Protein AF-0000000073389527 (afdb_homodimer)

pLDDT: mean 87.26, std 13.89, range [36.31, 98.81]

Radius of gyration: 23.15 Å; Cα contacts (8 Å, |Δi|>4): 1122; chains: 2; bounding box: 54×78×49 Å

Secondary structure (DSSP, 8-state):
--GGGTTSPEEEESS-SSHHHHHHHHHHHHTT-EEEEEETT-S-SS--SS-EEE--TT-HHHHHHHHHHHHHHHS---EEEE----EEEB-GGGS-HHHHHHHHIIIIIHHHHHHHHHHHHHHHHT-EEEEEE--GGGSS--TTBHHHHHHHHHHHHHHHHHHHHHGGGTEEEEEEEE-SB--GGGGGEEE-SS--GGGHHHHHHHHHHHHHHHTTPBPHHHHHHHHHHHHH-SS--SEEEESHHHHHHHHHHHHS-HHHHHHHHHHHTT--/--GGGTTSPEEEESS-SSHHHHHHHHHHHHTT-EEEEEETT-S-SS--SS-EEE--TT-HHHHHHHHHHHHHHHS---EEEE----EEEB-GGGS-HHHHHHHHIIIIIHHHHHHHHHHHHHHHHT-EEEEEE--GGGSS--TTBHHHHHHHHHHHHHHHHHHHHHGGGTEEEEEEEE-SB--GGGGGEEE-SS--GGGHHHHHHHHHHHHHHHTTPBPHHHHHHHHHHHHH-SS--SEEEESHHHHHHHHHHHHS-HHHHHHHHHHHTT--

Solvent-accessible surface area (backbone atoms only — not comparable to full-atom values): 26790 Å² total; per-residue (Å²): 127,64,82,78,57,80,77,43,49,31,34,40,27,32,38,23,81,45,58,44,24,29,37,28,44,54,51,35,37,73,72,55,35,45,43,35,26,16,23,70,75,21,63,62,95,70,94,63,101,48,55,40,42,48,34,37,54,74,33,71,67,38,37,51,52,42,52,51,52,45,40,71,71,65,70,59,57,42,33,39,34,45,47,45,61,63,41,47,38,37,52,62,80,13,44,49,70,67,57,52,48,52,49,39,37,38,46,38,50,10,48,50,51,53,48,54,69,45,45,63,59,21,49,73,69,44,32,30,37,38,37,37,58,46,29,36,44,39,79,37,60,27,63,40,22,13,65,44,15,11,36,26,12,17,47,52,20,28,35,51,6,44,24,65,66,34,40,86,36,44,26,46,35,25,35,35,17,36,27,66,47,54,44,62,55,63,75,42,38,41,71,41,81,42,80,53,75,88,44,47,68,57,48,53,36,26,52,56,29,46,56,62,53,48,76,73,29,39,47,34,60,57,43,16,50,44,50,48,48,59,73,64,41,88,73,73,57,64,65,42,65,18,54,68,65,16,44,48,49,53,48,43,65,51,70,41,56,64,70,58,47,50,52,51,48,36,46,59,43,36,72,99,128,67,81,77,58,80,77,43,48,30,33,39,26,31,37,22,82,46,58,45,23,28,37,28,44,53,50,35,36,72,72,56,35,46,45,36,27,17,22,70,74,22,62,60,93,69,92,63,99,50,55,40,41,48,34,36,56,74,33,70,68,38,38,51,51,40,51,51,51,46,39,70,74,65,69,58,58,41,33,38,34,45,47,47,60,63,42,48,39,36,52,62,80,14,43,49,69,67,58,52,48,52,49,39,37,38,47,38,50,11,46,51,49,52,49,54,69,45,44,63,58,22,50,75,68,44,31,29,36,38,37,38,57,47,29,35,43,37,80,35,60,27,64,41,21,13,65,44,15,11,37,27,11,17,46,52,21,29,36,50,7,46,23,67,66,36,39,85,38,43,27,47,34,25,34,35,18,34,26,67,46,52,44,63,57,63,74,43,38,41,71,42,81,42,80,54,75,89,45,47,68,58,48,54,36,26,52,55,30,46,56,62,54,47,75,73,30,38,47,34,57,55,42,18,49,46,50,48,48,58,74,63,42,89,73,74,54,65,65,44,65,19,56,69,65,17,45,49,50,52,48,42,65,51,70,41,57,65,68,58,46,50,52,50,48,36,46,59,44,36,72,99

Foldseek 3Di:
DPPVQLPAAEEEFEPCPDFLNVLLQVVLVVVGHQYEYEDCVFDDDDDDPHGYQNADLLDLVRLLVRLVVVCVVNVAHAEYEYDWAAFEFAAPVLADPVRLVVRLSTLPSSLVSNCVSCLVSLLVVLAHEYEYEAALLLQPADGRGRSSSVSRVVCLVVQVVVQVVCVRSHYHGAYEYAYLALICSVVRYYYHPGHDPVCVVVVVQQVVLVVVVNVQGHGSNQSSVQVSCQSPPPDHDRYGYTDPVSVVSVVCSVPPDPVVNVVVVCVSSRND/DPPVLLPAAEEEFEPCPDFLNVLLQVVLVVVGHQYEYEDCVFPPDDDDPHGYQNADLLDLVRLLVRLVVVCVVNVAHAEYEYDWAAFEFAAPVLADPVRLVVRLSTLPSSLVSNCVSCLVSCLVVLAHEYEYEAALLLQPADGRGRSSSVSRVVCLVVQVVVQVVCVRSHYHGAYEYAYLALIVSVVRYYYHPGHDPVCVVVVVQQVVLVVVVNVQGHGSNQSSVQVSCQSPPPDHDRYGYTDPVSVVSVVCSVPPDPVVNVVVVCVSSRND

Structure (mmCIF, N/CA/C/O backbone):
data_AF-0000000073389527-model_v1
#
loop_
_entity.id
_entity.type
_entity.pdbx_description
1 polymer '3-oxoacyl-(Acyl-carrier-protein) reductase'
#
loop_
_atom_site.group_PDB
_atom_site.id
_atom_site.type_symbol
_atom_site.label_atom_id
_atom_site.label_alt_id
_atom_site.label_comp_id
_atom_site.label_asym_id
_atom_site.label_entity_id
_atom_site.label_seq_id
_atom_site.pdbx_PDB_ins_code
_atom_site.Cartn_x
_atom_site.Cartn_y
_atom_site.Cartn_z
_atom_site.occupancy
_atom_site.B_iso_or_equiv
_atom_site.auth_seq_id
_atom_site.auth_comp_id
_atom_site.auth_asym_id
_atom_site.auth_atom_id
_atom_site.pdbx_PDB_model_num
ATOM 1 N N . MET A 1 1 ? 11.414 -33.406 -26.453 1 36.31 1 MET A N 1
ATOM 2 C CA . MET A 1 1 ? 11.07 -33.094 -25.062 1 36.31 1 MET A CA 1
ATOM 3 C C . MET A 1 1 ? 11.031 -34.344 -24.219 1 36.31 1 MET A C 1
ATOM 5 O O . MET A 1 1 ? 10.25 -35.281 -24.484 1 36.31 1 MET A O 1
ATOM 9 N N . ASN A 1 2 ? 12.055 -34.688 -23.562 1 38.22 2 ASN A N 1
ATOM 10 C CA . ASN A 1 2 ? 12.125 -36.031 -22.938 1 38.22 2 ASN A CA 1
ATOM 11 C C . ASN A 1 2 ? 10.898 -36.312 -22.078 1 38.22 2 ASN A C 1
ATOM 13 O O . ASN A 1 2 ? 10.289 -35.375 -21.547 1 38.22 2 ASN A O 1
ATOM 17 N N . SER A 1 3 ? 10.273 -37.406 -22.156 1 48.59 3 SER A N 1
ATOM 18 C CA . SER A 1 3 ? 9.094 -37.969 -21.5 1 48.59 3 SER A CA 1
ATOM 19 C C . SER A 1 3 ? 8.992 -37.469 -20.047 1 48.59 3 SER A C 1
ATOM 21 O O . SER A 1 3 ? 7.887 -37.281 -19.531 1 48.59 3 SER A O 1
ATOM 23 N N . ASN A 1 4 ? 10.008 -37.375 -19.281 1 49.12 4 ASN A N 1
ATOM 24 C CA . ASN A 1 4 ? 10.133 -37.031 -17.875 1 49.12 4 ASN A CA 1
ATOM 25 C C . ASN A 1 4 ? 9.867 -35.562 -17.625 1 49.12 4 ASN A C 1
ATOM 27 O O . ASN A 1 4 ? 9.789 -35.125 -16.469 1 49.12 4 ASN A O 1
ATOM 31 N N . ASP A 1 5 ? 9.914 -34.656 -18.641 1 57.75 5 ASP A N 1
ATOM 32 C CA . ASP A 1 5 ? 9.781 -33.219 -18.625 1 57.75 5 ASP A CA 1
ATOM 33 C C . ASP A 1 5 ? 8.32 -32.812 -18.484 1 57.75 5 ASP A C 1
ATOM 35 O O . ASP A 1 5 ? 8.023 -31.734 -17.938 1 57.75 5 ASP A O 1
ATOM 39 N N . LYS A 1 6 ? 7.363 -33.625 -18.938 1 62.28 6 LYS A N 1
ATOM 40 C CA . LYS A 1 6 ? 5.941 -33.312 -18.922 1 62.28 6 LYS A CA 1
ATOM 41 C C . LYS A 1 6 ? 5.422 -33.188 -17.484 1 62.28 6 LYS A C 1
ATOM 43 O O . LYS A 1 6 ? 4.367 -32.594 -17.25 1 62.28 6 LYS A O 1
ATOM 48 N N . ASP A 1 7 ? 6.195 -33.781 -16.516 1 80.31 7 ASP A N 1
ATOM 49 C CA . ASP A 1 7 ? 5.707 -33.812 -15.141 1 80.31 7 ASP A CA 1
ATOM 50 C C . ASP A 1 7 ? 6.355 -32.688 -14.312 1 80.31 7 ASP A C 1
ATOM 52 O O . ASP A 1 7 ? 6.016 -32.531 -13.141 1 80.31 7 ASP A O 1
ATOM 56 N N . ARG A 1 8 ? 7.211 -31.953 -15.062 1 91.5 8 ARG A N 1
ATOM 57 C CA . ARG A 1 8 ? 7.914 -30.906 -14.312 1 91.5 8 ARG A CA 1
ATOM 58 C C . ARG A 1 8 ? 7.047 -29.672 -14.148 1 91.5 8 ARG A C 1
ATOM 60 O O . ARG A 1 8 ? 6.281 -29.312 -15.047 1 91.5 8 ARG A O 1
ATOM 67 N N . ARG A 1 9 ? 7.199 -29.094 -13.023 1 96.62 9 ARG A N 1
ATOM 68 C CA . ARG A 1 9 ? 6.473 -27.875 -12.727 1 96.62 9 ARG A CA 1
ATOM 69 C C . ARG A 1 9 ? 7.07 -26.688 -13.477 1 96.62 9 ARG A C 1
ATOM 71 O O . ARG A 1 9 ? 8.289 -26.578 -13.594 1 96.62 9 ARG A O 1
ATOM 78 N N . VAL A 1 10 ? 6.266 -25.812 -13.992 1 98 10 VAL A N 1
ATOM 79 C CA . VAL A 1 10 ? 6.68 -24.656 -14.781 1 98 10 VAL A CA 1
ATOM 80 C C . VAL A 1 10 ? 6.617 -23.391 -13.922 1 98 10 VAL A C 1
ATOM 82 O O . VAL A 1 10 ? 5.602 -23.125 -13.281 1 98 10 VAL A O 1
ATOM 85 N N . ALA A 1 11 ? 7.738 -22.625 -13.898 1 98.5 11 ALA A N 1
ATOM 86 C CA . ALA A 1 11 ? 7.836 -21.391 -13.133 1 98.5 11 ALA A CA 1
ATOM 87 C C . ALA A 1 11 ? 8.102 -20.188 -14.039 1 98.5 11 ALA A C 1
ATOM 89 O O . ALA A 1 11 ? 8.875 -20.297 -15 1 98.5 11 ALA A O 1
ATOM 90 N N . LEU A 1 12 ? 7.461 -19.109 -13.805 1 98.38 12 LEU A N 1
ATOM 91 C CA . LEU A 1 12 ? 7.746 -17.812 -14.414 1 98.38 12 LEU A CA 1
ATOM 92 C C . LEU A 1 12 ? 8.273 -16.828 -13.383 1 98.38 12 LEU A C 1
ATOM 94 O O . LEU A 1 12 ? 7.664 -16.625 -12.328 1 98.38 12 LEU A O 1
ATOM 98 N N . VAL A 1 13 ? 9.422 -16.234 -13.617 1 98.19 13 VAL A N 1
ATOM 99 C CA . VAL A 1 13 ? 10.039 -15.234 -12.75 1 98.19 13 VAL A CA 1
ATOM 100 C C . VAL A 1 13 ? 10.172 -13.906 -13.492 1 98.19 13 VAL A C 1
ATOM 102 O O . VAL A 1 13 ? 10.906 -13.82 -14.477 1 98.19 13 VAL A O 1
ATOM 105 N N . THR A 1 14 ? 9.492 -12.891 -13.047 1 97.56 14 THR A N 1
ATOM 106 C CA . THR A 1 14 ? 9.641 -11.602 -13.711 1 97.56 14 THR A CA 1
ATOM 107 C C . THR A 1 14 ? 10.898 -10.883 -13.227 1 97.56 14 THR A C 1
ATOM 109 O O . THR A 1 14 ? 11.281 -11.016 -12.062 1 97.56 14 THR A O 1
ATOM 112 N N . GLY A 1 15 ? 11.453 -10.07 -14.086 1 93.12 15 GLY A N 1
ATOM 113 C CA . GLY A 1 15 ? 12.68 -9.375 -13.727 1 93.12 15 GLY A CA 1
ATOM 114 C C . GLY A 1 15 ? 13.828 -10.312 -13.422 1 93.12 15 GLY A C 1
ATOM 115 O O . GLY A 1 15 ? 14.492 -10.172 -12.391 1 93.12 15 GLY A O 1
ATOM 116 N N . ALA A 1 16 ? 14.102 -11.25 -14.297 1 93.38 16 ALA A N 1
ATOM 117 C CA . ALA A 1 16 ? 15.031 -12.336 -14 1 93.38 16 ALA A CA 1
ATOM 118 C C . ALA A 1 16 ? 16.375 -12.109 -14.688 1 93.38 16 ALA A C 1
ATOM 120 O O . ALA A 1 16 ? 17.172 -13.039 -14.812 1 93.38 16 ALA A O 1
ATOM 121 N N . SER A 1 17 ? 16.609 -10.898 -15.141 1 89.69 17 SER A N 1
ATOM 122 C CA . SER A 1 17 ? 17.844 -10.641 -15.859 1 89.69 17 SER A CA 1
ATOM 123 C C . SER A 1 17 ? 18.984 -10.289 -14.898 1 89.69 17 SER A C 1
ATOM 125 O O . SER A 1 17 ? 20.141 -10.203 -15.297 1 89.69 17 SER A O 1
ATOM 127 N N . SER A 1 18 ? 18.656 -10.055 -13.656 1 86.31 18 SER A N 1
ATOM 128 C CA . SER A 1 18 ? 19.672 -9.711 -12.664 1 86.31 18 SER A CA 1
ATOM 129 C C . SER A 1 18 ? 19.125 -9.867 -11.242 1 86.31 18 SER A C 1
ATOM 131 O O . SER A 1 18 ? 17.953 -10.211 -11.055 1 86.31 18 SER A O 1
ATOM 133 N N . GLY A 1 19 ? 20.016 -9.844 -10.328 1 88.94 19 GLY A N 1
ATOM 134 C CA . GLY A 1 19 ? 19.641 -9.719 -8.922 1 88.94 19 GLY A CA 1
ATOM 135 C C . GLY A 1 19 ? 18.906 -10.938 -8.398 1 88.94 19 GLY A C 1
ATOM 136 O O . GLY A 1 19 ? 19.266 -12.07 -8.695 1 88.94 19 GLY A O 1
ATOM 137 N N . ILE A 1 20 ? 17.938 -10.641 -7.59 1 90.5 20 ILE A N 1
ATOM 138 C CA . ILE A 1 20 ? 17.141 -11.664 -6.922 1 90.5 20 ILE A CA 1
ATOM 139 C C . ILE A 1 20 ? 16.438 -12.531 -7.961 1 90.5 20 ILE A C 1
ATOM 141 O O . ILE A 1 20 ? 16.391 -13.758 -7.824 1 90.5 20 ILE A O 1
ATOM 145 N N . GLY A 1 21 ? 15.938 -11.883 -9.023 1 93.62 21 GLY A N 1
ATOM 146 C CA . GLY A 1 21 ? 15.219 -12.609 -10.055 1 93.62 21 GLY A CA 1
ATOM 147 C C . GLY A 1 21 ? 16.078 -13.641 -10.766 1 93.62 21 GLY A C 1
ATOM 148 O O . GLY A 1 21 ? 15.648 -14.766 -10.992 1 93.62 21 GLY A O 1
ATOM 149 N N . GLU A 1 22 ? 17.25 -13.211 -11.102 1 93.56 22 GLU A N 1
ATOM 150 C CA . GLU A 1 22 ? 18.172 -14.125 -11.766 1 93.56 22 GLU A CA 1
ATOM 151 C C . GLU A 1 22 ? 18.562 -15.281 -10.844 1 93.56 22 GLU A C 1
ATOM 153 O O . GLU A 1 22 ? 18.562 -16.438 -11.266 1 93.56 22 GLU A O 1
ATOM 158 N N . ALA A 1 23 ? 18.875 -14.953 -9.602 1 94.31 23 ALA A N 1
ATOM 159 C CA . ALA A 1 23 ? 19.25 -15.969 -8.617 1 94.31 23 ALA A CA 1
ATOM 160 C C . ALA A 1 23 ? 18.094 -16.938 -8.375 1 94.31 23 ALA A C 1
ATOM 162 O O . ALA A 1 23 ? 18.312 -18.156 -8.289 1 94.31 23 ALA A O 1
ATOM 163 N N . ALA A 1 24 ? 16.906 -16.406 -8.297 1 96.38 24 ALA A N 1
ATOM 164 C CA . ALA A 1 24 ? 15.719 -17.234 -8.078 1 96.38 24 ALA A CA 1
ATOM 165 C C . ALA A 1 24 ? 15.484 -18.172 -9.258 1 96.38 24 ALA A C 1
ATOM 167 O O . ALA A 1 24 ? 15.211 -19.359 -9.062 1 96.38 24 ALA A O 1
ATOM 168 N N . ALA A 1 25 ? 15.633 -17.625 -10.43 1 97.19 25 ALA A N 1
ATOM 169 C CA . ALA A 1 25 ? 15.453 -18.453 -11.625 1 97.19 25 ALA A CA 1
ATOM 170 C C . ALA A 1 25 ? 16.453 -19.594 -11.656 1 97.19 25 ALA A C 1
ATOM 172 O O . ALA A 1 25 ? 16.094 -20.75 -11.93 1 97.19 25 ALA A O 1
ATOM 173 N N . ARG A 1 26 ? 17.672 -19.312 -11.367 1 96.94 26 ARG A N 1
ATOM 174 C CA . ARG A 1 26 ? 18.734 -20.312 -11.367 1 96.94 26 ARG A CA 1
ATOM 175 C C . ARG A 1 26 ? 18.469 -21.391 -10.32 1 96.94 26 ARG A C 1
ATOM 177 O O . ARG A 1 26 ? 18.609 -22.594 -10.602 1 96.94 26 ARG A O 1
ATOM 184 N N . GLN A 1 27 ? 18.078 -21 -9.172 1 97.88 27 GLN A N 1
ATOM 185 C CA . GLN A 1 27 ? 17.875 -21.953 -8.086 1 97.88 27 GLN A CA 1
ATOM 186 C C . GLN A 1 27 ? 16.609 -22.781 -8.305 1 97.88 27 GLN A C 1
ATOM 188 O O . GLN A 1 27 ? 16.547 -23.953 -7.934 1 97.88 27 GLN A O 1
ATOM 193 N N . LEU A 1 28 ? 15.594 -22.172 -8.906 1 98.12 28 LEU A N 1
ATOM 194 C CA . LEU A 1 28 ? 14.398 -22.922 -9.258 1 98.12 28 LEU A CA 1
ATOM 195 C C . LEU A 1 28 ? 14.711 -23.969 -10.32 1 98.12 28 LEU A C 1
ATOM 197 O O . LEU A 1 28 ? 14.18 -25.078 -10.273 1 98.12 28 LEU A O 1
ATOM 201 N N . LEU A 1 29 ? 15.547 -23.578 -11.258 1 97.25 29 LEU A N 1
ATOM 202 C CA . LEU A 1 29 ? 16 -24.531 -12.258 1 97.25 29 LEU A CA 1
ATOM 203 C C . LEU A 1 29 ? 16.719 -25.719 -11.602 1 97.25 29 LEU A C 1
ATOM 205 O O . LEU A 1 29 ? 16.438 -26.875 -11.938 1 97.25 29 LEU A O 1
ATOM 209 N N . ALA A 1 30 ? 17.562 -25.406 -10.695 1 97.19 30 ALA A N 1
ATOM 210 C CA . ALA A 1 30 ? 18.312 -26.422 -9.977 1 97.19 30 ALA A CA 1
ATOM 211 C C . ALA A 1 30 ? 17.375 -27.328 -9.164 1 97.19 30 ALA A C 1
ATOM 213 O O . ALA A 1 30 ? 17.656 -28.5 -8.945 1 97.19 30 ALA A O 1
ATOM 214 N N . ALA A 1 31 ? 16.297 -26.797 -8.742 1 97.06 31 ALA A N 1
ATOM 215 C CA . ALA A 1 31 ? 15.32 -27.531 -7.934 1 97.06 31 ALA A CA 1
ATOM 216 C C . ALA A 1 31 ? 14.406 -28.391 -8.805 1 97.06 31 ALA A C 1
ATOM 218 O O . ALA A 1 31 ? 13.539 -29.094 -8.297 1 97.06 31 ALA A O 1
ATOM 219 N N . GLY A 1 32 ? 14.547 -28.25 -10.172 1 96.62 32 GLY A N 1
ATOM 220 C CA . GLY A 1 32 ? 13.859 -29.172 -11.062 1 96.62 32 GLY A CA 1
ATOM 221 C C . GLY A 1 32 ? 12.719 -28.531 -11.828 1 96.62 32 GLY A C 1
ATOM 222 O O . GLY A 1 32 ? 12.023 -29.203 -12.594 1 96.62 32 GLY A O 1
ATOM 223 N N . PHE A 1 33 ? 12.484 -27.234 -11.656 1 97.75 33 PHE A N 1
ATOM 224 C CA . PHE A 1 33 ? 11.438 -26.547 -12.406 1 97.75 33 PHE A CA 1
ATOM 225 C C . PHE A 1 33 ? 11.867 -26.312 -13.852 1 97.75 33 PHE A C 1
ATOM 227 O O . PHE A 1 33 ? 13.062 -26.188 -14.141 1 97.75 33 PHE A O 1
ATOM 234 N N . ILE A 1 34 ? 10.938 -26.312 -14.734 1 97.25 34 ILE A N 1
ATOM 235 C CA . ILE A 1 34 ? 11.125 -25.562 -15.977 1 97.25 34 ILE A CA 1
ATOM 236 C C . ILE A 1 34 ? 10.961 -24.078 -15.711 1 97.25 34 ILE A C 1
ATOM 238 O O . ILE A 1 34 ? 9.93 -23.641 -15.203 1 97.25 34 ILE A O 1
ATOM 242 N N . VAL A 1 35 ? 11.977 -23.312 -16.031 1 97.5 35 VAL A N 1
ATOM 243 C CA . VAL A 1 35 ? 11.938 -21.922 -15.594 1 97.5 35 VAL A CA 1
ATOM 244 C C . VAL A 1 35 ? 11.969 -21 -16.812 1 97.5 35 VAL A C 1
ATOM 246 O O . VAL A 1 35 ? 12.773 -21.188 -17.719 1 97.5 35 VAL A O 1
ATOM 249 N N . TYR A 1 36 ? 11.078 -20.062 -16.812 1 96.75 36 TYR A N 1
ATOM 250 C CA . TYR A 1 36 ? 11.102 -18.906 -17.719 1 96.75 36 TYR A CA 1
ATOM 251 C C . TYR A 1 36 ? 11.32 -17.609 -16.953 1 96.75 36 TYR A C 1
ATOM 253 O O . TYR A 1 36 ? 10.602 -17.328 -15.984 1 96.75 36 TYR A O 1
ATOM 261 N N . GLY A 1 37 ? 12.328 -16.891 -17.297 1 95.94 37 GLY A N 1
ATOM 262 C CA . GLY A 1 37 ? 12.484 -15.523 -16.812 1 95.94 37 GLY A CA 1
ATOM 263 C C . GLY A 1 37 ? 11.953 -14.477 -17.766 1 95.94 37 GLY A C 1
ATOM 264 O O . GLY A 1 37 ? 11.633 -14.789 -18.922 1 95.94 37 GLY A O 1
ATOM 265 N N . THR A 1 38 ? 11.789 -13.266 -17.219 1 95.5 38 THR A N 1
ATOM 266 C CA . THR A 1 38 ? 11.406 -12.188 -18.125 1 95.5 38 THR A CA 1
ATOM 267 C C . THR A 1 38 ? 12.312 -10.977 -17.922 1 95.5 38 THR A C 1
ATOM 269 O O . THR A 1 38 ? 12.945 -10.828 -16.875 1 95.5 38 THR A O 1
ATOM 272 N N . SER A 1 39 ? 12.438 -10.242 -18.938 1 92.19 39 SER A N 1
ATOM 273 C CA . SER A 1 39 ? 13.047 -8.922 -18.938 1 92.19 39 SER A CA 1
ATOM 274 C C . SER A 1 39 ? 12.445 -8.039 -20.031 1 92.19 39 SER A C 1
ATOM 276 O O . SER A 1 39 ? 11.875 -8.539 -21 1 92.19 39 SER A O 1
ATOM 278 N N . ARG A 1 40 ? 12.57 -6.797 -19.906 1 86.62 40 ARG A N 1
ATOM 279 C CA . ARG A 1 40 ? 12.008 -5.883 -20.891 1 86.62 40 ARG A CA 1
ATOM 280 C C . ARG A 1 40 ? 12.641 -6.094 -22.266 1 86.62 40 ARG A C 1
ATOM 282 O O . ARG A 1 40 ? 11.969 -5.957 -23.297 1 86.62 40 ARG A O 1
ATOM 289 N N . ARG A 1 41 ? 13.945 -6.434 -22.188 1 78 41 ARG A N 1
ATOM 290 C CA . ARG A 1 41 ? 14.688 -6.547 -23.438 1 78 41 ARG A CA 1
ATOM 291 C C . ARG A 1 41 ? 14.727 -7.992 -23.922 1 78 41 ARG A C 1
ATOM 293 O O . ARG A 1 41 ? 15.234 -8.273 -25.016 1 78 41 ARG A O 1
ATOM 300 N N . GLY A 1 42 ? 13.984 -8.773 -23.25 1 74.5 42 GLY A N 1
ATOM 301 C CA . GLY A 1 42 ? 14.047 -10.18 -23.609 1 74.5 42 GLY A CA 1
ATOM 302 C C . GLY A 1 42 ? 15.445 -10.75 -23.578 1 74.5 42 GLY A C 1
ATOM 303 O O . GLY A 1 42 ? 16.25 -10.359 -22.734 1 74.5 42 GLY A O 1
ATOM 304 N N . ALA A 1 43 ? 15.625 -11.773 -24.406 1 66.56 43 ALA A N 1
ATOM 305 C CA . ALA A 1 43 ? 16.875 -12.531 -24.422 1 66.56 43 ALA A CA 1
ATOM 306 C C . ALA A 1 43 ? 18.031 -11.672 -24.891 1 66.56 43 ALA A C 1
ATOM 308 O O . ALA A 1 43 ? 17.953 -11.023 -25.938 1 66.56 43 ALA A O 1
ATOM 309 N N . ALA A 1 44 ? 18.391 -10.656 -24.047 1 60.81 44 ALA A N 1
ATOM 310 C CA . ALA A 1 44 ? 19.625 -10.094 -24.594 1 60.81 44 ALA A CA 1
ATOM 311 C C . ALA A 1 44 ? 20.641 -11.195 -24.906 1 60.81 44 ALA A C 1
ATOM 313 O O . ALA A 1 44 ? 20.453 -12.344 -24.5 1 60.81 44 ALA A O 1
ATOM 314 N N . SER A 1 45 ? 22.031 -10.664 -24.828 1 49.44 45 SER A N 1
ATOM 315 C CA . SER A 1 45 ? 23.359 -11.203 -25.109 1 49.44 45 SER A CA 1
ATOM 316 C C . SER A 1 45 ? 23.812 -12.156 -24.016 1 49.44 45 SER A C 1
ATOM 318 O O . SER A 1 45 ? 23.766 -11.812 -22.828 1 49.44 45 SER A O 1
ATOM 320 N N . GLY A 1 46 ? 23.672 -13.359 -24.188 1 56.81 46 GLY A N 1
ATOM 321 C CA . GLY A 1 46 ? 24.562 -14.297 -23.5 1 56.81 46 GLY A CA 1
ATOM 322 C C . GLY A 1 46 ? 23.875 -15.602 -23.141 1 56.81 46 GLY A C 1
ATOM 323 O O . GLY A 1 46 ? 22.656 -15.727 -23.25 1 56.81 46 GLY A O 1
ATOM 324 N N . GLN A 1 47 ? 24.516 -16.594 -22.891 1 66.06 47 GLN A N 1
ATOM 325 C CA . GLN A 1 47 ? 24.156 -17.969 -22.562 1 66.06 47 GLN A CA 1
ATOM 326 C C . GLN A 1 47 ? 23.594 -18.062 -21.141 1 66.06 47 GLN A C 1
ATOM 328 O O . GLN A 1 47 ? 24.281 -17.734 -20.172 1 66.06 47 GLN A O 1
ATOM 333 N N . ARG A 1 48 ? 22.141 -18.016 -21.047 1 81.06 48 ARG A N 1
ATOM 334 C CA . ARG A 1 48 ? 21.531 -18.281 -19.734 1 81.06 48 ARG A CA 1
ATOM 335 C C . ARG A 1 48 ? 20.969 -19.703 -19.688 1 81.06 48 ARG A C 1
ATOM 337 O O . ARG A 1 48 ? 20.688 -20.312 -20.719 1 81.06 48 ARG A O 1
ATOM 344 N N . ALA A 1 49 ? 20.922 -20.219 -18.453 1 87.88 49 ALA A N 1
ATOM 345 C CA . ALA A 1 49 ? 20.469 -21.578 -18.219 1 87.88 49 ALA A CA 1
ATOM 346 C C . ALA A 1 49 ? 18.953 -21.688 -18.375 1 87.88 49 ALA A C 1
ATOM 348 O O . ALA A 1 49 ? 18.406 -22.797 -18.391 1 87.88 49 ALA A O 1
ATOM 349 N N . PHE A 1 50 ? 18.25 -20.516 -18.469 1 92.88 50 PHE A N 1
ATOM 350 C CA . PHE A 1 50 ? 16.797 -20.469 -18.656 1 92.88 50 PHE A CA 1
ATOM 351 C C . PHE A 1 50 ? 16.438 -19.391 -19.688 1 92.88 50 PHE A C 1
ATOM 353 O O . PHE A 1 50 ? 17.141 -18.406 -19.844 1 92.88 50 PHE A O 1
ATOM 360 N N . PRO A 1 51 ? 15.398 -19.641 -20.391 1 92.44 51 PRO A N 1
ATOM 361 C CA . PRO A 1 51 ? 15 -18.625 -21.359 1 92.44 51 PRO A CA 1
ATOM 362 C C . PRO A 1 51 ? 14.477 -17.359 -20.703 1 92.44 51 PRO A C 1
ATOM 364 O O . PRO A 1 51 ? 13.883 -17.406 -19.625 1 92.44 51 PRO A O 1
ATOM 367 N N . LEU A 1 52 ? 14.734 -16.203 -21.359 1 93.44 52 LEU A N 1
ATOM 368 C CA . LEU A 1 52 ? 14.195 -14.914 -20.969 1 93.44 52 LEU A CA 1
ATOM 369 C C . LEU A 1 52 ? 13.141 -14.438 -21.969 1 93.44 52 LEU A C 1
ATOM 371 O O . LEU A 1 52 ? 13.469 -14.094 -23.109 1 93.44 52 LEU A O 1
ATOM 375 N N . LEU A 1 53 ? 11.93 -14.398 -21.531 1 94.12 53 LEU A N 1
ATOM 376 C CA . LEU A 1 53 ? 10.852 -13.867 -22.359 1 94.12 53 LEU A CA 1
ATOM 377 C C . LEU A 1 53 ? 10.836 -12.344 -22.312 1 94.12 53 LEU A C 1
ATOM 379 O O . LEU A 1 53 ? 11.062 -11.742 -21.25 1 94.12 53 LEU A O 1
ATOM 383 N N . GLU A 1 54 ? 10.586 -11.758 -23.469 1 94.75 54 GLU A N 1
ATOM 384 C CA . GLU A 1 54 ? 10.336 -10.32 -23.469 1 94.75 54 GLU A CA 1
ATOM 385 C C . GLU A 1 54 ? 8.992 -9.992 -22.828 1 94.75 54 GLU A C 1
ATOM 387 O O . GLU A 1 54 ? 7.941 -10.422 -23.312 1 94.75 54 GLU A O 1
ATOM 392 N N . LEU A 1 55 ? 9.031 -9.258 -21.719 1 96.38 55 LEU A N 1
ATOM 393 C CA . LEU A 1 55 ? 7.824 -8.891 -20.984 1 96.38 55 LEU A CA 1
ATOM 394 C C . LEU A 1 55 ? 8.047 -7.613 -20.188 1 96.38 55 LEU A C 1
ATOM 396 O O . LEU A 1 55 ? 8.922 -7.562 -19.312 1 96.38 55 LEU A O 1
ATOM 400 N N . ASP A 1 56 ? 7.363 -6.574 -20.594 1 97.06 56 ASP A N 1
ATOM 401 C CA . ASP A 1 56 ? 7.27 -5.34 -19.828 1 97.06 56 ASP A CA 1
ATOM 402 C C . ASP A 1 56 ? 6.023 -5.34 -18.938 1 97.06 56 ASP A C 1
ATOM 404 O O . ASP A 1 56 ? 4.902 -5.227 -19.438 1 97.06 56 ASP A O 1
ATOM 408 N N . VAL A 1 57 ? 6.246 -5.426 -17.641 1 97.44 57 VAL A N 1
ATOM 409 C CA . VAL A 1 57 ? 5.137 -5.586 -16.703 1 97.44 57 VAL A CA 1
ATOM 410 C C . VAL A 1 57 ? 4.25 -4.34 -16.734 1 97.44 57 VAL A C 1
ATOM 412 O O . VAL A 1 57 ? 3.127 -4.355 -16.234 1 97.44 57 VAL A O 1
ATOM 415 N N . THR A 1 58 ? 4.719 -3.205 -17.328 1 97.25 58 THR A N 1
ATOM 416 C CA . THR A 1 58 ? 3.939 -1.971 -17.375 1 97.25 58 THR A CA 1
ATOM 417 C C . THR A 1 58 ? 3.094 -1.915 -18.641 1 97.25 58 THR A C 1
ATOM 419 O O . THR A 1 58 ? 2.398 -0.926 -18.891 1 97.25 58 THR A O 1
ATOM 422 N N . SER A 1 59 ? 3.123 -2.955 -19.453 1 97.69 59 SER A N 1
ATOM 423 C CA . SER A 1 59 ? 2.393 -2.988 -20.703 1 97.69 59 SER A CA 1
ATOM 424 C C . SER A 1 59 ? 1.427 -4.168 -20.75 1 97.69 59 SER A C 1
ATOM 426 O O . SER A 1 59 ? 1.852 -5.324 -20.766 1 97.69 59 SER A O 1
ATOM 428 N N . ASP A 1 60 ? 0.136 -3.844 -20.906 1 96.5 60 ASP A N 1
ATOM 429 C CA . ASP A 1 60 ? -0.871 -4.898 -20.984 1 96.5 60 ASP A CA 1
ATOM 430 C C . ASP A 1 60 ? -0.62 -5.797 -22.203 1 96.5 60 ASP A C 1
ATOM 432 O O . ASP A 1 60 ? -0.696 -7.023 -22.094 1 96.5 60 ASP A O 1
ATOM 436 N N . ALA A 1 61 ? -0.328 -5.184 -23.25 1 97.19 61 ALA A N 1
ATOM 437 C CA . ALA A 1 61 ? -0.097 -5.926 -24.484 1 97.19 61 ALA A CA 1
ATOM 438 C C . ALA A 1 61 ? 1.117 -6.84 -24.359 1 97.19 61 ALA A C 1
ATOM 440 O O . ALA A 1 61 ? 1.084 -7.992 -24.797 1 97.19 61 ALA A O 1
ATOM 441 N N . SER A 1 62 ? 2.195 -6.328 -23.766 1 97.62 62 SER A N 1
ATOM 442 C CA . SER A 1 62 ? 3.414 -7.105 -23.578 1 97.62 62 SER A CA 1
ATOM 443 C C . SER A 1 62 ? 3.158 -8.32 -22.688 1 97.62 62 SER A C 1
ATOM 445 O O . SER A 1 62 ? 3.57 -9.438 -23.016 1 97.62 62 SER A O 1
ATOM 447 N N . VAL A 1 63 ? 2.41 -8.156 -21.609 1 97.88 63 VAL A N 1
ATOM 448 C CA . VAL A 1 63 ? 2.104 -9.219 -20.672 1 97.88 63 VAL A CA 1
ATOM 449 C C . VAL A 1 63 ? 1.23 -10.273 -21.344 1 97.88 63 VAL A C 1
ATOM 451 O O . VAL A 1 63 ? 1.515 -11.477 -21.25 1 97.88 63 VAL A O 1
ATOM 454 N N . THR A 1 64 ? 0.241 -9.82 -22.031 1 96.69 64 THR A N 1
ATOM 455 C CA . THR A 1 64 ? -0.672 -10.734 -22.719 1 96.69 64 THR A CA 1
ATOM 456 C C . THR A 1 64 ? 0.075 -11.586 -23.734 1 96.69 64 THR A C 1
ATOM 458 O O . THR A 1 64 ? -0.116 -12.805 -23.797 1 96.69 64 THR A O 1
ATOM 461 N N . ALA A 1 65 ? 0.917 -10.977 -24.469 1 96.75 65 ALA A N 1
ATOM 462 C CA . ALA A 1 65 ? 1.676 -11.68 -25.5 1 96.75 65 ALA A CA 1
ATOM 463 C C . ALA A 1 65 ? 2.605 -12.719 -24.875 1 96.75 65 ALA A C 1
ATOM 465 O O . ALA A 1 65 ? 2.652 -13.867 -25.328 1 96.75 65 ALA A O 1
ATOM 466 N N . ALA A 1 66 ? 3.332 -12.344 -23.859 1 96.44 66 ALA A N 1
ATOM 467 C CA . ALA A 1 66 ? 4.293 -13.242 -23.219 1 96.44 66 ALA A CA 1
ATOM 468 C C . ALA A 1 66 ? 3.588 -14.422 -22.562 1 96.44 66 ALA A C 1
ATOM 470 O O . ALA A 1 66 ? 4.031 -15.57 -22.688 1 96.44 66 ALA A O 1
ATOM 471 N N . ILE A 1 67 ? 2.494 -14.18 -21.875 1 96.69 67 ILE A N 1
ATOM 472 C CA . ILE A 1 67 ? 1.759 -15.227 -21.172 1 96.69 67 ILE A CA 1
ATOM 473 C C . ILE A 1 67 ? 1.095 -16.156 -22.172 1 96.69 67 ILE A C 1
ATOM 475 O O . ILE A 1 67 ? 1.062 -17.375 -21.984 1 96.69 67 ILE A O 1
ATOM 479 N N . GLY A 1 68 ? 0.54 -15.492 -23.219 1 95.62 68 GLY A N 1
ATOM 480 C CA . GLY A 1 68 ? -0.003 -16.312 -24.281 1 95.62 68 GLY A CA 1
ATOM 481 C C . GLY A 1 68 ? 1.019 -17.266 -24.891 1 95.62 68 GLY A C 1
ATOM 482 O O . GLY A 1 68 ? 0.729 -18.438 -25.109 1 95.62 68 GLY A O 1
ATOM 483 N N . ALA A 1 69 ? 2.195 -16.797 -25.141 1 94.44 69 ALA A N 1
ATOM 484 C CA . ALA A 1 69 ? 3.275 -17.609 -25.688 1 94.44 69 ALA A CA 1
ATOM 485 C C . ALA A 1 69 ? 3.666 -18.719 -24.734 1 94.44 69 ALA A C 1
ATOM 487 O O . ALA A 1 69 ? 3.893 -19.859 -25.141 1 94.44 69 ALA A O 1
ATOM 488 N N . LEU A 1 70 ? 3.734 -18.406 -23.469 1 95 70 LEU A N 1
ATOM 489 C CA . LEU A 1 70 ? 4.082 -19.391 -22.453 1 95 70 LEU A CA 1
ATOM 490 C C . LEU A 1 70 ? 3.027 -20.484 -22.359 1 95 70 LEU A C 1
ATOM 492 O O . LEU A 1 70 ? 3.359 -21.672 -22.297 1 95 70 LEU A O 1
ATOM 496 N N . GLU A 1 71 ? 1.784 -20.094 -22.359 1 94.81 71 GLU A N 1
ATOM 497 C CA . GLU A 1 71 ? 0.689 -21.062 -22.312 1 94.81 71 GLU A CA 1
ATOM 498 C C . GLU A 1 71 ? 0.707 -21.969 -23.531 1 94.81 71 GLU A C 1
ATOM 500 O O . GLU A 1 71 ? 0.476 -23.188 -23.406 1 94.81 71 GLU A O 1
ATOM 505 N N . HIS A 1 72 ? 0.977 -21.375 -24.656 1 95.06 72 HIS A N 1
ATOM 506 C CA . HIS A 1 72 ? 1.042 -22.172 -25.875 1 95.06 72 HIS A CA 1
ATOM 507 C C . HIS A 1 72 ? 2.174 -23.188 -25.812 1 95.06 72 HIS A C 1
ATOM 509 O O . HIS A 1 72 ? 2.016 -24.328 -26.266 1 95.06 72 HIS A O 1
ATOM 515 N N . ARG A 1 73 ? 3.229 -22.844 -25.234 1 94.19 73 ARG A N 1
ATOM 516 C CA . ARG A 1 73 ? 4.43 -23.672 -25.203 1 94.19 73 ARG A CA 1
ATOM 517 C C . ARG A 1 73 ? 4.305 -24.766 -24.156 1 94.19 73 ARG A C 1
ATOM 519 O O . ARG A 1 73 ? 4.629 -25.922 -24.422 1 94.19 73 ARG A O 1
ATOM 526 N N . GLU A 1 74 ? 3.871 -24.406 -22.953 1 95.62 74 GLU A N 1
ATOM 527 C CA . GLU A 1 74 ? 3.941 -25.344 -21.828 1 95.62 74 GLU A CA 1
ATOM 528 C C . GLU A 1 74 ? 2.561 -25.891 -21.484 1 95.62 74 GLU A C 1
ATOM 530 O O . GLU A 1 74 ? 2.445 -26.969 -20.891 1 95.62 74 GLU A O 1
ATOM 535 N N . GLY A 1 75 ? 1.49 -25.078 -21.766 1 94.88 75 GLY A N 1
ATOM 536 C CA . GLY A 1 75 ? 0.124 -25.469 -21.453 1 94.88 75 GLY A CA 1
ATOM 537 C C . GLY A 1 75 ? -0.2 -25.422 -19.984 1 94.88 75 GLY A C 1
ATOM 538 O O . GLY A 1 75 ? -1.301 -25.797 -19.562 1 94.88 75 GLY A O 1
ATOM 539 N N . ARG A 1 76 ? 0.824 -25.031 -19.172 1 95.81 76 ARG A N 1
ATOM 540 C CA . ARG A 1 76 ? 0.611 -24.984 -17.734 1 95.81 76 ARG A CA 1
ATOM 541 C C . ARG A 1 76 ? 1.522 -23.953 -17.078 1 95.81 76 ARG A C 1
ATOM 543 O O . ARG A 1 76 ? 2.518 -23.531 -17.672 1 95.81 76 ARG A O 1
ATOM 550 N N . ILE A 1 77 ? 1.19 -23.484 -15.914 1 97.56 77 ILE A N 1
ATOM 551 C CA . ILE A 1 77 ? 2.008 -22.656 -15.047 1 97.56 77 ILE A CA 1
ATOM 552 C C . ILE A 1 77 ? 1.773 -23.031 -13.586 1 97.56 77 ILE A C 1
ATOM 554 O O . ILE A 1 77 ? 0.64 -23 -13.109 1 97.56 77 ILE A O 1
ATOM 558 N N . ASP A 1 78 ? 2.812 -23.359 -12.93 1 98.06 78 ASP A N 1
ATOM 559 C CA . ASP A 1 78 ? 2.684 -23.859 -11.562 1 98.06 78 ASP A CA 1
ATOM 560 C C . ASP A 1 78 ? 3.107 -22.797 -10.547 1 98.06 78 ASP A C 1
ATOM 562 O O . ASP A 1 78 ? 2.635 -22.781 -9.406 1 98.06 78 ASP A O 1
ATOM 566 N N . LEU A 1 79 ? 4.051 -21.938 -10.945 1 98.69 79 LEU A N 1
ATOM 567 C CA . LEU A 1 79 ? 4.629 -20.953 -10.039 1 98.69 79 LEU A CA 1
ATOM 568 C C . LEU A 1 79 ? 4.863 -19.625 -10.758 1 98.69 79 LEU A C 1
ATOM 570 O O . LEU A 1 79 ? 5.48 -19.594 -11.82 1 98.69 79 LEU A O 1
ATOM 574 N N . LEU A 1 80 ? 4.332 -18.609 -10.234 1 98.81 80 LEU A N 1
ATOM 575 C CA . LEU A 1 80 ? 4.66 -17.234 -10.625 1 98.81 80 LEU A CA 1
ATOM 576 C C . LEU A 1 80 ? 5.438 -16.531 -9.523 1 98.81 80 LEU A C 1
ATOM 578 O O . LEU A 1 80 ? 4.992 -16.484 -8.375 1 98.81 80 LEU A O 1
ATOM 582 N N . VAL A 1 81 ? 6.602 -16.062 -9.812 1 98.62 81 VAL A N 1
ATOM 583 C CA . VAL A 1 81 ? 7.363 -15.195 -8.93 1 98.62 81 VAL A CA 1
ATOM 584 C C . VAL A 1 81 ? 7.375 -13.773 -9.492 1 98.62 81 VAL A C 1
ATOM 586 O O . VAL A 1 81 ? 8.109 -13.477 -10.438 1 98.62 81 VAL A O 1
ATOM 589 N N . ASN A 1 82 ? 6.527 -12.969 -8.938 1 98.12 82 ASN A N 1
ATOM 590 C CA . ASN A 1 82 ? 6.586 -11.539 -9.25 1 98.12 82 ASN A CA 1
ATOM 591 C C . ASN A 1 82 ? 7.758 -10.859 -8.547 1 98.12 82 ASN A C 1
ATOM 593 O O . ASN A 1 82 ? 7.664 -10.516 -7.367 1 98.12 82 ASN A O 1
ATOM 597 N N . ASN A 1 83 ? 8.758 -10.539 -9.297 1 95.38 83 ASN A N 1
ATOM 598 C CA . ASN A 1 83 ? 10 -10.016 -8.727 1 95.38 83 ASN A CA 1
ATOM 599 C C . ASN A 1 83 ? 10.375 -8.672 -9.344 1 95.38 83 ASN A C 1
ATOM 601 O O . ASN A 1 83 ? 11.102 -7.887 -8.734 1 95.38 83 ASN A O 1
ATOM 605 N N . ALA A 1 84 ? 9.891 -8.422 -10.609 1 92.44 84 ALA A N 1
ATOM 606 C CA . ALA A 1 84 ? 10.211 -7.156 -11.258 1 92.44 84 ALA A CA 1
ATOM 607 C C . ALA A 1 84 ? 9.828 -5.977 -10.375 1 92.44 84 ALA A C 1
ATOM 609 O O . ALA A 1 84 ? 8.742 -5.953 -9.797 1 92.44 84 ALA A O 1
ATOM 610 N N . GLY A 1 85 ? 10.734 -5.055 -10.227 1 90.25 85 GLY A N 1
ATOM 611 C CA . GLY A 1 85 ? 10.5 -3.863 -9.422 1 90.25 85 GLY A CA 1
ATOM 612 C C . GLY A 1 85 ? 11.633 -2.855 -9.508 1 90.25 85 GLY A C 1
ATOM 613 O O . GLY A 1 85 ? 12.727 -3.18 -9.969 1 90.25 85 GLY A O 1
ATOM 614 N N . ILE A 1 86 ? 11.305 -1.676 -9.125 1 90.38 86 ILE A N 1
ATOM 615 C CA . ILE A 1 86 ? 12.281 -0.592 -9.102 1 90.38 86 ILE A CA 1
ATOM 616 C C . ILE A 1 86 ? 12.141 0.201 -7.809 1 90.38 86 ILE A C 1
ATOM 618 O O . ILE A 1 86 ? 11.211 -0.027 -7.031 1 90.38 86 ILE A O 1
ATOM 622 N N . GLY A 1 87 ? 13.172 1.021 -7.551 1 89.25 87 GLY A N 1
ATOM 623 C CA . GLY A 1 87 ? 13.133 1.883 -6.379 1 89.25 87 GLY A CA 1
ATOM 624 C C . GLY A 1 87 ? 13.312 3.352 -6.715 1 89.25 87 GLY A C 1
ATOM 625 O O . GLY A 1 87 ? 13.703 3.695 -7.836 1 89.25 87 GLY A O 1
ATOM 626 N N . VAL A 1 88 ? 12.922 4.223 -5.832 1 91.06 88 VAL A N 1
ATOM 627 C CA . VAL A 1 88 ? 13.211 5.652 -5.844 1 91.06 88 VAL A CA 1
ATOM 628 C C . VAL A 1 88 ? 13.773 6.078 -4.488 1 91.06 88 VAL A C 1
ATOM 630 O O . VAL A 1 88 ? 13.203 5.746 -3.443 1 91.06 88 VAL A O 1
ATOM 633 N N . THR A 1 89 ? 14.906 6.75 -4.539 1 91.38 89 THR A N 1
ATOM 634 C CA . THR A 1 89 ? 15.516 7.223 -3.301 1 91.38 89 THR A CA 1
ATOM 635 C C . THR A 1 89 ? 15.383 8.734 -3.172 1 91.38 89 THR A C 1
ATOM 637 O O . THR A 1 89 ? 15.508 9.461 -4.16 1 91.38 89 THR A O 1
ATOM 640 N N . GLY A 1 90 ? 15.062 9.172 -2 1 94 90 GLY A N 1
ATOM 641 C CA . GLY A 1 90 ? 14.852 10.57 -1.664 1 94 90 GLY A CA 1
ATOM 642 C C . GLY A 1 90 ? 13.727 10.789 -0.676 1 94 90 GLY A C 1
ATOM 643 O O . GLY A 1 90 ? 12.938 9.875 -0.416 1 94 90 GLY A O 1
ATOM 644 N N . ALA A 1 91 ? 13.781 11.969 -0.086 1 95.69 91 ALA A N 1
ATOM 645 C CA . ALA A 1 91 ? 12.633 12.297 0.755 1 95.69 91 ALA A CA 1
ATOM 646 C C . ALA A 1 91 ? 11.336 12.273 -0.052 1 95.69 91 ALA A C 1
ATOM 648 O O . ALA A 1 91 ? 11.344 12.523 -1.261 1 95.69 91 ALA A O 1
ATOM 649 N N . ALA A 1 92 ? 10.266 11.984 0.576 1 96.81 92 ALA A N 1
ATOM 650 C CA . ALA A 1 92 ? 8.977 11.859 -0.1 1 96.81 92 ALA A CA 1
ATOM 651 C C . ALA A 1 92 ? 8.641 13.125 -0.879 1 96.81 92 ALA A C 1
ATOM 653 O O . ALA A 1 92 ? 8.219 13.055 -2.037 1 96.81 92 ALA A O 1
ATOM 654 N N . GLU A 1 93 ? 8.852 14.242 -0.273 1 97.44 93 GLU A N 1
ATOM 655 C CA . GLU A 1 93 ? 8.516 15.523 -0.879 1 97.44 93 GLU A CA 1
ATOM 656 C C . GLU A 1 93 ? 9.352 15.773 -2.133 1 97.44 93 GLU A C 1
ATOM 658 O O . GLU A 1 93 ? 9.031 16.656 -2.928 1 97.44 93 GLU A O 1
ATOM 663 N N . GLU A 1 94 ? 10.367 15 -2.373 1 97.75 94 GLU A N 1
ATOM 664 C CA . GLU A 1 94 ? 11.344 15.266 -3.426 1 97.75 94 GLU A CA 1
ATOM 665 C C . GLU A 1 94 ? 10.984 14.531 -4.711 1 97.75 94 GLU A C 1
ATOM 667 O O . GLU A 1 94 ? 11.688 14.641 -5.719 1 97.75 94 GLU A O 1
ATOM 672 N N . SER A 1 95 ? 9.922 13.789 -4.746 1 97.06 95 SER A N 1
ATOM 673 C CA . SER A 1 95 ? 9.492 13.07 -5.941 1 97.06 95 SER A CA 1
ATOM 674 C C . SER A 1 95 ? 8.234 13.695 -6.539 1 97.06 95 SER A C 1
ATOM 676 O O . SER A 1 95 ? 7.301 14.039 -5.812 1 97.06 95 SER A O 1
ATOM 678 N N . SER A 1 96 ? 8.266 13.898 -7.859 1 96.75 96 SER A N 1
ATOM 679 C CA . SER A 1 96 ? 7.059 14.328 -8.555 1 96.75 96 SER A CA 1
ATOM 680 C C . SER A 1 96 ? 5.996 13.234 -8.555 1 96.75 96 SER A C 1
ATOM 682 O O . SER A 1 96 ? 6.309 12.062 -8.344 1 96.75 96 SER A O 1
ATOM 684 N N . ILE A 1 97 ? 4.762 13.625 -8.797 1 97.44 97 ILE A N 1
ATOM 685 C CA . ILE A 1 97 ? 3.676 12.648 -8.859 1 97.44 97 ILE A CA 1
ATOM 686 C C . ILE A 1 97 ? 3.906 11.688 -10.016 1 97.44 97 ILE A C 1
ATOM 688 O O . ILE A 1 97 ? 3.568 10.508 -9.93 1 97.44 97 ILE A O 1
ATOM 692 N N . GLU A 1 98 ? 4.477 12.156 -11.086 1 97.25 98 GLU A N 1
ATOM 693 C CA . GLU A 1 98 ? 4.781 11.32 -12.242 1 97.25 98 GLU A CA 1
ATOM 694 C C . GLU A 1 98 ? 5.766 10.211 -11.867 1 97.25 98 GLU A C 1
ATOM 696 O O . GLU A 1 98 ? 5.605 9.062 -12.297 1 97.25 98 GLU A O 1
ATOM 701 N N . GLN A 1 99 ? 6.773 10.57 -11.109 1 97.12 99 GLN A N 1
ATOM 702 C CA . GLN A 1 99 ? 7.746 9.578 -10.664 1 97.12 99 GLN A CA 1
ATOM 703 C C . GLN A 1 99 ? 7.094 8.547 -9.75 1 97.12 99 GLN A C 1
ATOM 705 O O . GLN A 1 99 ? 7.375 7.348 -9.859 1 97.12 99 GLN A O 1
ATOM 710 N N . VAL A 1 100 ? 6.242 8.984 -8.875 1 97.88 100 VAL A N 1
ATOM 711 C CA . VAL A 1 100 ? 5.535 8.086 -7.969 1 97.88 100 VAL A CA 1
ATOM 712 C C . VAL A 1 100 ? 4.641 7.141 -8.773 1 97.88 100 VAL A C 1
ATOM 714 O O . VAL A 1 100 ? 4.613 5.934 -8.523 1 97.88 100 VAL A O 1
ATOM 717 N N . ARG A 1 101 ? 3.953 7.688 -9.773 1 97.5 101 ARG A N 1
ATOM 718 C CA . ARG A 1 101 ? 3.1 6.891 -10.648 1 97.5 101 ARG A CA 1
ATOM 719 C C . ARG A 1 101 ? 3.906 5.809 -11.359 1 97.5 101 ARG A C 1
ATOM 721 O O . ARG A 1 101 ? 3.471 4.656 -11.438 1 97.5 101 ARG A O 1
ATOM 728 N N . ALA A 1 102 ? 4.98 6.23 -11.82 1 96.94 102 ALA A N 1
ATOM 729 C CA . ALA A 1 102 ? 5.824 5.281 -12.547 1 96.94 102 ALA A CA 1
ATOM 730 C C . ALA A 1 102 ? 6.281 4.148 -11.633 1 96.94 102 ALA A C 1
ATOM 732 O O . ALA A 1 102 ? 6.332 2.988 -12.055 1 96.94 102 ALA A O 1
ATOM 733 N N . LEU A 1 103 ? 6.617 4.488 -10.453 1 96.75 103 LEU A N 1
ATOM 734 C CA . LEU A 1 103 ? 7.02 3.49 -9.461 1 96.75 103 LEU A CA 1
ATOM 735 C C . LEU A 1 103 ? 5.898 2.484 -9.219 1 96.75 103 LEU A C 1
ATOM 737 O O . LEU A 1 103 ? 6.129 1.273 -9.266 1 96.75 103 LEU A O 1
ATOM 741 N N . PHE A 1 104 ? 4.684 2.941 -9.008 1 97.81 104 PHE A N 1
ATOM 742 C CA . PHE A 1 104 ? 3.543 2.068 -8.75 1 97.81 104 PHE A CA 1
ATOM 743 C C . PHE A 1 104 ? 3.199 1.247 -9.984 1 97.81 104 PHE A C 1
ATOM 745 O O . PHE A 1 104 ? 2.762 0.1 -9.875 1 97.81 104 PHE A O 1
ATOM 752 N N . GLU A 1 105 ? 3.361 1.863 -11.141 1 97.88 105 GLU A N 1
ATOM 753 C CA . GLU A 1 105 ? 3.066 1.151 -12.383 1 97.88 105 GLU A CA 1
ATOM 754 C C . GLU A 1 105 ? 3.887 -0.131 -12.492 1 97.88 105 GLU A C 1
ATOM 756 O O . GLU A 1 105 ? 3.381 -1.162 -12.938 1 97.88 105 GLU A O 1
ATOM 761 N N . THR A 1 106 ? 5.066 -0.081 -12.07 1 96.56 106 THR A N 1
ATOM 762 C CA . THR A 1 106 ? 5.957 -1.234 -12.156 1 96.56 106 THR A CA 1
ATOM 763 C C . THR A 1 106 ? 5.77 -2.148 -10.945 1 96.56 106 THR A C 1
ATOM 765 O O . THR A 1 106 ? 5.5 -3.342 -11.102 1 96.56 106 THR A O 1
ATOM 768 N N . ASN A 1 107 ? 5.84 -1.605 -9.742 1 96.19 107 ASN A N 1
ATOM 769 C CA . ASN A 1 107 ? 5.98 -2.385 -8.516 1 96.19 107 ASN A CA 1
ATOM 770 C C . ASN A 1 107 ? 4.652 -3.006 -8.094 1 96.19 107 ASN A C 1
ATOM 772 O O . ASN A 1 107 ? 4.629 -4.016 -7.387 1 96.19 107 ASN A O 1
ATOM 776 N N . PHE A 1 108 ? 3.562 -2.371 -8.477 1 98 108 PHE A N 1
ATOM 777 C CA . PHE A 1 108 ? 2.271 -2.877 -8.023 1 98 108 PHE A CA 1
ATOM 778 C C . PHE A 1 108 ? 1.394 -3.26 -9.211 1 98 108 PHE A C 1
ATOM 780 O O . PHE A 1 108 ? 0.979 -4.414 -9.336 1 98 108 PHE A O 1
ATOM 787 N N . HIS A 1 109 ? 1.098 -2.283 -10.109 1 98.5 109 HIS A N 1
ATOM 788 C CA . HIS A 1 109 ? 0.225 -2.561 -11.242 1 98.5 109 HIS A CA 1
ATOM 789 C C . HIS A 1 109 ? 0.813 -3.646 -12.141 1 98.5 109 HIS A C 1
ATOM 791 O O . HIS A 1 109 ? 0.074 -4.43 -12.734 1 98.5 109 HIS A O 1
ATOM 797 N N . GLY A 1 110 ? 2.135 -3.678 -12.234 1 98.19 110 GLY A N 1
ATOM 798 C CA . GLY A 1 110 ? 2.783 -4.762 -12.961 1 98.19 110 GLY A CA 1
ATOM 799 C C . GLY A 1 110 ? 2.463 -6.133 -12.391 1 98.19 110 GLY A C 1
ATOM 800 O O . GLY A 1 110 ? 2.16 -7.062 -13.141 1 98.19 110 GLY A O 1
ATOM 801 N N . VAL A 1 111 ? 2.504 -6.277 -11.047 1 98.25 111 VAL A N 1
ATOM 802 C CA . VAL A 1 111 ? 2.16 -7.52 -10.359 1 98.25 111 VAL A CA 1
ATOM 803 C C . VAL A 1 111 ? 0.714 -7.898 -10.672 1 98.25 111 VAL A C 1
ATOM 805 O O . VAL A 1 111 ? 0.421 -9.055 -10.969 1 98.25 111 VAL A O 1
ATOM 808 N N . VAL A 1 112 ? -0.16 -6.918 -10.641 1 98.25 112 VAL A N 1
ATOM 809 C CA . VAL A 1 112 ? -1.579 -7.129 -10.906 1 98.25 112 VAL A CA 1
ATOM 810 C C . VAL A 1 112 ? -1.767 -7.633 -12.336 1 98.25 112 VAL A C 1
ATOM 812 O O . VAL A 1 112 ? -2.492 -8.602 -12.57 1 98.25 112 VAL A O 1
ATOM 815 N N . ARG A 1 113 ? -1.109 -7 -13.305 1 97.94 113 ARG A N 1
ATOM 816 C CA . ARG A 1 113 ? -1.238 -7.359 -14.719 1 97.94 113 ARG A CA 1
ATOM 817 C C . ARG A 1 113 ? -0.822 -8.805 -14.953 1 97.94 113 ARG A C 1
ATOM 819 O O . ARG A 1 113 ? -1.559 -9.578 -15.57 1 97.94 113 ARG A O 1
ATOM 826 N N . VAL A 1 114 ? 0.327 -9.148 -14.445 1 98.38 114 VAL A N 1
ATOM 827 C CA . VAL A 1 114 ? 0.866 -10.484 -14.695 1 98.38 114 VAL A CA 1
ATOM 828 C C . VAL A 1 114 ? 0.021 -11.523 -13.969 1 98.38 114 VAL A C 1
ATOM 830 O O . VAL A 1 114 ? -0.312 -12.57 -14.539 1 98.38 114 VAL A O 1
ATOM 833 N N . THR A 1 115 ? -0.352 -11.242 -12.719 1 98.56 115 THR A N 1
ATOM 834 C CA . THR A 1 115 ? -1.165 -12.156 -11.922 1 98.56 115 THR A CA 1
ATOM 835 C C . THR A 1 115 ? -2.51 -12.414 -12.594 1 98.56 115 THR A C 1
ATOM 837 O O . THR A 1 115 ? -2.91 -13.562 -12.781 1 98.56 115 THR A O 1
ATOM 840 N N . ASN A 1 116 ? -3.186 -11.312 -13.016 1 97.69 116 ASN A N 1
ATOM 841 C CA . ASN A 1 116 ? -4.496 -11.445 -13.648 1 97.69 116 ASN A CA 1
ATOM 842 C C . ASN A 1 116 ? -4.414 -12.211 -14.961 1 97.69 116 ASN A C 1
ATOM 844 O O . ASN A 1 116 ? -5.352 -12.914 -15.344 1 97.69 116 ASN A O 1
ATOM 848 N N . ALA A 1 117 ? -3.301 -12.094 -15.664 1 97.56 117 ALA A N 1
ATOM 849 C CA . ALA A 1 117 ? -3.117 -12.781 -16.938 1 97.56 117 ALA A CA 1
ATOM 850 C C . ALA A 1 117 ? -2.969 -14.289 -16.719 1 97.56 117 ALA A C 1
ATOM 852 O O . ALA A 1 117 ? -3.332 -15.086 -17.594 1 97.56 117 ALA A O 1
ATOM 853 N N . LEU A 1 118 ? -2.5 -14.727 -15.539 1 98.06 118 LEU A N 1
ATOM 854 C CA . LEU A 1 118 ? -2.18 -16.141 -15.328 1 98.06 118 LEU A CA 1
ATOM 855 C C . LEU A 1 118 ? -3.285 -16.828 -14.539 1 98.06 118 LEU A C 1
ATOM 857 O O . LEU A 1 118 ? -3.387 -18.062 -14.562 1 98.06 118 LEU A O 1
ATOM 861 N N . LEU A 1 119 ? -4.105 -16.062 -13.789 1 97.94 119 LEU A N 1
ATOM 862 C CA . LEU A 1 119 ? -5.102 -16.641 -12.891 1 97.94 119 LEU A CA 1
ATOM 863 C C . LEU A 1 119 ? -6.074 -17.531 -13.656 1 97.94 119 LEU A C 1
ATOM 865 O O . LEU A 1 119 ? -6.426 -18.609 -13.188 1 97.94 119 LEU A O 1
ATOM 869 N N . PRO A 1 120 ? -6.512 -17.094 -14.891 1 97.25 120 PRO A N 1
ATOM 870 C CA . PRO A 1 120 ? -7.434 -17.984 -15.602 1 97.25 120 PRO A CA 1
ATOM 871 C C . PRO A 1 120 ? -6.84 -19.375 -15.859 1 97.25 120 PRO A C 1
ATOM 873 O O . PRO A 1 120 ? -7.527 -20.375 -15.695 1 97.25 120 PRO A O 1
ATOM 876 N N . LEU A 1 121 ? -5.605 -19.438 -16.219 1 97.38 121 LEU A N 1
ATOM 877 C CA . LEU A 1 121 ? -4.938 -20.703 -16.453 1 97.38 121 LEU A CA 1
ATOM 878 C C . LEU A 1 121 ? -4.812 -21.5 -15.164 1 97.38 121 LEU A C 1
ATOM 880 O O . LEU A 1 121 ? -5.094 -22.703 -15.141 1 97.38 121 LEU A O 1
ATOM 884 N N . MET A 1 122 ? -4.461 -20.859 -14.055 1 97.88 122 MET A N 1
ATOM 885 C CA . MET A 1 122 ? -4.312 -21.547 -12.773 1 97.88 122 MET A CA 1
ATOM 886 C C . MET A 1 122 ? -5.656 -22.062 -12.273 1 97.88 122 MET A C 1
ATOM 888 O O . MET A 1 122 ? -5.73 -23.156 -11.703 1 97.88 122 MET A O 1
ATOM 892 N N . ARG A 1 123 ? -6.691 -21.297 -12.508 1 97.31 123 ARG A N 1
ATOM 893 C CA . ARG A 1 123 ? -8.023 -21.75 -12.102 1 97.31 123 ARG A CA 1
ATOM 894 C C . ARG A 1 123 ? -8.43 -23 -12.875 1 97.31 123 ARG A C 1
ATOM 896 O O . ARG A 1 123 ? -8.945 -23.953 -12.297 1 97.31 123 ARG A O 1
ATOM 903 N N . ARG A 1 124 ? -8.141 -22.984 -14.133 1 96.56 124 ARG A N 1
ATOM 904 C CA . ARG A 1 124 ? -8.477 -24.141 -14.953 1 96.56 124 ARG A CA 1
ATOM 905 C C . ARG A 1 124 ? -7.684 -25.359 -14.516 1 96.56 124 ARG A C 1
ATOM 907 O O . ARG A 1 124 ? -8.211 -26.484 -14.5 1 96.56 124 ARG A O 1
ATOM 914 N N . GLN A 1 125 ? -6.441 -25.172 -14.109 1 96.12 125 GLN A N 1
ATOM 915 C CA . GLN A 1 125 ? -5.562 -26.234 -13.641 1 96.12 125 GLN A CA 1
ATOM 916 C C . GLN A 1 125 ? -5.996 -26.75 -12.273 1 96.12 125 GLN A C 1
ATOM 918 O O . GLN A 1 125 ? -5.648 -27.859 -11.883 1 96.12 125 GLN A O 1
ATOM 923 N N . GLY A 1 126 ? -6.652 -25.844 -11.5 1 97.06 126 GLY A N 1
ATOM 924 C CA . GLY A 1 126 ? -7.02 -26.172 -10.133 1 97.06 126 GLY A CA 1
ATOM 925 C C . GLY A 1 126 ? -5.844 -26.125 -9.172 1 97.06 126 GLY A C 1
ATOM 926 O O . GLY A 1 126 ? -5.879 -26.75 -8.109 1 97.06 126 GLY A O 1
ATOM 927 N N . ARG A 1 127 ? -4.789 -25.547 -9.57 1 96.88 127 ARG A N 1
ATOM 928 C CA . ARG A 1 127 ? -3.584 -25.406 -8.758 1 96.88 127 ARG A CA 1
ATOM 929 C C . ARG A 1 127 ? -2.734 -24.234 -9.242 1 96.88 127 ARG A C 1
ATOM 931 O O . ARG A 1 127 ? -2.805 -23.859 -10.414 1 96.88 127 ARG A O 1
ATOM 938 N N . GLY A 1 128 ? -1.941 -23.703 -8.398 1 97.81 128 GLY A N 1
ATOM 939 C CA . GLY A 1 128 ? -1.008 -22.641 -8.703 1 97.81 128 GLY A CA 1
ATOM 940 C C . GLY A 1 128 ? -0.464 -21.953 -7.461 1 97.81 128 GLY A C 1
ATOM 941 O O . GLY A 1 128 ? -1.076 -22.016 -6.395 1 97.81 128 GLY A O 1
ATOM 942 N N . ARG A 1 129 ? 0.692 -21.406 -7.605 1 98.44 129 ARG A N 1
ATOM 943 C CA . ARG A 1 129 ? 1.318 -20.641 -6.527 1 98.44 129 ARG A CA 1
ATOM 944 C C . ARG A 1 129 ? 1.899 -19.328 -7.043 1 98.44 129 ARG A C 1
ATOM 946 O O . ARG A 1 129 ? 2.557 -19.312 -8.086 1 98.44 129 ARG A O 1
ATOM 953 N N . ILE A 1 130 ? 1.553 -18.297 -6.355 1 98.62 130 ILE A N 1
ATOM 954 C CA . ILE A 1 130 ? 2.033 -16.953 -6.691 1 98.62 130 ILE A CA 1
ATOM 955 C C . ILE A 1 130 ? 2.869 -16.406 -5.543 1 98.62 130 ILE A C 1
ATOM 957 O O . ILE A 1 130 ? 2.398 -16.328 -4.406 1 98.62 130 ILE A O 1
ATOM 961 N N . LEU A 1 131 ? 4.113 -16.109 -5.781 1 98.38 131 LEU A N 1
ATOM 962 C CA . LEU A 1 131 ? 5.012 -15.484 -4.816 1 98.38 131 LEU A CA 1
ATOM 963 C C . LEU A 1 131 ? 5.328 -14.047 -5.219 1 98.38 131 LEU A C 1
ATOM 965 O O . LEU A 1 131 ? 5.969 -13.812 -6.246 1 98.38 131 LEU A O 1
ATOM 969 N N . ASN A 1 132 ? 4.836 -13.109 -4.48 1 97.19 132 ASN A N 1
ATOM 970 C CA . ASN A 1 132 ? 5.16 -11.703 -4.68 1 97.19 132 ASN A CA 1
ATOM 971 C C . ASN A 1 132 ? 6.367 -11.281 -3.846 1 97.19 132 ASN A C 1
ATOM 973 O O . ASN A 1 132 ? 6.359 -11.414 -2.621 1 97.19 132 ASN A O 1
ATOM 977 N N . VAL A 1 133 ? 7.363 -10.766 -4.508 1 92.94 133 VAL A N 1
ATOM 978 C CA . VAL A 1 133 ? 8.562 -10.336 -3.789 1 92.94 133 VAL A CA 1
ATOM 979 C C . VAL A 1 133 ? 8.352 -8.938 -3.213 1 92.94 133 VAL A C 1
ATOM 981 O O . VAL A 1 133 ? 8.336 -7.953 -3.953 1 92.94 133 VAL A O 1
ATOM 984 N N . GLY A 1 134 ? 8.141 -8.977 -1.98 1 84.56 134 GLY A N 1
ATOM 985 C CA . GLY A 1 134 ? 7.988 -7.742 -1.235 1 84.56 134 GLY A CA 1
ATOM 986 C C . GLY A 1 134 ? 9.273 -7.27 -0.59 1 84.56 134 GLY A C 1
ATOM 987 O O . GLY A 1 134 ? 10.312 -7.188 -1.251 1 84.56 134 GLY A O 1
ATOM 988 N N . SER A 1 135 ? 9.203 -6.766 0.52 1 71.12 135 SER A N 1
ATOM 989 C CA . SER A 1 135 ? 10.344 -6.277 1.287 1 71.12 135 SER A CA 1
ATOM 990 C C . SER A 1 135 ? 10.07 -6.348 2.785 1 71.12 135 SER A C 1
ATOM 992 O O . SER A 1 135 ? 8.914 -6.406 3.213 1 71.12 135 SER A O 1
ATOM 994 N N . ALA A 1 136 ? 11.234 -6.605 3.432 1 52.09 136 ALA A N 1
ATOM 995 C CA . ALA A 1 136 ? 11.109 -6.387 4.871 1 52.09 136 ALA A CA 1
ATOM 996 C C . ALA A 1 136 ? 10.5 -5.016 5.164 1 52.09 136 ALA A C 1
ATOM 998 O O . ALA A 1 136 ? 9.898 -4.812 6.223 1 52.09 136 ALA A O 1
ATOM 999 N N . LEU A 1 137 ? 10.742 -4.219 4.219 1 46.06 137 LEU A N 1
ATOM 1000 C CA . LEU A 1 137 ? 10.188 -2.877 4.352 1 46.06 137 LEU A CA 1
ATOM 1001 C C . LEU A 1 137 ? 8.672 -2.891 4.148 1 46.06 137 LEU A C 1
ATOM 1003 O O . LEU A 1 137 ? 8.023 -1.841 4.195 1 46.06 137 LEU A O 1
ATOM 1007 N N . GLY A 1 138 ? 8.125 -3.939 3.91 1 43.38 138 GLY A N 1
ATOM 1008 C CA . GLY A 1 138 ? 6.684 -4.102 3.803 1 43.38 138 GLY A CA 1
ATOM 1009 C C . GLY A 1 138 ? 5.977 -4.066 5.145 1 43.38 138 GLY A C 1
ATOM 1010 O O . GLY A 1 138 ? 4.75 -3.969 5.203 1 43.38 138 GLY A O 1
ATOM 1011 N N . PHE A 1 139 ? 6.895 -3.926 6.18 1 51.22 139 PHE A N 1
ATOM 1012 C CA . PHE A 1 139 ? 6.219 -3.771 7.461 1 51.22 139 PHE A CA 1
ATOM 1013 C C . PHE A 1 139 ? 6.941 -2.752 8.336 1 51.22 139 PHE A C 1
ATOM 1015 O O . PHE A 1 139 ? 6.531 -2.492 9.469 1 51.22 139 PHE A O 1
ATOM 1022 N N . ILE A 1 140 ? 8.031 -2.209 7.762 1 61.19 140 ILE A N 1
ATOM 1023 C CA . ILE A 1 140 ? 8.734 -1.123 8.438 1 61.19 140 ILE A CA 1
ATOM 1024 C C . ILE A 1 140 ? 8.742 0.118 7.551 1 61.19 140 ILE A C 1
ATOM 1026 O O . ILE A 1 140 ? 8.82 0.01 6.324 1 61.19 140 ILE A O 1
ATOM 1030 N N . PRO A 1 141 ? 8.617 1.231 8.188 1 72.75 141 PRO A N 1
ATOM 1031 C CA . PRO A 1 141 ? 8.781 2.447 7.387 1 72.75 141 PRO A CA 1
ATOM 1032 C C . PRO A 1 141 ? 10.18 2.586 6.793 1 72.75 141 PRO A C 1
ATOM 1034 O O . PRO A 1 141 ? 11.125 1.953 7.273 1 72.75 141 PRO A O 1
ATOM 1037 N N . ALA A 1 142 ? 10.258 3.258 5.66 1 77.5 142 ALA A N 1
ATOM 1038 C CA . ALA A 1 142 ? 11.539 3.49 4.996 1 77.5 142 ALA A CA 1
ATOM 1039 C C . ALA A 1 142 ? 11.711 4.965 4.641 1 77.5 142 ALA A C 1
ATOM 1041 O O . ALA A 1 142 ? 11.438 5.371 3.508 1 77.5 142 ALA A O 1
ATOM 1042 N N . PRO A 1 143 ? 12.266 5.703 5.668 1 87.88 143 PRO A N 1
ATOM 1043 C CA . PRO A 1 143 ? 12.586 7.078 5.273 1 87.88 143 PRO A CA 1
ATOM 1044 C C . PRO A 1 143 ? 13.516 7.141 4.066 1 87.88 143 PRO A C 1
ATOM 1046 O O . PRO A 1 143 ? 14.344 6.242 3.869 1 87.88 143 PRO A O 1
ATOM 1049 N N . PHE A 1 144 ? 13.305 8.156 3.17 1 90.19 144 PHE A N 1
ATOM 1050 C CA . PHE A 1 144 ? 14.039 8.375 1.931 1 90.19 144 PHE A CA 1
ATOM 1051 C C . PHE A 1 144 ? 13.758 7.266 0.929 1 90.19 144 PHE A C 1
ATOM 1053 O O . PHE A 1 144 ? 14.492 7.105 -0.052 1 90.19 144 PHE A O 1
ATOM 1060 N N . SER A 1 145 ? 12.766 6.445 1.188 1 90.56 145 SER A N 1
ATOM 1061 C CA . SER A 1 145 ? 12.18 5.441 0.305 1 90.56 145 SER A CA 1
ATOM 1062 C C . SER A 1 145 ? 10.695 5.25 0.593 1 90.56 145 SER A C 1
ATOM 1064 O O . SER A 1 145 ? 10.195 4.121 0.598 1 90.56 145 SER A O 1
ATOM 1066 N N . ALA A 1 146 ? 10.078 6.328 0.896 1 93.88 146 ALA A N 1
ATOM 1067 C CA . ALA A 1 146 ? 8.703 6.305 1.371 1 93.88 146 ALA A CA 1
ATOM 1068 C C . ALA A 1 146 ? 7.777 5.66 0.34 1 93.88 146 ALA A C 1
ATOM 1070 O O . ALA A 1 146 ? 6.891 4.879 0.693 1 93.88 146 ALA A O 1
ATOM 1071 N N . TYR A 1 147 ? 7.965 5.992 -0.901 1 95.38 147 TYR A N 1
ATOM 1072 C CA . TYR A 1 147 ? 7.07 5.492 -1.939 1 95.38 147 TYR A CA 1
ATOM 1073 C C . TYR A 1 147 ? 7.367 4.027 -2.256 1 95.38 147 TYR A C 1
ATOM 1075 O O . TYR A 1 147 ? 6.457 3.262 -2.58 1 95.38 147 TYR A O 1
ATOM 1083 N N . TYR A 1 148 ? 8.586 3.643 -2.207 1 91.38 148 TYR A N 1
ATOM 1084 C CA . TYR A 1 148 ? 8.914 2.225 -2.318 1 91.38 148 TYR A CA 1
ATOM 1085 C C . TYR A 1 148 ? 8.234 1.422 -1.214 1 91.38 148 TYR A C 1
ATOM 1087 O O . TYR A 1 148 ? 7.598 0.4 -1.481 1 91.38 148 TYR A O 1
ATOM 1095 N N . SER A 1 149 ? 8.383 1.906 -0.003 1 90 149 SER A N 1
ATOM 1096 C CA . SER A 1 149 ? 7.703 1.288 1.129 1 90 149 SER A CA 1
ATOM 1097 C C . SER A 1 149 ? 6.203 1.184 0.879 1 90 149 SER A C 1
ATOM 1099 O O . SER A 1 149 ? 5.59 0.152 1.166 1 90 149 SER A O 1
ATOM 1101 N N . ALA A 1 150 ? 5.621 2.191 0.347 1 93.75 150 ALA A N 1
ATOM 1102 C CA . ALA A 1 150 ? 4.191 2.203 0.05 1 93.75 150 ALA A CA 1
ATOM 1103 C C . ALA A 1 150 ? 3.822 1.089 -0.924 1 93.75 150 ALA A C 1
ATOM 1105 O O . ALA A 1 150 ? 2.828 0.387 -0.727 1 93.75 150 ALA A O 1
ATOM 1106 N N . THR A 1 151 ? 4.582 0.896 -1.979 1 94.19 151 THR A N 1
ATOM 1107 C CA . THR A 1 151 ? 4.293 -0.146 -2.957 1 94.19 151 THR A CA 1
ATOM 1108 C C . THR A 1 151 ? 4.367 -1.527 -2.314 1 94.19 151 THR A C 1
ATOM 1110 O O . THR A 1 151 ? 3.545 -2.398 -2.609 1 94.19 151 THR A O 1
ATOM 1113 N N . LYS A 1 152 ? 5.332 -1.675 -1.491 1 90.75 152 LYS A N 1
ATOM 1114 C CA . LYS A 1 152 ? 5.527 -2.979 -0.864 1 90.75 152 LYS A CA 1
ATOM 1115 C C . LYS A 1 152 ? 4.438 -3.26 0.167 1 90.75 152 LYS A C 1
ATOM 1117 O O . LYS A 1 152 ? 4.02 -4.406 0.337 1 90.75 152 LYS A O 1
ATOM 1122 N N . HIS A 1 153 ? 4.008 -2.244 0.837 1 90.62 153 HIS A N 1
ATOM 1123 C CA . HIS A 1 153 ? 2.844 -2.391 1.704 1 90.62 153 HIS A CA 1
ATOM 1124 C C . HIS A 1 153 ? 1.597 -2.742 0.899 1 90.62 153 HIS A C 1
ATOM 1126 O O . HIS A 1 153 ? 0.803 -3.59 1.313 1 90.62 153 HIS A O 1
ATOM 1132 N N . ALA A 1 154 ? 1.451 -2.033 -0.193 1 93.62 154 ALA A N 1
ATOM 1133 C CA . ALA A 1 154 ? 0.314 -2.326 -1.062 1 93.62 154 ALA A CA 1
ATOM 1134 C C . ALA A 1 154 ? 0.291 -3.801 -1.458 1 93.62 154 ALA A C 1
ATOM 1136 O O . ALA A 1 154 ? -0.77 -4.43 -1.473 1 93.62 154 ALA A O 1
ATOM 1137 N N . LEU A 1 155 ? 1.448 -4.359 -1.707 1 93.62 155 LEU A N 1
ATOM 1138 C CA . LEU A 1 155 ? 1.564 -5.762 -2.088 1 93.62 155 LEU A CA 1
ATOM 1139 C C . LEU A 1 155 ? 1.1 -6.676 -0.956 1 93.62 155 LEU A C 1
ATOM 1141 O O . LEU A 1 155 ? 0.49 -7.719 -1.203 1 93.62 155 LEU A O 1
ATOM 1145 N N . GLU A 1 156 ? 1.385 -6.293 0.268 1 90.19 156 GLU A N 1
ATOM 1146 C CA . GLU A 1 156 ? 0.965 -7.09 1.418 1 90.19 156 GLU A CA 1
ATOM 1147 C C . GLU A 1 156 ? -0.555 -7.199 1.487 1 90.19 156 GLU A C 1
ATOM 1149 O O . GLU A 1 156 ? -1.1 -8.305 1.574 1 90.19 156 GLU A O 1
ATOM 1154 N N . GLY A 1 157 ? -1.211 -6.109 1.386 1 90.38 157 GLY A N 1
ATOM 1155 C CA . GLY A 1 157 ? -2.664 -6.105 1.439 1 90.38 157 GLY A CA 1
ATOM 1156 C C . GLY A 1 157 ? -3.307 -6.836 0.276 1 90.38 157 GLY A C 1
ATOM 1157 O O . GLY A 1 157 ? -4.227 -7.637 0.47 1 90.38 157 GLY A O 1
ATOM 1158 N N . TYR A 1 158 ? -2.766 -6.594 -0.894 1 95.12 158 TYR A N 1
ATOM 1159 C CA . TYR A 1 158 ? -3.26 -7.238 -2.105 1 95.12 158 TYR A CA 1
ATOM 1160 C C . TYR A 1 158 ? -3.09 -8.75 -2.027 1 95.12 158 TYR A C 1
ATOM 1162 O O . TYR A 1 158 ? -4.039 -9.5 -2.262 1 95.12 158 TYR A O 1
ATOM 1170 N N . SER A 1 159 ? -1.905 -9.164 -1.644 1 95.75 159 SER A N 1
ATOM 1171 C CA . SER A 1 159 ? -1.551 -10.578 -1.694 1 95.75 159 SER A CA 1
ATOM 1172 C C . SER A 1 159 ? -2.42 -11.398 -0.749 1 95.75 159 SER A C 1
ATOM 1174 O O . SER A 1 159 ? -2.945 -12.453 -1.133 1 95.75 159 SER A O 1
ATOM 1176 N N . GLU A 1 160 ? -2.561 -10.945 0.42 1 92.44 160 GLU A N 1
ATOM 1177 C CA . GLU A 1 160 ? -3.359 -11.695 1.384 1 92.44 160 GLU A CA 1
ATOM 1178 C C . GLU A 1 160 ? -4.832 -11.711 0.981 1 92.44 160 GLU A C 1
ATOM 1180 O O . GLU A 1 160 ? -5.508 -12.734 1.138 1 92.44 160 GLU A O 1
ATOM 1185 N N . SER A 1 161 ? -5.363 -10.609 0.491 1 92.94 161 SER A N 1
ATOM 1186 C CA . SER A 1 161 ? -6.746 -10.555 0.026 1 92.94 161 SER A CA 1
ATOM 1187 C C . SER A 1 161 ? -6.98 -11.508 -1.138 1 92.94 161 SER A C 1
ATOM 1189 O O . SER A 1 161 ? -7.961 -12.258 -1.146 1 92.94 161 SER A O 1
ATOM 1191 N N . LEU A 1 162 ? -6.086 -11.492 -2.078 1 96.5 162 LEU A N 1
ATOM 1192 C CA . LEU A 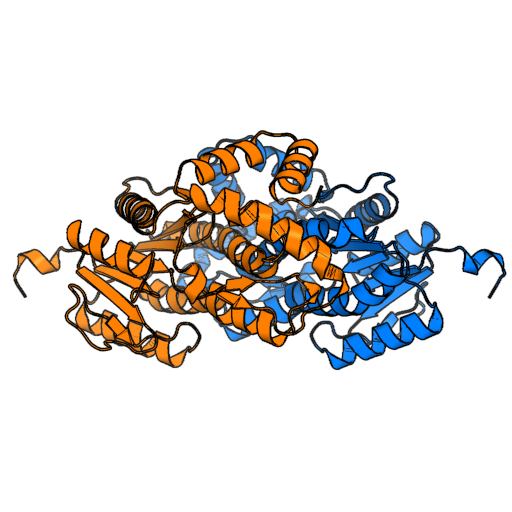1 162 ? -6.184 -12.383 -3.232 1 96.5 162 LEU A CA 1
ATOM 1193 C C . LEU A 1 162 ? -6.117 -13.844 -2.801 1 96.5 162 LEU A C 1
ATOM 1195 O O . LEU A 1 162 ? -6.852 -14.68 -3.33 1 96.5 162 LEU A O 1
ATOM 1199 N N . ASP A 1 163 ? -5.246 -14.156 -1.855 1 96.12 163 ASP A N 1
ATOM 1200 C CA . ASP A 1 163 ? -5.121 -15.523 -1.362 1 96.12 163 ASP A CA 1
ATOM 1201 C C . ASP A 1 163 ? -6.465 -16.047 -0.87 1 96.12 163 ASP A C 1
ATOM 1203 O O . ASP A 1 163 ? -6.836 -17.188 -1.162 1 96.12 163 ASP A O 1
ATOM 1207 N N . HIS A 1 164 ? -7.16 -15.227 -0.137 1 93.5 164 HIS A N 1
ATOM 1208 C CA . HIS A 1 164 ? -8.469 -15.625 0.368 1 93.5 164 HIS A CA 1
ATOM 1209 C C . HIS A 1 164 ? -9.438 -15.914 -0.775 1 93.5 164 HIS A C 1
ATOM 1211 O O . HIS A 1 164 ? -10.289 -16.797 -0.659 1 93.5 164 HIS A O 1
ATOM 1217 N N . GLU A 1 165 ? -9.312 -15.258 -1.856 1 95.56 165 GLU A N 1
ATOM 1218 C CA . GLU A 1 165 ? -10.266 -15.352 -2.961 1 95.56 165 GLU A CA 1
ATOM 1219 C C . GLU A 1 165 ? -9.992 -16.578 -3.818 1 95.56 165 GLU A C 1
ATOM 1221 O O . GLU A 1 165 ? -10.922 -17.219 -4.324 1 95.56 165 GLU A O 1
ATOM 1226 N N . VAL A 1 166 ? -8.695 -16.984 -3.924 1 96.81 166 VAL A N 1
ATOM 1227 C CA . VAL A 1 166 ? -8.375 -17.938 -4.977 1 96.81 166 VAL A CA 1
ATOM 1228 C C . VAL A 1 166 ? -8.055 -19.297 -4.352 1 96.81 166 VAL A C 1
ATOM 1230 O O . VAL A 1 166 ? -7.871 -20.281 -5.066 1 96.81 166 VAL A O 1
ATOM 1233 N N . ARG A 1 167 ? -8.047 -19.391 -3.068 1 94.06 167 ARG A N 1
ATOM 1234 C CA . ARG A 1 167 ? -7.695 -20.625 -2.383 1 94.06 167 ARG A CA 1
ATOM 1235 C C . ARG A 1 167 ? -8.625 -21.766 -2.797 1 94.06 167 ARG A C 1
ATOM 1237 O O . ARG A 1 167 ? -8.188 -22.906 -2.918 1 94.06 167 ARG A O 1
ATOM 1244 N N . GLY A 1 168 ? -9.844 -21.391 -2.945 1 93.56 168 GLY A N 1
ATOM 1245 C CA . GLY A 1 168 ? -10.82 -22.406 -3.324 1 93.56 168 GLY A CA 1
ATOM 1246 C C . GLY A 1 168 ? -10.555 -23.016 -4.691 1 93.56 168 GLY A C 1
ATOM 1247 O O . GLY A 1 168 ? -11.086 -24.062 -5.02 1 93.56 168 GLY A O 1
ATOM 1248 N N . PHE A 1 169 ? -9.734 -22.344 -5.496 1 96.06 169 PHE A N 1
ATOM 1249 C CA . PHE A 1 169 ? -9.375 -22.859 -6.816 1 96.06 169 PHE A CA 1
ATOM 1250 C C . PHE A 1 169 ? -8.078 -23.641 -6.758 1 96.06 169 PHE A C 1
ATOM 1252 O O . PHE A 1 169 ? -7.512 -24 -7.793 1 96.06 169 PHE A O 1
ATOM 1259 N N . GLY A 1 170 ? -7.543 -23.844 -5.48 1 96.69 170 GLY A N 1
ATOM 1260 C CA . GLY A 1 170 ? -6.277 -24.547 -5.352 1 96.69 170 GLY A CA 1
ATOM 1261 C C . GLY A 1 170 ? -5.07 -23.656 -5.551 1 96.69 170 GLY A C 1
ATOM 1262 O O . GLY A 1 170 ? -3.951 -24.141 -5.73 1 96.69 170 GLY A O 1
ATOM 1263 N N . ILE A 1 171 ? -5.27 -22.359 -5.594 1 97.75 171 ILE A N 1
ATOM 1264 C CA . ILE A 1 171 ? -4.207 -21.375 -5.805 1 97.75 171 ILE A CA 1
ATOM 1265 C C . ILE A 1 171 ? -3.842 -20.719 -4.477 1 97.75 171 ILE A C 1
ATOM 1267 O O . ILE A 1 171 ? -4.719 -20.375 -3.684 1 97.75 171 ILE A O 1
ATOM 1271 N N . ARG A 1 172 ? -2.557 -20.578 -4.156 1 97.5 172 ARG A N 1
ATOM 1272 C CA . ARG A 1 172 ? -2.084 -19.891 -2.959 1 97.5 172 ARG A CA 1
ATOM 1273 C C . ARG A 1 172 ? -1.213 -18.703 -3.326 1 97.5 172 ARG A C 1
ATOM 1275 O O . ARG A 1 172 ? -0.479 -18.734 -4.316 1 97.5 172 ARG A O 1
ATOM 1282 N N . VAL A 1 173 ? -1.294 -17.672 -2.588 1 97.31 173 VAL A N 1
ATOM 1283 C CA . VAL A 1 173 ? -0.531 -16.438 -2.781 1 97.31 173 VAL A CA 1
ATOM 1284 C C . VAL A 1 173 ? 0.263 -16.125 -1.518 1 97.31 173 VAL A C 1
ATOM 1286 O O . VAL A 1 173 ? -0.273 -16.172 -0.409 1 97.31 173 VAL A O 1
ATOM 1289 N N . ALA A 1 174 ? 1.553 -15.828 -1.639 1 95.62 174 ALA A N 1
ATOM 1290 C CA . ALA A 1 174 ? 2.402 -15.477 -0.504 1 95.62 174 ALA A CA 1
ATOM 1291 C C . ALA A 1 174 ? 3.324 -14.312 -0.851 1 95.62 174 ALA A C 1
ATOM 1293 O O . ALA A 1 174 ? 3.498 -13.977 -2.025 1 95.62 174 ALA A O 1
ATOM 1294 N N . VAL A 1 175 ? 3.812 -13.727 0.185 1 94 175 VAL A N 1
ATOM 1295 C CA . VAL A 1 175 ? 4.754 -12.625 0.023 1 94 175 VAL A CA 1
ATOM 1296 C C . VAL A 1 175 ? 6.129 -13.039 0.545 1 94 175 VAL A C 1
ATOM 1298 O O . VAL A 1 175 ? 6.238 -13.609 1.63 1 94 175 VAL A O 1
ATOM 1301 N N . ILE A 1 176 ? 7.168 -12.82 -0.313 1 93.38 176 ILE A N 1
ATOM 1302 C CA . ILE A 1 176 ? 8.555 -12.93 0.129 1 93.38 176 ILE A CA 1
ATOM 1303 C C . ILE A 1 176 ? 9 -11.609 0.744 1 93.38 176 ILE A C 1
ATOM 1305 O O . ILE A 1 176 ? 8.812 -10.539 0.151 1 93.38 176 ILE A O 1
ATOM 1309 N N . GLU A 1 177 ? 9.57 -11.656 1.874 1 87.75 177 GLU A N 1
ATOM 1310 C CA . GLU A 1 177 ? 9.953 -10.43 2.564 1 87.75 177 GLU A CA 1
ATOM 1311 C C . GLU A 1 177 ? 11.461 -10.375 2.799 1 87.75 177 GLU A C 1
ATOM 1313 O O . GLU A 1 177 ? 11.938 -10.711 3.887 1 87.75 177 GLU A O 1
ATOM 1318 N N . PRO A 1 178 ? 12.125 -9.883 1.756 1 81.69 178 PRO A N 1
ATOM 1319 C CA . PRO A 1 178 ? 13.578 -9.75 1.946 1 81.69 178 PRO A CA 1
ATOM 1320 C C . PRO A 1 178 ? 13.938 -8.656 2.939 1 81.69 178 PRO A C 1
ATOM 1322 O O . PRO A 1 178 ? 13.273 -7.617 2.992 1 81.69 178 PRO A O 1
ATOM 1325 N N . GLY A 1 179 ? 14.898 -8.906 3.797 1 69.69 179 GLY A N 1
ATOM 1326 C CA . GLY A 1 179 ? 15.492 -7.832 4.582 1 69.69 179 GLY A CA 1
ATOM 1327 C C . GLY A 1 179 ? 16.391 -6.922 3.766 1 69.69 179 GLY A C 1
ATOM 1328 O O . GLY A 1 179 ? 16.234 -6.82 2.547 1 69.69 179 GLY A O 1
ATOM 1329 N N . ALA A 1 180 ? 17.172 -6.109 4.477 1 59.78 180 ALA A N 1
ATOM 1330 C CA . ALA A 1 180 ? 18.172 -5.312 3.77 1 59.78 180 ALA A CA 1
ATOM 1331 C C . ALA A 1 180 ? 19.094 -6.203 2.939 1 59.78 180 ALA A C 1
ATOM 1333 O O . ALA A 1 180 ? 19.625 -7.203 3.438 1 59.78 180 ALA A O 1
ATOM 1334 N N . THR A 1 181 ? 18.828 -6.238 1.766 1 57.16 181 THR A N 1
ATOM 1335 C CA . THR A 1 181 ? 19.672 -7.02 0.87 1 57.16 181 THR A CA 1
ATOM 1336 C C . THR A 1 181 ? 20.625 -6.113 0.081 1 57.16 181 THR A C 1
ATOM 1338 O O . THR A 1 181 ? 20.219 -5.023 -0.343 1 57.16 181 THR A O 1
ATOM 1341 N N . ARG A 1 182 ? 21.953 -6.371 0.206 1 50.69 182 ARG A N 1
ATOM 1342 C CA . ARG A 1 182 ? 22.922 -5.617 -0.591 1 50.69 182 ARG A CA 1
ATOM 1343 C C . ARG A 1 182 ? 22.594 -5.719 -2.078 1 50.69 182 ARG A C 1
ATOM 1345 O O . ARG A 1 182 ? 22.797 -6.77 -2.691 1 50.69 182 ARG A O 1
ATOM 1352 N N . THR A 1 183 ? 21.359 -5.73 -2.41 1 52.16 183 THR A N 1
ATOM 1353 C CA . THR A 1 183 ? 21.203 -6.027 -3.832 1 52.16 183 THR A CA 1
ATOM 1354 C C . THR A 1 183 ? 21.703 -4.867 -4.684 1 52.16 183 THR A C 1
ATOM 1356 O O . THR A 1 183 ? 21.953 -3.771 -4.168 1 52.16 183 THR A O 1
ATOM 1359 N N . SER A 1 184 ? 22.047 -5.203 -5.934 1 47.66 184 SER A N 1
ATOM 1360 C CA . SER A 1 184 ? 22.062 -4.332 -7.105 1 47.66 184 SER A CA 1
ATOM 1361 C C . SER A 1 184 ? 20.828 -3.449 -7.16 1 47.66 184 SER A C 1
ATOM 1363 O O . SER A 1 184 ? 20.578 -2.787 -8.164 1 47.66 184 SER A O 1
ATOM 1365 N N . PHE A 1 185 ? 19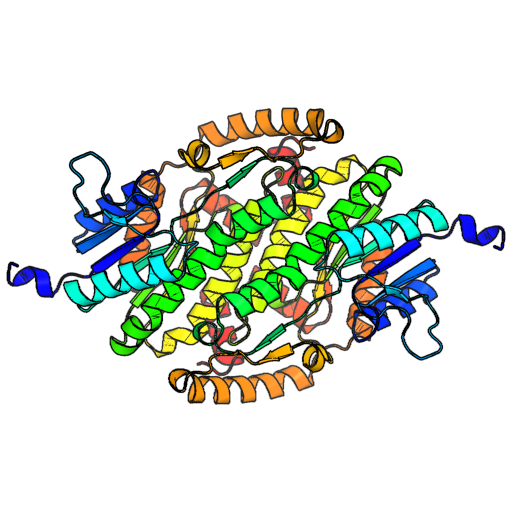.891 -3.607 -6.176 1 51.53 185 PHE A N 1
ATOM 1366 C CA . PHE A 1 185 ? 18.781 -2.656 -6.105 1 51.53 185 PHE A CA 1
ATOM 1367 C C . PHE A 1 185 ? 19.281 -1.233 -6.324 1 51.53 185 PHE A C 1
ATOM 1369 O O . PHE A 1 185 ? 18.562 -0.4 -6.883 1 51.53 185 PHE A O 1
ATOM 1376 N N . GLU A 1 186 ? 20.469 -1.26 -6.129 1 54.19 186 GLU A N 1
ATOM 1377 C CA . GLU A 1 186 ? 21.062 0.042 -6.422 1 54.19 186 GLU A CA 1
ATOM 1378 C C . GLU A 1 186 ? 20.969 0.364 -7.914 1 54.19 186 GLU A C 1
ATOM 1380 O O . GLU A 1 186 ? 20.75 1.516 -8.289 1 54.19 186 GLU A O 1
ATOM 1385 N N . SER A 1 187 ? 20.969 -0.757 -8.641 1 58.19 187 SER A N 1
ATOM 1386 C CA . SER A 1 187 ? 20.938 -0.486 -10.07 1 58.19 187 SER A CA 1
ATOM 1387 C C . SER A 1 187 ? 19.516 -0.202 -10.555 1 58.19 187 SER A C 1
ATOM 1389 O O . SER A 1 187 ? 19.328 0.423 -11.594 1 58.19 187 SER A O 1
ATOM 1391 N N . ALA A 1 188 ? 18.531 -0.6 -9.797 1 76 188 ALA A N 1
ATOM 1392 C CA . ALA A 1 188 ? 17.156 -0.393 -10.219 1 76 188 ALA A CA 1
ATOM 1393 C C . ALA A 1 188 ? 16.5 0.725 -9.414 1 76 188 ALA A C 1
ATOM 1395 O O . ALA A 1 188 ? 15.273 0.878 -9.438 1 76 188 ALA A O 1
ATOM 1396 N N . THR A 1 189 ? 17.375 1.488 -8.719 1 84.62 189 THR A N 1
ATOM 1397 C CA . THR A 1 189 ? 16.859 2.598 -7.914 1 84.62 189 THR A CA 1
ATOM 1398 C C . THR A 1 189 ? 17.281 3.936 -8.523 1 84.62 189 THR A C 1
ATOM 1400 O O . THR A 1 189 ? 18.453 4.133 -8.867 1 84.62 189 THR A O 1
ATOM 1403 N N . VAL A 1 190 ? 16.297 4.754 -8.766 1 90 190 VAL A N 1
ATOM 1404 C CA . VAL A 1 190 ? 16.594 6.086 -9.281 1 90 190 VAL A CA 1
ATOM 1405 C C . VAL A 1 190 ? 16.438 7.121 -8.172 1 90 190 VAL A C 1
ATOM 1407 O O . VAL A 1 190 ? 15.703 6.898 -7.203 1 90 190 VAL A O 1
ATOM 1410 N N . ALA A 1 191 ? 17.188 8.211 -8.336 1 92.94 191 ALA A N 1
ATOM 1411 C CA . ALA A 1 191 ? 17.062 9.312 -7.387 1 92.94 191 ALA A CA 1
ATOM 1412 C C . ALA A 1 191 ? 15.773 10.086 -7.602 1 92.94 191 ALA A C 1
ATOM 1414 O O . ALA A 1 191 ? 15.242 10.125 -8.719 1 92.94 191 ALA A O 1
ATOM 1415 N N . SER A 1 192 ? 15.297 10.68 -6.512 1 95.44 192 SER A N 1
ATOM 1416 C CA . SER A 1 192 ? 14.148 11.578 -6.641 1 95.44 192 SER A CA 1
ATOM 1417 C C . SER A 1 192 ? 14.414 12.664 -7.68 1 95.44 192 SER A C 1
ATOM 1419 O O . SER A 1 192 ? 15.57 13.039 -7.918 1 95.44 192 SER A O 1
ATOM 1421 N N . ASP A 1 193 ? 13.383 13.195 -8.281 1 96.62 193 ASP A N 1
ATOM 1422 C CA . ASP A 1 193 ? 13.555 14.078 -9.422 1 96.62 193 ASP A CA 1
ATOM 1423 C C . ASP A 1 193 ? 13.383 15.539 -9.023 1 96.62 193 ASP A C 1
ATOM 1425 O O . ASP A 1 193 ? 13.461 16.438 -9.859 1 96.62 193 ASP A O 1
ATOM 1429 N N . ARG A 1 194 ? 13.078 15.844 -7.719 1 96.12 194 ARG A N 1
ATOM 1430 C CA . ARG A 1 194 ? 12.93 17.203 -7.219 1 96.12 194 ARG A CA 1
ATOM 1431 C C . ARG A 1 194 ? 13.641 17.375 -5.875 1 96.12 194 ARG A C 1
ATOM 1433 O O . ARG A 1 194 ? 13 17.688 -4.867 1 96.12 194 ARG A O 1
ATOM 1440 N N . PRO A 1 195 ? 14.961 17.203 -5.879 1 95.44 195 PRO A N 1
ATOM 1441 C CA . PRO A 1 195 ? 15.664 17.312 -4.602 1 95.44 195 PRO A CA 1
ATOM 1442 C C . PRO A 1 195 ? 15.469 18.672 -3.924 1 95.44 195 PRO A C 1
ATOM 1444 O O . PRO A 1 195 ? 15.398 19.688 -4.602 1 95.44 195 PRO A O 1
ATOM 1447 N N . LEU A 1 196 ? 15.328 18.672 -2.564 1 97.12 196 LEU A N 1
ATOM 1448 C CA . LEU A 1 196 ? 15.141 19.875 -1.76 1 97.12 196 LEU A CA 1
ATOM 1449 C C . LEU A 1 196 ? 16.281 20.047 -0.754 1 97.12 196 LEU A C 1
ATOM 1451 O O . LEU A 1 196 ? 16.609 19.094 -0.035 1 97.12 196 LEU A O 1
ATOM 1455 N N . ALA A 1 197 ? 16.766 21.219 -0.607 1 96.56 197 ALA A N 1
ATOM 1456 C CA . ALA A 1 197 ? 17.844 21.531 0.322 1 96.56 197 ALA A CA 1
ATOM 1457 C C . ALA A 1 197 ? 17.422 21.281 1.766 1 96.56 197 ALA A C 1
ATOM 1459 O O . ALA A 1 197 ? 18.234 20.922 2.611 1 96.56 197 ALA A O 1
ATOM 1460 N N . ALA A 1 198 ? 16.188 21.438 1.977 1 95.56 198 ALA A N 1
ATOM 1461 C CA . ALA A 1 198 ? 15.648 21.297 3.328 1 95.56 198 ALA A CA 1
ATOM 1462 C C . ALA A 1 198 ? 15.961 19.922 3.912 1 95.56 198 ALA A C 1
ATOM 1464 O O . ALA A 1 198 ? 16.031 19.766 5.133 1 95.56 198 ALA A O 1
ATOM 1465 N N . TYR A 1 199 ? 16.219 18.938 3.033 1 96.38 199 TYR A N 1
ATOM 1466 C CA . TYR A 1 199 ? 16.406 17.578 3.506 1 96.38 199 TYR A CA 1
ATOM 1467 C C . TYR A 1 199 ? 17.875 17.172 3.465 1 96.38 199 TYR A C 1
ATOM 1469 O O . TYR A 1 199 ? 18.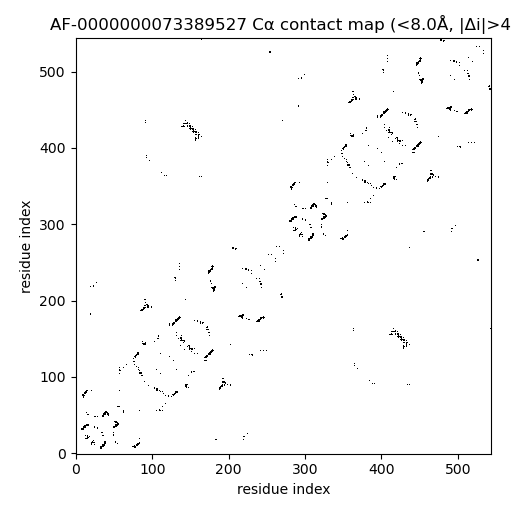219 16.016 3.752 1 96.38 199 TYR A O 1
ATOM 1477 N N . ASP A 1 200 ? 18.766 18.047 3.15 1 95.25 200 ASP A N 1
ATOM 1478 C CA . ASP A 1 200 ? 20.172 17.703 2.92 1 95.25 200 ASP A CA 1
ATOM 1479 C C . ASP A 1 200 ? 20.812 17.125 4.18 1 95.25 200 ASP A C 1
ATOM 1481 O O . ASP A 1 200 ? 21.484 16.109 4.125 1 95.25 200 ASP A O 1
ATOM 1485 N N . THR A 1 201 ? 20.578 17.812 5.258 1 93.5 201 THR A N 1
ATOM 1486 C CA . THR A 1 201 ? 21.203 17.375 6.504 1 93.5 201 THR A CA 1
ATOM 1487 C C . THR A 1 201 ? 20.672 16 6.922 1 93.5 201 THR A C 1
ATOM 1489 O O . THR A 1 201 ? 21.438 15.125 7.309 1 93.5 201 THR A O 1
ATOM 1492 N N . LEU A 1 202 ? 19.391 15.922 6.789 1 92.44 202 LEU A N 1
ATOM 1493 C CA . LEU A 1 202 ? 18.766 14.656 7.133 1 92.44 202 LEU A CA 1
ATOM 1494 C C . LEU A 1 202 ? 19.25 13.539 6.215 1 92.44 202 LEU A C 1
ATOM 1496 O O . LEU A 1 202 ? 19.516 12.422 6.672 1 92.44 202 LEU A O 1
ATOM 1500 N N . ARG A 1 203 ? 19.312 13.812 4.977 1 92.94 203 ARG A N 1
ATOM 1501 C CA . ARG A 1 203 ? 19.781 12.859 3.975 1 92.94 203 ARG A CA 1
ATOM 1502 C C . ARG A 1 203 ? 21.203 12.391 4.297 1 92.94 203 ARG A C 1
ATOM 1504 O O . ARG A 1 203 ? 21.5 11.195 4.219 1 92.94 203 ARG A O 1
ATOM 1511 N N . ALA A 1 204 ? 22.047 13.273 4.676 1 92.12 204 ALA A N 1
ATOM 1512 C CA . ALA A 1 204 ? 23.438 12.93 5 1 92.12 204 ALA A CA 1
ATOM 1513 C C . ALA A 1 204 ? 23.5 11.969 6.184 1 92.12 204 ALA A C 1
ATOM 1515 O O . ALA A 1 204 ? 24.266 11 6.16 1 92.12 204 ALA A O 1
ATOM 1516 N N . SER A 1 205 ? 22.734 12.305 7.18 1 90.56 205 SER A N 1
ATOM 1517 C CA . SER A 1 205 ? 22.688 11.445 8.359 1 90.56 205 SER A CA 1
ATOM 1518 C C . SER A 1 205 ? 22.125 10.07 8.023 1 90.56 205 SER A C 1
ATOM 1520 O O . SER A 1 205 ? 22.641 9.055 8.5 1 90.56 205 SER A O 1
ATOM 1522 N N . TYR A 1 206 ? 21.109 10.07 7.234 1 89.12 206 TYR A N 1
ATOM 1523 C CA . TYR A 1 206 ? 20.484 8.828 6.801 1 89.12 206 TYR A CA 1
ATOM 1524 C C . TYR A 1 206 ? 21.469 7.969 6.016 1 89.12 206 TYR A C 1
ATOM 1526 O O . TYR A 1 206 ? 21.578 6.762 6.25 1 89.12 206 TYR A O 1
ATOM 1534 N N . LEU A 1 207 ? 22.141 8.57 5.082 1 86.56 207 LEU A N 1
ATOM 1535 C CA . LEU A 1 207 ? 23.062 7.848 4.215 1 86.56 207 LEU A CA 1
ATOM 1536 C C . LEU A 1 207 ? 24.188 7.23 5.023 1 86.56 207 LEU A C 1
ATOM 1538 O O . LEU A 1 207 ? 24.656 6.129 4.719 1 86.56 207 LEU A O 1
ATOM 1542 N N . LYS A 1 208 ? 24.609 7.895 6.074 1 86.38 208 LYS A N 1
ATOM 1543 C CA . LYS A 1 208 ? 25.641 7.348 6.953 1 86.38 208 LYS A CA 1
ATOM 1544 C C . LYS A 1 208 ? 25.156 6.098 7.676 1 86.38 208 LYS A C 1
ATOM 1546 O O . LYS A 1 208 ? 25.859 5.094 7.746 1 86.38 208 LYS A O 1
ATOM 1551 N N . ALA A 1 209 ? 23.984 6.211 8.156 1 82.44 209 ALA A N 1
ATOM 1552 C CA . ALA A 1 209 ? 23.391 5.07 8.852 1 82.44 209 ALA A CA 1
ATOM 1553 C C . ALA A 1 209 ? 23.125 3.92 7.883 1 82.44 209 ALA A C 1
ATOM 1555 O O . ALA A 1 209 ? 23.328 2.752 8.227 1 82.44 209 ALA A O 1
ATOM 1556 N N . TYR A 1 210 ? 22.641 4.246 6.754 1 78.25 210 TYR A N 1
ATOM 1557 C CA . TYR A 1 210 ? 22.328 3.275 5.711 1 78.25 210 TYR A CA 1
ATOM 1558 C C . TYR A 1 210 ? 23.562 2.49 5.309 1 78.25 210 TYR A C 1
ATOM 1560 O O . TYR A 1 210 ? 23.516 1.265 5.172 1 78.25 210 TYR A O 1
ATOM 1568 N N . GLU A 1 211 ? 24.609 3.109 5.102 1 76.75 211 GLU A N 1
ATOM 1569 C CA . GLU A 1 211 ? 25.875 2.463 4.727 1 76.75 211 GLU A CA 1
ATOM 1570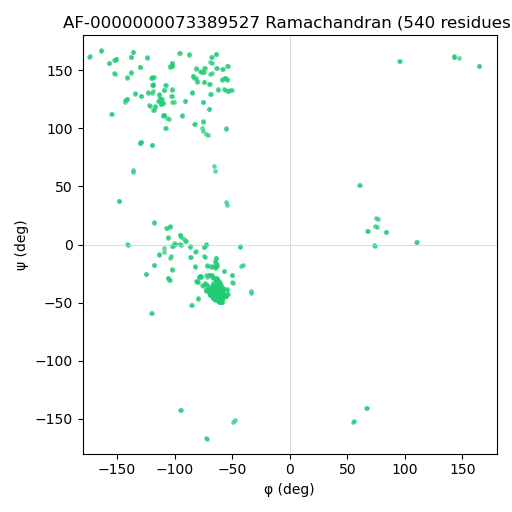 C C . GLU A 1 211 ? 26.312 1.453 5.785 1 76.75 211 GLU A C 1
ATOM 1572 O O . GLU A 1 211 ? 26.797 0.369 5.453 1 76.75 211 GLU A O 1
ATOM 1577 N N . ARG A 1 212 ? 26.109 1.746 6.98 1 74.44 212 ARG A N 1
ATOM 1578 C CA . ARG A 1 212 ? 26.469 0.849 8.07 1 74.44 212 ARG A CA 1
ATOM 1579 C C . ARG A 1 212 ? 25.594 -0.396 8.07 1 74.44 212 ARG A C 1
ATOM 1581 O O . ARG A 1 212 ? 26.078 -1.505 8.312 1 74.44 212 ARG A O 1
ATOM 1588 N N . ALA A 1 213 ? 24.328 -0.164 7.746 1 69.31 213 ALA A N 1
ATOM 1589 C CA . ALA A 1 213 ? 23.359 -1.262 7.746 1 69.31 213 ALA A CA 1
ATOM 1590 C C . ALA A 1 213 ? 23.594 -2.193 6.562 1 69.31 213 ALA A C 1
ATOM 1592 O O . ALA A 1 213 ? 23.422 -3.412 6.684 1 69.31 213 ALA A O 1
ATOM 1593 N N . MET A 1 214 ? 23.922 -1.683 5.434 1 68.38 214 MET A N 1
ATOM 1594 C CA . MET A 1 214 ? 24.094 -2.441 4.199 1 68.38 214 MET A CA 1
ATOM 1595 C C . MET A 1 214 ? 25.312 -3.355 4.285 1 68.38 214 MET A C 1
ATOM 1597 O O . MET A 1 214 ? 25.406 -4.344 3.557 1 68.38 214 MET A O 1
ATOM 1601 N N . ALA A 1 215 ? 26.156 -3.084 5.168 1 66.88 215 ALA A N 1
ATOM 1602 C CA . ALA A 1 215 ? 27.344 -3.926 5.336 1 66.88 215 ALA A CA 1
ATOM 1603 C C . ALA A 1 215 ? 26.953 -5.336 5.773 1 66.88 215 ALA A C 1
ATOM 1605 O O . ALA A 1 215 ? 27.656 -6.305 5.449 1 66.88 215 ALA A O 1
ATOM 1606 N N . ASP A 1 216 ? 25.75 -5.555 6.312 1 64.75 216 ASP A N 1
ATOM 1607 C CA . ASP A 1 216 ? 25.281 -6.84 6.832 1 64.75 216 ASP A CA 1
ATOM 1608 C C . ASP A 1 216 ? 24.078 -7.34 6.051 1 64.75 216 ASP A C 1
ATOM 1610 O O . ASP A 1 216 ? 23.375 -8.25 6.5 1 64.75 216 ASP A O 1
ATOM 1614 N N . ALA A 1 217 ? 23.953 -6.758 4.855 1 68.56 217 ALA A N 1
ATOM 1615 C CA . ALA A 1 217 ? 22.719 -7.047 4.109 1 68.56 217 ALA A CA 1
ATOM 1616 C C . ALA A 1 217 ? 22.781 -8.43 3.463 1 68.56 217 ALA A C 1
ATOM 1618 O O . ALA A 1 217 ? 23.875 -8.953 3.207 1 68.56 217 ALA A O 1
ATOM 1619 N N . GLY A 1 218 ? 21.578 -9.008 3.365 1 72.94 218 GLY A N 1
ATOM 1620 C CA . GLY A 1 218 ? 21.484 -10.289 2.689 1 72.94 218 GLY A CA 1
ATOM 1621 C C . GLY A 1 218 ? 21.844 -10.219 1.218 1 72.94 218 GLY A C 1
ATOM 1622 O O . GLY A 1 218 ? 22.031 -9.125 0.671 1 72.94 218 GLY A O 1
ATOM 1623 N N . THR A 1 219 ? 22.109 -11.438 0.594 1 80.19 219 THR A N 1
ATOM 1624 C CA . THR A 1 219 ? 22.484 -11.539 -0.812 1 80.19 219 THR A CA 1
ATOM 1625 C C . THR A 1 219 ? 21.297 -11.984 -1.658 1 80.19 219 THR A C 1
ATOM 1627 O O . THR A 1 219 ? 20.328 -12.555 -1.137 1 80.19 219 THR A O 1
ATOM 1630 N N . PRO A 1 220 ? 21.328 -11.656 -2.926 1 87.5 220 PRO A N 1
ATOM 1631 C CA . PRO A 1 220 ? 20.297 -12.18 -3.832 1 87.5 220 PRO A CA 1
ATOM 1632 C C . PRO A 1 220 ? 20.125 -13.695 -3.705 1 87.5 220 PRO A C 1
ATOM 1634 O O . PRO A 1 220 ? 19 -14.195 -3.764 1 87.5 220 PRO A O 1
ATOM 1637 N N . ASP A 1 221 ? 21.156 -14.383 -3.414 1 91.06 221 ASP A N 1
ATOM 1638 C CA . ASP A 1 221 ? 21.109 -15.844 -3.314 1 91.06 221 ASP A CA 1
ATOM 1639 C C . ASP A 1 221 ? 20.312 -16.281 -2.088 1 91.06 221 ASP A C 1
ATOM 1641 O O . ASP A 1 221 ? 19.562 -17.266 -2.137 1 91.06 221 ASP A O 1
ATOM 1645 N N . SER A 1 222 ? 20.5 -15.531 -1.06 1 88.88 222 SER A N 1
ATOM 1646 C CA . SER A 1 222 ? 19.75 -15.883 0.147 1 88.88 222 SER A CA 1
ATOM 1647 C C . SER A 1 222 ? 18.25 -15.664 -0.045 1 88.88 222 SER A C 1
ATOM 1649 O O . SER A 1 222 ? 17.438 -16.469 0.431 1 88.88 222 SER A O 1
ATOM 1651 N N . VAL A 1 223 ? 17.891 -14.648 -0.714 1 91.25 223 VAL A N 1
ATOM 1652 C CA . VAL A 1 223 ? 16.484 -14.398 -1.001 1 91.25 223 VAL A CA 1
ATOM 1653 C C . VAL A 1 223 ? 15.945 -15.469 -1.946 1 91.25 223 VAL A C 1
ATOM 1655 O O . VAL A 1 223 ? 14.828 -15.961 -1.771 1 91.25 223 VAL A O 1
ATOM 1658 N N . ALA A 1 224 ? 16.766 -15.82 -2.883 1 94.94 224 ALA A N 1
ATOM 1659 C CA . ALA A 1 224 ? 16.406 -16.875 -3.828 1 94.94 224 ALA A CA 1
ATOM 1660 C C . ALA A 1 224 ? 16.141 -18.188 -3.107 1 94.94 224 ALA A C 1
ATOM 1662 O O . ALA A 1 224 ? 15.203 -18.922 -3.457 1 94.94 224 ALA A O 1
ATOM 1663 N N . GLU A 1 225 ? 16.922 -18.484 -2.109 1 95.19 225 GLU A N 1
ATOM 1664 C CA . GLU A 1 225 ? 16.703 -19.688 -1.311 1 95.19 225 GLU A CA 1
ATOM 1665 C C . GLU A 1 225 ? 15.328 -19.688 -0.656 1 95.19 225 GLU A C 1
ATOM 1667 O O . GLU A 1 225 ? 14.656 -20.719 -0.611 1 95.19 225 GLU A O 1
ATOM 1672 N N . THR A 1 226 ? 14.992 -18.531 -0.151 1 94.19 226 THR A N 1
ATOM 1673 C CA . THR A 1 226 ? 13.68 -18.391 0.469 1 94.19 226 THR A CA 1
ATOM 1674 C C . THR A 1 226 ? 12.57 -18.578 -0.562 1 94.19 226 THR A C 1
ATOM 1676 O O . THR A 1 226 ? 11.555 -19.219 -0.276 1 94.19 226 THR A O 1
ATOM 1679 N N . ILE A 1 227 ? 12.766 -18.078 -1.752 1 96.75 227 ILE A N 1
ATOM 1680 C CA . ILE A 1 227 ? 11.789 -18.203 -2.828 1 96.75 227 ILE A CA 1
ATOM 1681 C C . ILE A 1 227 ? 11.617 -19.688 -3.182 1 96.75 227 ILE A C 1
ATOM 1683 O O . ILE A 1 227 ? 10.484 -20.172 -3.326 1 96.75 227 ILE A O 1
ATOM 1687 N N . VAL A 1 228 ? 12.711 -20.438 -3.285 1 97.94 228 VAL A N 1
ATOM 1688 C CA . VAL A 1 228 ? 12.656 -21.859 -3.631 1 97.94 228 VAL A CA 1
ATOM 1689 C C . VAL A 1 228 ? 11.969 -22.641 -2.514 1 97.94 228 VAL A C 1
ATOM 1691 O O . VAL A 1 228 ? 11.148 -23.531 -2.779 1 97.94 228 VAL A O 1
ATOM 1694 N N . ARG A 1 229 ? 12.289 -22.25 -1.301 1 97 229 ARG A N 1
ATOM 1695 C CA . ARG A 1 229 ? 11.625 -22.891 -0.167 1 97 229 ARG A CA 1
ATOM 1696 C C . ARG A 1 229 ? 10.117 -22.641 -0.214 1 97 229 ARG A C 1
ATOM 1698 O O . ARG A 1 229 ? 9.328 -23.578 -0.057 1 97 229 ARG A O 1
ATOM 1705 N N . ALA A 1 230 ? 9.734 -21.422 -0.442 1 96.75 230 ALA A N 1
ATOM 1706 C CA . ALA A 1 230 ? 8.32 -21.047 -0.52 1 96.75 230 ALA A CA 1
ATOM 1707 C C . ALA A 1 230 ? 7.625 -21.781 -1.667 1 96.75 230 ALA A C 1
ATOM 1709 O O . ALA A 1 230 ? 6.461 -22.172 -1.55 1 96.75 230 ALA A O 1
ATOM 1710 N N . ALA A 1 231 ? 8.305 -22 -2.742 1 97.62 231 ALA A N 1
ATOM 1711 C CA . ALA A 1 231 ? 7.77 -22.641 -3.939 1 97.62 231 ALA A CA 1
ATOM 1712 C C . ALA A 1 231 ? 7.469 -24.109 -3.676 1 97.62 231 ALA A C 1
ATOM 1714 O O . ALA A 1 231 ? 6.582 -24.703 -4.309 1 97.62 231 ALA A O 1
ATOM 1715 N N . GLN A 1 232 ? 8.172 -24.688 -2.717 1 96.75 232 GLN A N 1
ATOM 1716 C CA . GLN A 1 232 ? 8.109 -26.141 -2.566 1 96.75 232 GLN A CA 1
ATOM 1717 C C . GLN A 1 232 ? 7.438 -26.531 -1.255 1 96.75 232 GLN A C 1
ATOM 1719 O O . GLN A 1 232 ? 7.168 -27.703 -1.017 1 96.75 232 GLN A O 1
ATOM 1724 N N . ASP A 1 233 ? 7.207 -25.531 -0.438 1 95.31 233 ASP A N 1
ATOM 1725 C CA . ASP A 1 233 ? 6.605 -25.828 0.86 1 95.31 233 ASP A CA 1
ATOM 1726 C C . ASP A 1 233 ? 5.277 -26.562 0.697 1 95.31 233 ASP A C 1
ATOM 1728 O O . ASP A 1 233 ? 4.453 -26.188 -0.14 1 95.31 233 ASP A O 1
ATOM 1732 N N . ARG A 1 234 ? 5.086 -27.594 1.436 1 93 234 ARG A N 1
ATOM 1733 C CA . ARG A 1 234 ? 3.848 -28.375 1.371 1 93 234 ARG A CA 1
ATOM 1734 C C . ARG A 1 234 ? 2.656 -27.531 1.832 1 93 234 ARG A C 1
ATOM 1736 O O . ARG A 1 234 ? 1.606 -27.531 1.188 1 93 234 ARG A O 1
ATOM 1743 N N . GLN A 1 235 ? 2.904 -26.891 2.967 1 92.19 235 GLN A N 1
ATOM 1744 C CA . GLN A 1 235 ? 1.917 -25.922 3.451 1 92.19 235 GLN A CA 1
ATOM 1745 C C . GLN A 1 235 ? 2.391 -24.5 3.234 1 92.19 235 GLN A C 1
ATOM 1747 O O . GLN A 1 235 ? 3.273 -24.016 3.947 1 92.19 235 GLN A O 1
ATOM 1752 N N . THR A 1 236 ? 1.763 -23.844 2.289 1 91.81 236 THR A N 1
ATOM 1753 C CA . THR A 1 236 ? 2.176 -22.484 1.942 1 91.81 236 THR A CA 1
ATOM 1754 C C . THR A 1 236 ? 1.852 -21.516 3.074 1 91.81 236 THR A C 1
ATOM 1756 O O . THR A 1 236 ? 0.736 -21.516 3.6 1 91.81 236 THR A O 1
ATOM 1759 N N . GLN A 1 237 ? 2.844 -20.75 3.459 1 90.94 237 GLN A N 1
ATOM 1760 C CA . GLN A 1 237 ? 2.631 -19.656 4.402 1 90.94 237 GLN A CA 1
ATOM 1761 C C . GLN A 1 237 ? 2.234 -18.375 3.678 1 90.94 237 GLN A C 1
ATOM 1763 O O . GLN A 1 237 ? 2.4 -18.266 2.461 1 90.94 237 GLN A O 1
ATOM 1768 N N . LEU A 1 238 ? 1.699 -17.469 4.469 1 89.44 238 LEU A N 1
ATOM 1769 C CA . LEU A 1 238 ? 1.283 -16.203 3.871 1 89.44 238 LEU A CA 1
ATOM 1770 C C . LEU A 1 238 ? 2.482 -15.297 3.641 1 89.44 238 LEU A C 1
ATOM 1772 O O . LEU A 1 238 ? 2.465 -14.453 2.738 1 89.44 238 LEU A O 1
ATOM 1776 N N . ARG A 1 239 ? 3.498 -15.469 4.461 1 89.94 239 ARG A N 1
ATOM 1777 C CA . ARG A 1 239 ? 4.688 -14.625 4.406 1 89.94 239 ARG A CA 1
ATOM 1778 C C . ARG A 1 239 ? 5.949 -15.445 4.641 1 89.94 239 ARG A C 1
ATOM 1780 O O . ARG A 1 239 ? 5.961 -16.359 5.477 1 89.94 239 ARG A O 1
ATOM 1787 N N . TYR A 1 240 ? 7.004 -15.078 3.943 1 90.44 240 TYR A N 1
ATOM 1788 C CA . TYR A 1 240 ? 8.32 -15.703 4.074 1 90.44 240 TYR A CA 1
ATOM 1789 C C . TYR A 1 240 ? 9.398 -14.648 4.289 1 90.44 240 TYR A C 1
ATOM 1791 O O . TYR A 1 240 ? 9.969 -14.133 3.326 1 90.44 240 TYR A O 1
ATOM 1799 N N . PRO A 1 241 ? 9.648 -14.281 5.543 1 85.31 241 PRO A N 1
ATOM 1800 C CA . PRO A 1 241 ? 10.773 -13.375 5.777 1 85.31 241 PRO A CA 1
ATOM 1801 C C . PRO A 1 241 ? 12.117 -13.984 5.359 1 85.31 241 PRO A C 1
ATOM 1803 O O . PRO A 1 241 ? 12.359 -15.172 5.59 1 85.31 241 PRO A O 1
ATOM 1806 N N . SER A 1 242 ? 12.867 -13.227 4.672 1 84.31 242 SER A N 1
ATOM 1807 C CA . SER A 1 242 ? 14.156 -13.695 4.176 1 84.31 242 SER A CA 1
ATOM 1808 C C . SER A 1 242 ? 15.312 -12.969 4.863 1 84.31 242 SER A C 1
ATOM 1810 O O . SER A 1 242 ? 15.422 -11.75 4.773 1 84.31 242 SER A O 1
ATOM 1812 N N . GLY A 1 243 ? 16.188 -13.703 5.527 1 76.62 243 GLY A N 1
ATOM 1813 C CA . GLY A 1 243 ? 17.328 -13.156 6.238 1 76.62 243 GLY A CA 1
ATOM 1814 C C . GLY A 1 243 ? 17.062 -12.93 7.715 1 76.62 243 GLY A C 1
ATOM 1815 O O . GLY A 1 243 ? 15.906 -12.812 8.133 1 76.62 243 GLY A O 1
ATOM 1816 N N . LYS A 1 244 ? 18.156 -12.875 8.469 1 70.44 244 LYS A N 1
ATOM 1817 C CA . LYS A 1 244 ? 18.078 -12.742 9.922 1 70.44 244 LYS A CA 1
ATOM 1818 C C . LYS A 1 244 ? 17.484 -11.391 10.312 1 70.44 244 LYS A C 1
ATOM 1820 O O . LYS A 1 244 ? 16.625 -11.312 11.195 1 70.44 244 LYS A O 1
ATOM 1825 N N . SER A 1 245 ? 17.969 -10.43 9.602 1 68.81 245 SER A N 1
ATOM 1826 C CA . SER A 1 245 ? 17.516 -9.086 9.938 1 68.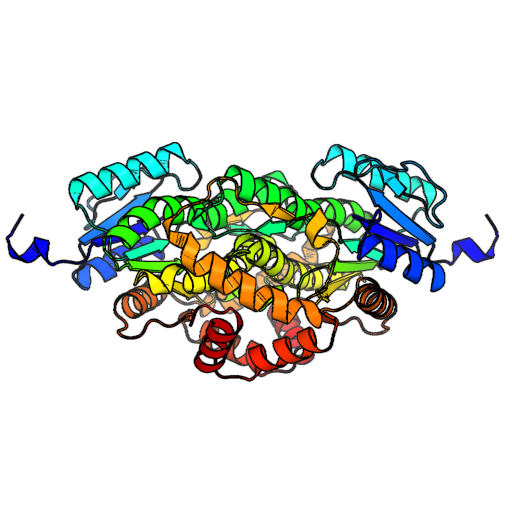81 245 SER A CA 1
ATOM 1827 C C . SER A 1 245 ? 16.016 -8.93 9.664 1 68.81 245 SER A C 1
ATOM 1829 O O . SER A 1 245 ? 15.312 -8.273 10.43 1 68.81 245 SER A O 1
ATOM 1831 N N . ALA A 1 246 ? 15.594 -9.5 8.602 1 65.38 246 ALA A N 1
ATOM 1832 C CA . ALA A 1 246 ? 14.172 -9.453 8.281 1 65.38 246 ALA A CA 1
ATOM 1833 C C . ALA A 1 246 ? 13.344 -10.18 9.328 1 65.38 246 ALA A C 1
ATOM 1835 O O . ALA A 1 246 ? 12.289 -9.695 9.75 1 65.38 246 ALA A O 1
ATOM 1836 N N . ARG A 1 247 ? 13.836 -11.242 9.773 1 68.75 247 ARG A N 1
ATOM 1837 C CA . ARG A 1 247 ? 13.125 -12.031 10.773 1 68.75 247 ARG A CA 1
ATOM 1838 C C . ARG A 1 247 ? 13.078 -11.297 12.109 1 68.75 247 ARG A C 1
ATOM 1840 O O . ARG A 1 247 ? 12.039 -11.273 12.773 1 68.75 247 ARG A O 1
ATOM 1847 N N . GLN A 1 248 ? 14.18 -10.672 12.406 1 68.5 248 GLN A N 1
ATOM 1848 C CA . GLN A 1 248 ? 14.234 -9.922 13.656 1 68.5 248 GLN A CA 1
ATOM 1849 C C . GLN A 1 248 ? 13.344 -8.688 13.602 1 68.5 248 GLN A C 1
ATOM 1851 O O . GLN A 1 248 ? 12.672 -8.352 14.586 1 68.5 248 GLN A O 1
ATOM 1856 N N . GLY A 1 249 ? 13.391 -8.047 12.484 1 68.31 249 GLY A N 1
ATOM 1857 C CA . GLY A 1 249 ? 12.539 -6.883 12.297 1 68.31 249 GLY A CA 1
ATOM 1858 C C . GLY A 1 249 ? 11.062 -7.211 12.367 1 68.31 249 GLY A C 1
ATOM 1859 O O . GLY A 1 249 ? 10.289 -6.488 13.008 1 68.31 249 GLY A O 1
ATOM 1860 N N . ALA A 1 250 ? 10.773 -8.281 11.734 1 66.12 250 ALA A N 1
ATOM 1861 C CA . ALA A 1 250 ? 9.383 -8.727 11.766 1 66.12 250 ALA A CA 1
ATOM 1862 C C . ALA A 1 250 ? 8.938 -9.047 13.188 1 66.12 250 ALA A C 1
ATOM 1864 O O . ALA A 1 250 ? 7.832 -8.688 13.602 1 66.12 250 ALA A O 1
ATOM 1865 N N . PHE A 1 251 ? 9.836 -9.641 13.883 1 67.31 251 PHE A N 1
ATOM 1866 C CA . PHE A 1 251 ? 9.547 -9.992 15.266 1 67.31 251 PHE A CA 1
ATOM 1867 C C . PHE A 1 251 ? 9.398 -8.734 16.109 1 67.31 251 PHE A C 1
ATOM 1869 O O . PHE A 1 251 ? 8.453 -8.617 16.906 1 67.31 251 PHE A O 1
ATOM 1876 N N . ALA A 1 252 ? 10.281 -7.812 15.938 1 69.62 252 ALA A N 1
ATOM 1877 C CA . ALA A 1 252 ? 10.266 -6.586 16.734 1 69.62 252 ALA A CA 1
ATOM 1878 C C . ALA A 1 252 ? 9.016 -5.758 16.438 1 69.62 252 ALA A C 1
ATOM 1880 O O . ALA A 1 252 ? 8.414 -5.191 17.359 1 69.62 252 ALA A O 1
ATOM 1881 N N . ARG A 1 253 ? 8.617 -5.746 15.242 1 70.19 253 ARG A N 1
ATOM 1882 C CA . ARG A 1 253 ? 7.438 -4.984 14.852 1 70.19 253 ARG A CA 1
ATOM 1883 C C . ARG A 1 253 ? 6.176 -5.574 15.477 1 70.19 253 ARG A C 1
ATOM 1885 O O . ARG A 1 253 ? 5.246 -4.844 15.828 1 70.19 253 ARG A O 1
ATOM 1892 N N . ARG A 1 254 ? 6.262 -6.852 15.586 1 68 254 ARG A N 1
ATOM 1893 C CA . ARG A 1 254 ? 5.086 -7.551 16.094 1 68 254 ARG A CA 1
ATOM 1894 C C . ARG A 1 254 ? 5.012 -7.465 17.609 1 68 254 ARG A C 1
ATOM 1896 O O . ARG A 1 254 ? 3.934 -7.281 18.188 1 68 254 ARG A O 1
ATOM 1903 N N . PHE A 1 255 ? 6.168 -7.406 18.266 1 69.62 255 PHE A N 1
ATOM 1904 C CA . PHE A 1 255 ? 6.102 -7.676 19.703 1 69.62 255 PHE A CA 1
ATOM 1905 C C . PHE A 1 255 ? 6.555 -6.461 20.5 1 69.62 255 PHE A C 1
ATOM 1907 O O . PHE A 1 255 ? 6.27 -6.355 21.688 1 69.62 255 PHE A O 1
ATOM 1914 N N . LEU A 1 256 ? 7.258 -5.488 19.938 1 70.62 256 LEU A N 1
ATOM 1915 C CA . LEU A 1 256 ? 7.676 -4.293 20.656 1 70.62 256 LEU A CA 1
ATOM 1916 C C . LEU A 1 256 ? 6.559 -3.256 20.672 1 70.62 256 LEU A C 1
ATOM 1918 O O . LEU A 1 256 ? 5.809 -3.121 19.703 1 70.62 256 LEU A O 1
ATOM 1922 N N . PRO A 1 257 ? 6.57 -2.564 21.875 1 73.62 257 PRO A N 1
ATOM 1923 C CA . PRO A 1 257 ? 5.672 -1.41 21.828 1 73.62 257 PRO A CA 1
ATOM 1924 C C . PRO A 1 257 ? 5.961 -0.48 20.656 1 73.62 257 PRO A C 1
ATOM 1926 O O . PRO A 1 257 ? 7.125 -0.264 20.312 1 73.62 257 PRO A O 1
ATOM 1929 N N . ARG A 1 258 ? 4.926 0.004 20.125 1 74.12 258 ARG A N 1
ATOM 1930 C CA . ARG A 1 258 ? 5.027 0.787 18.891 1 74.12 258 ARG A CA 1
ATOM 1931 C C . ARG A 1 258 ? 5.93 2 19.094 1 74.12 258 ARG A C 1
ATOM 1933 O O . ARG A 1 258 ? 6.715 2.348 18.203 1 74.12 258 ARG A O 1
ATOM 1940 N N . SER A 1 259 ? 5.773 2.617 20.234 1 77.75 259 SER A N 1
ATOM 1941 C CA . SER A 1 259 ? 6.562 3.816 20.484 1 77.75 259 SER A CA 1
ATOM 1942 C C . SER A 1 259 ? 8.047 3.49 20.578 1 77.75 259 SER A C 1
ATOM 1944 O O . SER A 1 259 ? 8.891 4.258 20.109 1 77.75 259 SER A O 1
ATOM 1946 N N . LEU A 1 260 ? 8.352 2.355 21.188 1 78.69 260 LEU A N 1
ATOM 1947 C CA . LEU A 1 260 ? 9.75 1.944 21.312 1 78.69 260 LEU A CA 1
ATOM 1948 C C . LEU A 1 260 ? 10.32 1.552 19.953 1 78.69 260 LEU A C 1
ATOM 1950 O O . LEU A 1 260 ? 11.461 1.896 19.625 1 78.69 260 LEU A O 1
ATOM 1954 N N . PHE A 1 261 ? 9.492 0.875 19.25 1 79.06 261 PHE A N 1
ATOM 1955 C CA . PHE A 1 261 ? 9.914 0.471 17.906 1 79.06 261 PHE A CA 1
ATOM 1956 C C . PHE A 1 261 ? 10.133 1.688 17.031 1 79.06 261 PHE A C 1
ATOM 1958 O O . PHE A 1 261 ? 11.125 1.756 16.297 1 79.06 261 PHE A O 1
ATOM 1965 N N . ASP A 1 262 ? 9.289 2.609 17.172 1 82.69 262 ASP A N 1
ATOM 1966 C CA . ASP A 1 262 ? 9.383 3.85 16.406 1 82.69 262 ASP A CA 1
ATOM 1967 C C . ASP A 1 262 ? 10.664 4.605 16.734 1 82.69 262 ASP A C 1
ATOM 1969 O O . ASP A 1 262 ? 11.375 5.062 15.844 1 82.69 262 ASP A O 1
ATOM 1973 N N . LYS A 1 263 ? 10.953 4.746 18 1 82.94 263 LYS A N 1
ATOM 1974 C CA . LYS A 1 263 ? 12.156 5.445 18.438 1 82.94 263 LYS A CA 1
ATOM 1975 C C . LYS A 1 263 ? 13.414 4.719 17.969 1 82.94 263 LYS A C 1
ATOM 1977 O O . LYS A 1 263 ? 14.375 5.355 17.531 1 82.94 263 LYS A O 1
ATOM 1982 N N . ALA A 1 264 ? 13.398 3.416 18.094 1 79.31 264 ALA A N 1
ATOM 1983 C CA . ALA A 1 264 ? 14.539 2.605 17.688 1 79.31 264 ALA A CA 1
ATOM 1984 C C . ALA A 1 264 ? 14.812 2.764 16.188 1 79.31 264 ALA A C 1
ATOM 1986 O O . ALA A 1 264 ? 15.961 2.943 15.773 1 79.31 264 ALA A O 1
ATOM 1987 N N . LEU A 1 265 ? 13.781 2.803 15.453 1 79.81 265 LEU A N 1
ATOM 1988 C CA . LEU A 1 265 ? 13.914 2.945 14.008 1 79.81 265 LEU A CA 1
ATOM 1989 C C . LEU A 1 265 ? 14.422 4.336 13.641 1 79.81 265 LEU A C 1
ATOM 1991 O O . LEU A 1 265 ? 15.281 4.477 12.766 1 79.81 265 LEU A O 1
ATOM 1995 N N . HIS A 1 266 ? 13.852 5.238 14.352 1 84.44 266 HIS A N 1
ATOM 1996 C CA . HIS A 1 266 ? 14.266 6.613 14.102 1 84.44 266 HIS A CA 1
ATOM 1997 C C . HIS A 1 266 ? 15.758 6.797 14.336 1 84.44 266 HIS A C 1
ATOM 1999 O O . HIS A 1 266 ? 16.438 7.469 13.555 1 84.44 266 HIS A O 1
ATOM 2005 N N . THR A 1 267 ? 16.25 6.141 15.375 1 80.56 267 THR A N 1
ATOM 2006 C CA . THR A 1 267 ? 17.672 6.191 15.703 1 80.56 267 THR A CA 1
ATOM 2007 C C . THR A 1 267 ? 18.484 5.383 14.695 1 80.56 267 THR A C 1
ATOM 2009 O O . THR A 1 267 ? 19.531 5.824 14.242 1 80.56 267 THR A O 1
ATOM 2012 N N . GLN A 1 268 ? 18 4.289 14.305 1 78.06 268 GLN A N 1
ATOM 2013 C CA . GLN A 1 268 ? 18.688 3.395 13.383 1 78.06 268 GLN A CA 1
ATOM 2014 C C . GLN A 1 268 ? 18.859 4.039 12.016 1 78.06 268 GLN A C 1
ATOM 2016 O O . GLN A 1 268 ? 19.859 3.818 11.336 1 78.06 268 GLN A O 1
ATOM 2021 N N . PHE A 1 269 ? 17.922 4.902 11.719 1 79.5 269 PHE A N 1
ATOM 2022 C CA . PHE A 1 269 ? 17.953 5.559 10.414 1 79.5 269 PHE A CA 1
ATOM 2023 C C . PHE A 1 269 ? 18.828 6.816 10.469 1 79.5 269 PHE A C 1
ATOM 2025 O O . PHE A 1 269 ? 18.969 7.523 9.469 1 79.5 269 PHE A O 1
ATOM 2032 N N . GLY A 1 270 ? 19.344 7.086 11.672 1 79.25 270 GLY A N 1
ATOM 2033 C CA . GLY A 1 270 ? 20.172 8.273 11.836 1 79.25 270 GLY A CA 1
ATOM 2034 C C . GLY A 1 270 ? 19.375 9.555 11.906 1 79.25 270 GLY A C 1
ATOM 2035 O O . GLY A 1 270 ? 19.875 10.625 11.539 1 79.25 270 GLY A O 1
ATOM 2036 N N . LEU A 1 271 ? 18.109 9.477 12.25 1 81.94 271 LEU A N 1
ATOM 2037 C CA . LEU A 1 271 ? 17.234 10.641 12.172 1 81.94 271 LEU A CA 1
ATOM 2038 C C . LEU A 1 271 ? 17 11.227 13.562 1 81.94 271 LEU A C 1
ATOM 2040 O O . LEU A 1 271 ? 16.234 12.188 13.703 1 81.94 271 LEU A O 1
ATOM 2044 N N . GLY A 1 272 ? 17.438 10.469 14.547 1 71.25 272 GLY A N 1
ATOM 2045 C CA . GLY A 1 272 ? 17.266 10.914 15.922 1 71.25 272 GLY A CA 1
ATOM 2046 C C . GLY A 1 272 ? 18.5 11.609 16.469 1 71.25 272 GLY A C 1
ATOM 2047 O O . GLY A 1 272 ? 19.594 11.477 15.914 1 71.25 272 GLY A O 1
ATOM 2048 N N . MET B 1 1 ? -12.914 40.062 10.656 1 36.72 1 MET B N 1
ATOM 2049 C CA . MET B 1 1 ? -12.328 38.875 11.234 1 36.72 1 MET B CA 1
ATOM 2050 C C . MET B 1 1 ? -12.008 39.062 12.711 1 36.72 1 MET B C 1
ATOM 2052 O O . MET B 1 1 ? -11.195 39.938 13.055 1 36.72 1 MET B O 1
ATOM 2056 N N . ASN B 1 2 ? -12.844 38.719 13.578 1 38.31 2 ASN B N 1
ATOM 2057 C CA . ASN B 1 2 ? -12.656 39.094 14.977 1 38.31 2 ASN B CA 1
ATOM 2058 C C . ASN B 1 2 ? -11.258 38.75 15.477 1 38.31 2 ASN B C 1
ATOM 2060 O O . ASN B 1 2 ? -10.648 37.781 14.992 1 38.31 2 ASN B O 1
ATOM 2064 N N . SER B 1 3 ? -10.547 39.562 16.125 1 48.44 3 SER B N 1
ATOM 2065 C CA . SER B 1 3 ? -9.211 39.531 16.719 1 48.44 3 SER B CA 1
ATOM 2066 C C . SER B 1 3 ? -8.859 38.156 17.234 1 48.44 3 SER B C 1
ATOM 2068 O O . SER B 1 3 ? -7.695 37.75 17.188 1 48.44 3 SER B O 1
ATOM 2070 N N . ASN B 1 4 ? -9.703 37.406 17.844 1 49.28 4 ASN B N 1
ATOM 2071 C CA . ASN B 1 4 ? -9.578 36.094 18.5 1 49.28 4 ASN B CA 1
ATOM 2072 C C . ASN B 1 4 ? -9.398 34.969 17.484 1 49.28 4 ASN B C 1
ATOM 2074 O O . ASN B 1 4 ? -9.156 33.844 17.844 1 49.28 4 ASN B O 1
ATOM 2078 N N . ASP B 1 5 ? -9.734 35.188 16.172 1 58.38 5 ASP B N 1
ATOM 2079 C CA . ASP B 1 5 ? -9.734 34.219 15.055 1 58.38 5 ASP B CA 1
ATOM 2080 C C . ASP B 1 5 ? -8.312 33.969 14.555 1 58.38 5 ASP B C 1
ATOM 2082 O O . ASP B 1 5 ? -8.016 32.906 14.031 1 58.38 5 ASP B O 1
ATOM 2086 N N . LYS B 1 6 ? -7.395 34.938 14.711 1 62.62 6 LYS B N 1
ATOM 2087 C CA . LYS B 1 6 ? -6.031 34.844 14.195 1 62.62 6 LYS B CA 1
ATOM 2088 C C . LYS B 1 6 ? -5.254 33.75 14.898 1 62.62 6 LYS B C 1
ATOM 2090 O O . LYS B 1 6 ? -4.227 33.281 14.398 1 62.62 6 LYS B O 1
ATOM 2095 N N . ASP B 1 7 ? -5.754 33.312 16.109 1 80.25 7 ASP B N 1
ATOM 2096 C CA . ASP B 1 7 ? -5.008 32.344 16.891 1 80.25 7 ASP B CA 1
ATOM 2097 C C . ASP B 1 7 ? -5.582 30.938 16.703 1 80.25 7 ASP B C 1
ATOM 2099 O O . ASP B 1 7 ? -5.039 29.969 17.234 1 80.25 7 ASP B O 1
ATOM 2103 N N . ARG B 1 8 ? -6.633 30.938 15.82 1 91.44 8 ARG B N 1
ATOM 2104 C CA . ARG B 1 8 ? -7.27 29.641 15.648 1 91.44 8 ARG B CA 1
ATOM 2105 C C . ARG B 1 8 ? -6.508 28.781 14.641 1 91.44 8 ARG B C 1
ATOM 2107 O O . ARG B 1 8 ? -5.965 29.312 13.664 1 91.44 8 ARG B O 1
ATOM 2114 N N . ARG B 1 9 ? -6.496 27.562 14.945 1 96.56 9 ARG B N 1
ATOM 2115 C CA . ARG B 1 9 ? -5.84 26.594 14.055 1 96.56 9 ARG B CA 1
ATOM 2116 C C . ARG B 1 9 ? -6.676 26.344 12.812 1 96.56 9 ARG B C 1
ATOM 2118 O O . ARG B 1 9 ? -7.902 26.25 12.883 1 96.56 9 ARG B O 1
ATOM 2125 N N . VAL B 1 10 ? -6.07 26.234 11.672 1 98 10 VAL B N 1
ATOM 2126 C CA . VAL B 1 10 ? -6.73 26.047 10.383 1 98 10 VAL B CA 1
ATOM 2127 C C . VAL B 1 10 ? -6.617 24.594 9.953 1 98 10 VAL B C 1
ATOM 2129 O O . VAL B 1 10 ? -5.523 24.016 9.953 1 98 10 VAL B O 1
ATOM 2132 N N . ALA B 1 11 ? -7.773 23.969 9.609 1 98.5 11 ALA B N 1
ATOM 2133 C CA . ALA B 1 11 ? -7.832 22.578 9.172 1 98.5 11 ALA B CA 1
ATOM 2134 C C . ALA B 1 11 ? -8.375 22.469 7.75 1 98.5 11 ALA B C 1
ATOM 2136 O O . ALA B 1 11 ? -9.305 23.203 7.379 1 98.5 11 ALA B O 1
ATOM 2137 N N . LEU B 1 12 ? -7.805 21.641 6.957 1 98.38 12 LEU B N 1
ATOM 2138 C CA . LEU B 1 12 ? -8.32 21.234 5.648 1 98.38 12 LEU B CA 1
ATOM 2139 C C . LEU B 1 12 ? -8.727 19.766 5.652 1 98.38 12 LEU B C 1
ATOM 2141 O O . LEU B 1 12 ? -7.941 18.906 6.039 1 98.38 12 LEU B O 1
ATOM 2145 N N . VAL B 1 13 ? -9.938 19.469 5.27 1 98.19 13 VAL B N 1
ATOM 2146 C CA . VAL B 1 13 ? -10.461 18.109 5.184 1 98.19 13 VAL B CA 1
ATOM 2147 C C . VAL B 1 13 ? -10.859 17.797 3.74 1 98.19 13 VAL B C 1
ATOM 2149 O O . VAL B 1 13 ? -11.766 18.422 3.193 1 98.19 13 VAL B O 1
ATOM 2152 N N . THR B 1 14 ? -10.195 16.859 3.125 1 97.56 14 THR B N 1
ATOM 2153 C CA . THR B 1 14 ? -10.578 16.516 1.762 1 97.56 14 THR B CA 1
ATOM 2154 C C . THR B 1 14 ? -11.781 15.57 1.761 1 97.56 14 THR B C 1
ATOM 2156 O O . THR B 1 14 ? -11.93 14.742 2.66 1 97.56 14 THR B O 1
ATOM 2159 N N . GLY B 1 15 ? -12.562 15.641 0.707 1 93.12 15 GLY B N 1
ATOM 2160 C CA . GLY B 1 15 ? -13.758 14.82 0.633 1 93.12 15 GLY B CA 1
ATOM 2161 C C . GLY B 1 15 ? -14.742 15.086 1.756 1 93.12 15 GLY B C 1
ATOM 2162 O O . GLY B 1 15 ? -15.203 14.156 2.42 1 93.12 15 GLY B O 1
ATOM 2163 N N . ALA B 1 16 ? -15.094 16.328 1.976 1 93.31 16 ALA B N 1
ATOM 2164 C CA . ALA B 1 16 ? -15.844 16.719 3.162 1 93.31 16 ALA B CA 1
ATOM 2165 C C . ALA B 1 16 ? -17.312 16.969 2.822 1 93.31 16 ALA B C 1
ATOM 2167 O O . ALA B 1 16 ? -18.031 17.609 3.598 1 93.31 16 ALA B O 1
ATOM 2168 N N . SER B 1 17 ? -17.734 16.516 1.667 1 89.69 17 SER B N 1
ATOM 2169 C CA . SER B 1 17 ? -19.109 16.781 1.268 1 89.69 17 SER B CA 1
ATOM 2170 C C . SER B 1 17 ? -20.062 15.727 1.821 1 89.69 17 SER B C 1
ATOM 2172 O O . SER B 1 17 ? -21.281 15.875 1.736 1 89.69 17 SER B O 1
ATOM 2174 N N . SER B 1 18 ? -19.531 14.664 2.361 1 86.31 18 SER B N 1
ATOM 2175 C CA . SER B 1 18 ? -20.359 13.602 2.918 1 86.31 18 SER B CA 1
ATOM 2176 C C . SER B 1 18 ? -19.547 12.688 3.822 1 86.31 18 SER B C 1
ATOM 2178 O O . SER B 1 18 ? -18.328 12.867 3.971 1 86.31 18 SER B O 1
ATOM 2180 N N . GLY B 1 19 ? -20.234 11.883 4.543 1 88.88 19 GLY B N 1
ATOM 2181 C CA . GLY B 1 19 ? -19.609 10.781 5.258 1 88.88 19 GLY B CA 1
ATOM 2182 C C . GLY B 1 19 ? -18.672 11.234 6.359 1 88.88 19 GLY B C 1
ATOM 2183 O O . GLY B 1 19 ? -18.984 12.164 7.105 1 88.88 19 GLY B O 1
ATOM 2184 N N . ILE B 1 20 ? -17.594 10.523 6.461 1 90.38 20 ILE B N 1
ATOM 2185 C CA . ILE B 1 20 ? -16.594 10.75 7.5 1 90.38 20 ILE B CA 1
ATOM 2186 C C . ILE B 1 20 ? -16.031 12.164 7.371 1 90.38 20 ILE B C 1
ATOM 2188 O O . ILE B 1 20 ? -15.859 12.859 8.375 1 90.38 20 ILE B O 1
ATOM 2192 N N . GLY B 1 21 ? -15.812 12.594 6.117 1 93.56 21 GLY B N 1
ATOM 2193 C CA . GLY B 1 21 ? -15.242 13.906 5.887 1 93.56 21 GLY B CA 1
ATOM 2194 C C . GLY B 1 21 ? -16.125 15.039 6.383 1 93.56 21 GLY B C 1
ATOM 2195 O O . GLY B 1 21 ? -15.648 15.977 7.012 1 93.56 21 GLY B O 1
ATOM 2196 N N . GLU B 1 22 ? -17.375 14.906 6.078 1 93.5 22 GLU B N 1
ATOM 2197 C CA . GLU B 1 22 ? -18.312 15.922 6.535 1 93.5 22 GLU B CA 1
ATOM 2198 C C . GLU B 1 22 ? -18.422 15.938 8.055 1 93.5 22 GLU B C 1
ATOM 2200 O O . GLU B 1 22 ? -18.406 17 8.672 1 93.5 22 GLU B O 1
ATOM 2205 N N . ALA B 1 23 ? -18.516 14.766 8.641 1 94.25 23 ALA B N 1
ATOM 2206 C CA . ALA B 1 23 ? -18.594 14.641 10.094 1 94.25 23 ALA B CA 1
ATOM 2207 C C . ALA B 1 23 ? -17.344 15.188 10.766 1 94.25 23 ALA B C 1
ATOM 2209 O O . ALA B 1 23 ? -17.422 15.891 11.773 1 94.25 23 ALA B O 1
ATOM 2210 N N . ALA B 1 24 ? -16.203 14.883 10.172 1 96.31 24 ALA B N 1
ATOM 2211 C CA . ALA B 1 24 ? -14.938 15.359 10.711 1 96.31 24 ALA B CA 1
ATOM 2212 C C . ALA B 1 24 ? -14.852 16.891 10.641 1 96.31 24 ALA B C 1
ATOM 2214 O O . ALA B 1 24 ? -14.438 17.531 11.609 1 96.31 24 ALA B O 1
ATOM 2215 N N . ALA B 1 25 ? -15.266 17.406 9.523 1 97.19 25 ALA B N 1
ATOM 2216 C CA . ALA B 1 25 ? -15.242 18.859 9.367 1 97.19 25 ALA B CA 1
ATOM 2217 C C . ALA B 1 25 ? -16.125 19.531 10.406 1 97.19 25 ALA B C 1
ATOM 2219 O O . ALA B 1 25 ? -15.727 20.516 11.039 1 97.19 25 ALA B O 1
ATOM 2220 N N . ARG B 1 26 ? -17.281 19.016 10.602 1 96.94 26 ARG B N 1
ATOM 2221 C CA . ARG B 1 26 ? -18.234 19.578 11.57 1 96.94 26 ARG B CA 1
ATOM 2222 C C . ARG B 1 26 ? -17.672 19.5 12.984 1 96.94 26 ARG B C 1
ATOM 2224 O O . ARG B 1 26 ? -17.75 20.484 13.742 1 96.94 26 ARG B O 1
ATOM 2231 N N . GLN B 1 27 ? -17.109 18.422 13.328 1 97.88 27 GLN B N 1
ATOM 2232 C CA . GLN B 1 27 ? -16.625 18.234 14.688 1 97.88 27 GLN B CA 1
ATOM 2233 C C . GLN B 1 27 ? -15.352 19.047 14.93 1 97.88 27 GLN B C 1
ATOM 2235 O O . GLN B 1 27 ? -15.117 19.531 16.047 1 97.88 27 GLN B O 1
ATOM 2240 N N . LEU B 1 28 ? -14.531 19.203 13.898 1 98.12 28 LEU B N 1
ATOM 2241 C CA . LEU B 1 28 ? -13.359 20.062 14.016 1 98.12 28 LEU B CA 1
ATOM 2242 C C . LEU B 1 28 ? -13.773 21.516 14.203 1 98.12 28 LEU B C 1
ATOM 2244 O O . LEU B 1 28 ? -13.148 22.25 14.977 1 98.12 28 LEU B O 1
ATOM 2248 N N . LEU B 1 29 ? -14.805 21.891 13.492 1 97.25 29 LEU B N 1
ATOM 2249 C CA . LEU B 1 29 ? -15.352 23.234 13.68 1 97.25 29 LEU B CA 1
ATOM 2250 C C . LEU B 1 29 ? -15.82 23.438 15.117 1 97.25 29 LEU B C 1
ATOM 2252 O O . LEU B 1 29 ? -15.516 24.469 15.727 1 97.25 29 LEU B O 1
ATOM 2256 N N . ALA B 1 30 ? -16.5 22.469 15.602 1 97.19 30 ALA B N 1
ATOM 2257 C CA . ALA B 1 30 ? -17 22.531 16.984 1 97.19 30 ALA B CA 1
ATOM 2258 C C . ALA B 1 30 ? -15.844 22.578 17.984 1 97.19 30 ALA B C 1
ATOM 2260 O O . ALA B 1 30 ? -15.977 23.141 19.062 1 97.19 30 ALA B O 1
ATOM 2261 N N . ALA B 1 31 ? -14.766 22.016 17.625 1 97.06 31 ALA B N 1
ATOM 2262 C CA . ALA B 1 31 ? -13.594 21.953 18.5 1 97.06 31 ALA B CA 1
ATOM 2263 C C . ALA B 1 31 ? -12.789 23.25 18.438 1 97.06 31 ALA B C 1
ATOM 2265 O O . ALA B 1 31 ? -11.773 23.406 19.109 1 97.06 31 ALA B O 1
ATOM 2266 N N . GLY B 1 32 ? -13.195 24.188 17.5 1 96.62 32 GLY B N 1
ATOM 2267 C CA . GLY B 1 32 ? -12.609 25.516 17.516 1 96.62 32 GLY B CA 1
ATOM 2268 C C . GLY B 1 32 ? -11.703 25.781 16.328 1 96.62 32 GLY B C 1
ATOM 2269 O O . GLY B 1 32 ? -11.109 26.859 16.234 1 96.62 32 GLY B O 1
ATOM 2270 N N . PHE B 1 33 ? -11.562 24.844 15.406 1 97.69 33 PHE B N 1
ATOM 2271 C CA . PHE B 1 33 ? -10.75 25.047 14.211 1 97.69 33 PHE B CA 1
ATOM 2272 C C . PHE B 1 33 ? -11.469 25.953 13.219 1 97.69 33 PHE B C 1
ATOM 2274 O O . PHE B 1 33 ? -12.703 25.984 13.18 1 97.69 33 PHE B O 1
ATOM 2281 N N . ILE B 1 34 ? -10.734 26.703 12.492 1 97.25 34 ILE B N 1
ATOM 2282 C CA . ILE B 1 34 ? -11.227 27.141 11.195 1 97.25 34 ILE B CA 1
ATOM 2283 C C . ILE B 1 34 ? -11.148 26 10.195 1 97.25 34 ILE B C 1
ATOM 2285 O O . ILE B 1 34 ? -10.078 25.422 9.984 1 97.25 34 ILE B O 1
ATOM 2289 N N . VAL B 1 35 ? -12.258 25.656 9.617 1 97.5 35 VAL B N 1
ATOM 2290 C CA . VAL B 1 35 ? -12.266 24.422 8.836 1 97.5 35 VAL B CA 1
ATOM 2291 C C . VAL B 1 35 ? -12.617 24.734 7.379 1 97.5 35 VAL B C 1
ATOM 2293 O O . VAL B 1 35 ? -13.562 25.484 7.109 1 97.5 35 VAL B O 1
ATOM 2296 N N . TYR B 1 36 ? -11.828 24.219 6.496 1 96.75 36 TYR B N 1
ATOM 2297 C CA . TYR B 1 36 ? -12.133 24.156 5.07 1 96.75 36 TYR B CA 1
ATOM 2298 C C . TYR B 1 36 ? -12.305 22.703 4.613 1 96.75 36 TYR B C 1
ATOM 2300 O O . TYR B 1 36 ? -11.445 21.859 4.859 1 96.75 36 TYR B O 1
ATOM 2308 N N . GLY B 1 37 ? -13.43 22.406 4.035 1 95.88 37 GLY B N 1
ATOM 2309 C CA . GLY B 1 37 ? -13.617 21.141 3.34 1 95.88 37 GLY B CA 1
ATOM 2310 C C . GLY B 1 37 ? -13.375 21.234 1.845 1 95.88 37 GLY B C 1
ATOM 2311 O O . GLY B 1 37 ? -13.258 22.344 1.302 1 95.88 37 GLY B O 1
ATOM 2312 N N . THR B 1 38 ? -13.219 20.062 1.242 1 95.44 38 THR B N 1
ATOM 2313 C CA . THR B 1 38 ? -13.109 20.078 -0.213 1 95.44 38 THR B CA 1
ATOM 2314 C C . THR B 1 38 ? -14.078 19.062 -0.835 1 95.44 38 THR B C 1
ATOM 2316 O O . THR B 1 38 ? -14.508 18.125 -0.171 1 95.44 38 THR B O 1
ATOM 2319 N N . SER B 1 39 ? -14.453 19.359 -2.004 1 92.12 39 SER B N 1
ATOM 2320 C CA . SER B 1 39 ? -15.172 18.438 -2.889 1 92.12 39 SER B CA 1
ATOM 2321 C C . SER B 1 39 ? -14.867 18.734 -4.352 1 92.12 39 SER B C 1
ATOM 2323 O O . SER B 1 39 ? -14.445 19.844 -4.691 1 92.12 39 SER B O 1
ATOM 2325 N N . ARG B 1 40 ? -15.078 17.844 -5.188 1 86.62 40 ARG B N 1
ATOM 2326 C CA . ARG B 1 40 ? -14.797 18.047 -6.605 1 86.62 40 ARG B CA 1
ATOM 2327 C C . ARG B 1 40 ? -15.664 19.156 -7.184 1 86.62 40 ARG B C 1
ATOM 2329 O O . ARG B 1 40 ? -15.219 19.891 -8.062 1 86.62 40 ARG B O 1
ATOM 2336 N N . ARG B 1 41 ? -16.891 19.203 -6.629 1 78 41 ARG B N 1
ATOM 2337 C CA . ARG B 1 41 ? -17.844 20.156 -7.184 1 78 41 ARG B CA 1
ATOM 2338 C C . ARG B 1 41 ? -17.844 21.453 -6.387 1 78 41 ARG B C 1
ATOM 2340 O O . ARG B 1 41 ? -18.531 22.422 -6.754 1 78 41 ARG B O 1
ATOM 2347 N N . GLY B 1 42 ? -16.922 21.516 -5.512 1 74.25 42 GLY B N 1
ATOM 2348 C CA . GLY B 1 42 ? -16.922 22.688 -4.668 1 74.25 42 GLY B CA 1
ATOM 2349 C C . GLY B 1 42 ? -18.234 22.906 -3.934 1 74.25 42 GLY B C 1
ATOM 2350 O O . GLY B 1 42 ? -18.891 21.938 -3.537 1 74.25 42 GLY B O 1
ATOM 2351 N N . ALA B 1 43 ? -18.469 24.188 -3.662 1 66.56 43 ALA B N 1
ATOM 2352 C CA . ALA B 1 43 ? -19.609 24.594 -2.844 1 66.56 43 ALA B CA 1
ATOM 2353 C C . ALA B 1 43 ? -20.938 24.25 -3.543 1 66.56 43 ALA B C 1
ATOM 2355 O O . ALA B 1 43 ? -21.141 24.625 -4.699 1 66.56 43 ALA B O 1
ATOM 2356 N N . ALA B 1 44 ? -21.156 22.922 -3.744 1 60.66 44 ALA B N 1
ATOM 2357 C CA . ALA B 1 44 ? -22.516 22.859 -4.27 1 60.66 44 ALA B CA 1
ATOM 2358 C C . ALA B 1 44 ? -23.469 23.703 -3.436 1 60.66 44 ALA B C 1
ATOM 2360 O O . ALA B 1 44 ? -23.094 24.203 -2.375 1 60.66 44 ALA B O 1
ATOM 2361 N N . SER B 1 45 ? -24.844 23.156 -3.477 1 49.19 45 SER B N 1
ATOM 2362 C CA . SER B 1 45 ? -26.156 23.578 -3.002 1 49.19 45 SER B CA 1
ATOM 2363 C C . SER B 1 45 ? -26.297 23.359 -1.498 1 49.19 45 SER B C 1
ATOM 2365 O O . SER B 1 45 ? -26.016 22.266 -0.995 1 49.19 45 SER B O 1
ATOM 2367 N N . GLY B 1 46 ? -26.156 24.297 -0.754 1 56.53 46 GLY B N 1
ATOM 2368 C CA . GLY B 1 46 ? -26.812 24.344 0.543 1 56.53 46 GLY B CA 1
ATOM 2369 C C . GLY B 1 46 ? -25.953 24.984 1.622 1 56.53 46 GLY B C 1
ATOM 2370 O O . GLY B 1 46 ? -24.781 25.266 1.403 1 56.53 46 GLY B O 1
ATOM 2371 N N . GLN B 1 47 ? -26.438 25.391 2.648 1 66.12 47 GLN B N 1
ATOM 2372 C CA . GLN B 1 47 ? -25.906 26.047 3.832 1 66.12 47 GLN B CA 1
ATOM 2373 C C . GLN B 1 47 ? -25.078 25.094 4.68 1 66.12 47 GLN B C 1
ATOM 2375 O O . GLN B 1 47 ? -25.594 24.094 5.188 1 66.12 47 GLN B O 1
ATOM 2380 N N . ARG B 1 48 ? -23.641 25.109 4.426 1 81 48 ARG B N 1
ATOM 2381 C CA . ARG B 1 48 ? -22.781 24.359 5.328 1 81 48 ARG B CA 1
ATOM 2382 C C . ARG B 1 48 ? -22.078 25.281 6.328 1 81 48 ARG B C 1
ATOM 2384 O O . ARG B 1 48 ? -21.953 26.484 6.082 1 81 48 ARG B O 1
ATOM 2391 N N . ALA B 1 49 ? -21.75 24.688 7.477 1 87.88 49 ALA B N 1
ATOM 2392 C CA . ALA B 1 49 ? -21.141 25.438 8.57 1 87.88 49 ALA B CA 1
ATOM 2393 C C . ALA B 1 49 ? -19.672 25.75 8.266 1 87.88 49 ALA B C 1
ATOM 2395 O O . ALA B 1 49 ? -19.047 26.531 8.977 1 87.88 49 ALA B O 1
ATOM 2396 N N . PHE B 1 50 ? -19.109 25.125 7.18 1 92.88 50 PHE B N 1
ATOM 2397 C CA . PHE B 1 50 ? -17.734 25.359 6.734 1 92.88 50 PHE B CA 1
ATOM 2398 C C . PHE B 1 50 ? -17.672 25.469 5.219 1 92.88 50 PHE B C 1
ATOM 2400 O O . PHE B 1 50 ? -18.5 24.891 4.512 1 92.88 50 PHE B O 1
ATOM 2407 N N . PRO B 1 51 ? -16.781 26.266 4.77 1 92.44 51 PRO B N 1
ATOM 2408 C CA . PRO B 1 51 ? -16.672 26.375 3.314 1 92.44 51 PRO B CA 1
ATOM 2409 C C . PRO B 1 51 ? -16.156 25.094 2.66 1 92.44 51 PRO B C 1
ATOM 2411 O O . PRO B 1 51 ? -15.352 24.375 3.262 1 92.44 51 PRO B O 1
ATOM 2414 N N . LEU B 1 52 ? -16.625 24.828 1.427 1 93.38 52 LEU B N 1
ATOM 2415 C CA . LEU B 1 52 ? -16.141 23.734 0.592 1 93.38 52 LEU B CA 1
ATOM 2416 C C . LEU B 1 52 ? -15.344 24.281 -0.594 1 93.38 52 LEU B C 1
ATOM 2418 O O . LEU B 1 52 ? -15.914 24.891 -1.501 1 93.38 52 LEU B O 1
ATOM 2422 N N . LEU B 1 53 ? -14.078 24.031 -0.574 1 94.19 53 LEU B N 1
ATOM 2423 C CA . LEU B 1 53 ? -13.234 24.406 -1.702 1 94.19 53 LEU B CA 1
ATOM 2424 C C . LEU B 1 53 ? -13.344 23.375 -2.828 1 94.19 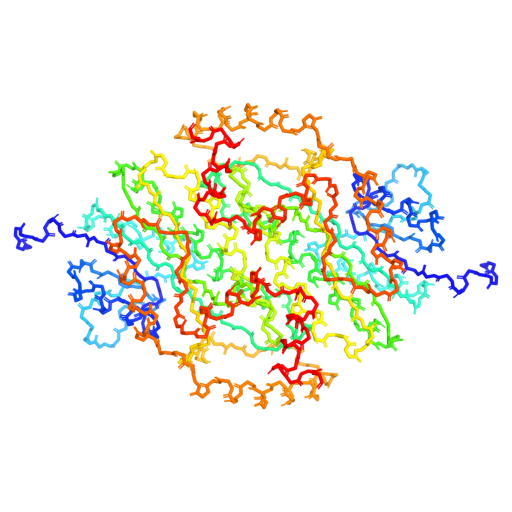53 LEU B C 1
ATOM 2426 O O . LEU B 1 53 ? -13.422 22.172 -2.572 1 94.19 53 LEU B O 1
ATOM 2430 N N . GLU B 1 54 ? -13.367 23.891 -4.043 1 94.75 54 GLU B N 1
ATOM 2431 C CA . GLU B 1 54 ? -13.25 22.984 -5.18 1 94.75 54 GLU B CA 1
ATOM 2432 C C . GLU B 1 54 ? -11.844 22.406 -5.277 1 94.75 54 GLU B C 1
ATOM 2434 O O . GLU B 1 54 ? -10.867 23.141 -5.457 1 94.75 54 GLU B O 1
ATOM 2439 N N . LEU B 1 55 ? -11.742 21.109 -5.137 1 96.38 55 LEU B N 1
ATOM 2440 C CA . LEU B 1 55 ? -10.453 20.422 -5.184 1 96.38 55 LEU B CA 1
ATOM 2441 C C . LEU B 1 55 ? -10.633 18.969 -5.605 1 96.38 55 LEU B C 1
ATOM 2443 O O . LEU B 1 55 ? -11.32 18.188 -4.93 1 96.38 55 LEU B O 1
ATOM 2447 N N . ASP B 1 56 ? -10.141 18.672 -6.785 1 97 56 ASP B N 1
ATOM 2448 C CA . ASP B 1 56 ? -10.016 17.297 -7.254 1 97 56 ASP B CA 1
ATOM 2449 C C . ASP B 1 56 ? -8.625 16.734 -6.941 1 97 56 ASP B C 1
ATOM 2451 O O . ASP B 1 56 ? -7.637 17.125 -7.559 1 97 56 ASP B O 1
ATOM 2455 N N . VAL B 1 57 ? -8.586 15.781 -6.023 1 97.44 57 VAL B N 1
ATOM 2456 C CA . VAL B 1 57 ? -7.309 15.281 -5.535 1 97.44 57 VAL B CA 1
ATOM 2457 C C . VAL B 1 57 ? -6.562 14.578 -6.664 1 97.44 57 VAL B C 1
ATOM 2459 O O . VAL B 1 57 ? -5.367 14.297 -6.547 1 97.44 57 VAL B O 1
ATOM 2462 N N . THR B 1 58 ? -7.227 14.234 -7.801 1 97.25 58 THR B N 1
ATOM 2463 C CA . THR B 1 58 ? -6.586 13.547 -8.914 1 97.25 58 THR B CA 1
ATOM 2464 C C . THR B 1 58 ? -6.012 14.547 -9.914 1 97.25 58 THR B C 1
ATOM 2466 O O . THR B 1 58 ? -5.469 14.156 -10.945 1 97.25 58 THR B O 1
ATOM 2469 N N . SER B 1 59 ? -6.109 15.828 -9.625 1 97.69 59 SER B N 1
ATOM 2470 C CA . SER B 1 59 ? -5.637 16.875 -10.523 1 97.69 59 SER B CA 1
ATOM 2471 C C . SER B 1 59 ? -4.594 17.75 -9.852 1 97.69 59 SER B C 1
ATOM 2473 O O . SER B 1 59 ? -4.902 18.469 -8.898 1 97.69 59 SER B O 1
ATOM 2475 N N . ASP B 1 60 ? -3.391 17.766 -10.438 1 96.44 60 ASP B N 1
ATOM 2476 C CA . ASP B 1 60 ? -2.326 18.594 -9.891 1 96.44 60 ASP B CA 1
ATOM 2477 C C . ASP B 1 60 ? -2.721 20.078 -9.914 1 96.44 60 ASP B C 1
ATOM 2479 O O . ASP B 1 60 ? -2.518 20.797 -8.938 1 96.44 60 ASP B O 1
ATOM 2483 N N . ALA B 1 61 ? -3.262 20.453 -10.984 1 97.12 61 ALA B N 1
ATOM 2484 C CA . ALA B 1 61 ? -3.658 21.844 -11.148 1 97.12 61 ALA B CA 1
ATOM 2485 C C . ALA B 1 61 ? -4.738 22.234 -10.141 1 97.12 61 ALA B C 1
ATOM 2487 O O . ALA B 1 61 ? -4.684 23.328 -9.547 1 97.12 61 ALA B O 1
ATOM 2488 N N . SER B 1 62 ? -5.727 21.375 -9.953 1 97.62 62 SER B N 1
ATOM 2489 C CA . SER B 1 62 ? -6.809 21.625 -9.008 1 97.62 62 SER B CA 1
ATOM 2490 C C . SER B 1 62 ? -6.281 21.75 -7.582 1 97.62 62 SER B C 1
ATOM 2492 O O . SER B 1 62 ? -6.645 22.688 -6.867 1 97.62 62 SER B O 1
ATOM 2494 N N . VAL B 1 63 ? -5.367 20.906 -7.191 1 97.88 63 VAL B N 1
ATOM 2495 C CA . VAL B 1 63 ? -4.789 20.906 -5.852 1 97.88 63 VAL B CA 1
ATOM 2496 C C . VAL B 1 63 ? -3.967 22.172 -5.641 1 97.88 63 VAL B C 1
ATOM 2498 O O . VAL B 1 63 ? -4.121 22.859 -4.629 1 97.88 63 VAL B O 1
ATOM 2501 N N . THR B 1 64 ? -3.168 22.484 -6.602 1 96.69 64 THR B N 1
ATOM 2502 C CA . THR B 1 64 ? -2.322 23.672 -6.508 1 96.69 64 THR B CA 1
ATOM 2503 C C . THR B 1 64 ? -3.17 24.938 -6.359 1 96.69 64 THR B C 1
ATOM 2505 O O . THR B 1 64 ? -2.883 25.781 -5.516 1 96.69 64 THR B O 1
ATOM 2508 N N . ALA B 1 65 ? -4.191 25.016 -7.113 1 96.69 65 ALA B N 1
ATOM 2509 C CA . ALA B 1 65 ? -5.062 26.188 -7.078 1 96.69 65 ALA B CA 1
ATOM 2510 C C . ALA B 1 65 ? -5.758 26.312 -5.727 1 96.69 65 ALA B C 1
ATOM 2512 O O . ALA B 1 65 ? -5.789 27.391 -5.133 1 96.69 65 ALA B O 1
ATOM 2513 N N . ALA B 1 66 ? -6.309 25.234 -5.234 1 96.38 66 ALA B N 1
ATOM 2514 C CA . ALA B 1 66 ? -7.047 25.25 -3.973 1 96.38 66 ALA B CA 1
ATOM 2515 C C . ALA B 1 66 ? -6.125 25.578 -2.803 1 96.38 66 ALA B C 1
ATOM 2517 O O . ALA B 1 66 ? -6.477 26.375 -1.933 1 96.38 66 ALA B O 1
ATOM 2518 N N . ILE B 1 67 ? -4.941 24.984 -2.77 1 96.62 67 ILE B N 1
ATOM 2519 C CA . ILE B 1 67 ? -3.996 25.188 -1.679 1 96.62 67 ILE B CA 1
ATOM 2520 C C . ILE B 1 67 ? -3.455 26.625 -1.732 1 96.62 67 ILE B C 1
ATOM 2522 O O . ILE B 1 67 ? -3.279 27.266 -0.695 1 96.62 67 ILE B O 1
ATOM 2526 N N . GLY B 1 68 ? -3.174 27.031 -2.99 1 95.56 68 GLY B N 1
ATOM 2527 C CA . GLY B 1 68 ? -2.773 28.422 -3.139 1 95.56 68 GLY B CA 1
ATOM 2528 C C . GLY B 1 68 ? -3.805 29.391 -2.605 1 95.56 68 GLY B C 1
ATOM 2529 O O . GLY B 1 68 ? -3.457 30.359 -1.906 1 95.56 68 GLY B O 1
ATOM 2530 N N . ALA B 1 69 ? -5.039 29.172 -2.887 1 94.25 69 ALA B N 1
ATOM 2531 C CA . ALA B 1 69 ? -6.129 30.016 -2.408 1 94.25 69 ALA B CA 1
ATOM 2532 C C . ALA B 1 69 ? -6.227 29.984 -0.887 1 94.25 69 ALA B C 1
ATOM 2534 O O . ALA B 1 69 ? -6.434 31.016 -0.246 1 94.25 69 ALA B O 1
ATOM 2535 N N . LEU B 1 70 ? -6.086 28.828 -0.324 1 94.94 70 LEU B N 1
ATOM 2536 C CA . LEU B 1 70 ? -6.145 28.656 1.124 1 94.94 70 LEU B CA 1
ATOM 2537 C C . LEU B 1 70 ? -4.996 29.406 1.803 1 94.94 70 LEU B C 1
ATOM 2539 O O . LEU B 1 70 ? -5.199 30.078 2.811 1 94.94 70 LEU B O 1
ATOM 2543 N N . GLU B 1 71 ? -3.811 29.25 1.271 1 94.88 71 GLU B N 1
ATOM 2544 C CA . GLU B 1 71 ? -2.645 29.938 1.816 1 94.88 71 GLU B CA 1
ATOM 2545 C C . GLU B 1 71 ? -2.818 31.453 1.747 1 94.88 71 GLU B C 1
ATOM 2547 O O . GLU B 1 71 ? -2.463 32.156 2.688 1 94.88 71 GLU B O 1
ATOM 2552 N N . HIS B 1 72 ? -3.35 31.891 0.645 1 95 72 HIS B N 1
ATOM 2553 C CA . HIS B 1 72 ? -3.58 33.312 0.487 1 95 72 HIS B CA 1
ATOM 2554 C C . HIS B 1 72 ? -4.582 33.844 1.515 1 95 72 HIS B C 1
ATOM 2556 O O . HIS B 1 72 ? -4.418 34.938 2.059 1 95 72 HIS B O 1
ATOM 2562 N N . ARG B 1 73 ? -5.539 33.094 1.814 1 94.06 73 ARG B N 1
ATOM 2563 C CA . ARG B 1 73 ? -6.633 33.5 2.693 1 94.06 73 ARG B CA 1
ATOM 2564 C C . ARG B 1 73 ? -6.207 33.406 4.156 1 94.06 73 ARG B C 1
ATOM 2566 O O . ARG B 1 73 ? -6.48 34.344 4.93 1 94.06 73 ARG B O 1
ATOM 2573 N N . GLU B 1 74 ? -5.582 32.312 4.547 1 95.56 74 GLU B N 1
ATOM 2574 C CA . GLU B 1 74 ? -5.352 32.062 5.969 1 95.56 74 GLU B CA 1
ATOM 2575 C C . GLU B 1 74 ? -3.889 32.281 6.34 1 95.56 74 GLU B C 1
ATOM 2577 O O . GLU B 1 74 ? -3.568 32.562 7.5 1 95.56 74 GLU B O 1
ATOM 2582 N N . GLY B 1 75 ? -2.971 32.062 5.352 1 94.75 75 GLY B N 1
ATOM 2583 C CA . GLY B 1 75 ? -1.543 32.219 5.574 1 94.75 75 GLY B CA 1
ATOM 2584 C C . GLY B 1 75 ? -0.944 31.094 6.402 1 94.75 75 GLY B C 1
ATOM 2585 O O . GLY B 1 75 ? 0.245 31.125 6.73 1 94.75 75 GLY B O 1
ATOM 2586 N N . ARG B 1 76 ? -1.82 30.141 6.816 1 95.75 76 ARG B N 1
ATOM 2587 C CA . ARG B 1 76 ? -1.34 29.031 7.633 1 95.75 76 ARG B CA 1
ATOM 2588 C C . ARG B 1 76 ? -2.201 27.781 7.43 1 95.75 76 ARG B C 1
ATOM 2590 O O . ARG B 1 76 ? -3.33 27.875 6.941 1 95.75 76 ARG B O 1
ATOM 2597 N N . ILE B 1 77 ? -1.693 26.641 7.738 1 97.5 77 ILE B N 1
ATOM 2598 C CA . ILE B 1 77 ? -2.402 25.375 7.805 1 97.5 77 ILE B CA 1
ATOM 2599 C C . ILE B 1 77 ? -1.857 24.531 8.961 1 97.5 77 ILE B C 1
ATOM 2601 O O . ILE B 1 77 ? -0.662 24.234 9.008 1 97.5 77 ILE B O 1
ATOM 2605 N N . ASP B 1 78 ? -2.707 24.172 9.828 1 98.06 78 ASP B N 1
ATOM 2606 C CA . ASP B 1 78 ? -2.271 23.469 11.031 1 98.06 78 ASP B CA 1
ATOM 2607 C C . ASP B 1 78 ? -2.59 21.969 10.938 1 98.06 78 ASP B C 1
ATOM 2609 O O . ASP B 1 78 ? -1.909 21.156 11.555 1 98.06 78 ASP B O 1
ATOM 2613 N N . LEU B 1 79 ? -3.666 21.641 10.219 1 98.69 79 LEU B N 1
ATOM 2614 C CA . LEU B 1 79 ? -4.145 20.25 10.156 1 98.69 79 LEU B CA 1
ATOM 2615 C C . LEU B 1 79 ? -4.633 19.922 8.75 1 98.69 79 LEU B C 1
ATOM 2617 O O . LEU B 1 79 ? -5.441 20.641 8.18 1 98.69 79 LEU B O 1
ATOM 2621 N N . LEU B 1 80 ? -4.102 18.906 8.211 1 98.81 80 LEU B N 1
ATOM 2622 C CA . LEU B 1 80 ? -4.617 18.281 6.996 1 98.81 80 LEU B CA 1
ATOM 2623 C C . LEU B 1 80 ? -5.227 16.922 7.301 1 98.81 80 LEU B C 1
ATOM 2625 O O . LEU B 1 80 ? -4.574 16.062 7.898 1 98.81 80 LEU B O 1
ATOM 2629 N N . VAL B 1 81 ? -6.465 16.734 6.992 1 98.56 81 VAL B N 1
ATOM 2630 C CA . VAL B 1 81 ? -7.117 15.438 7.035 1 98.56 81 VAL B CA 1
ATOM 2631 C C . VAL B 1 81 ? -7.359 14.938 5.609 1 98.56 81 VAL B C 1
ATOM 2633 O O . VAL B 1 81 ? -8.289 15.391 4.938 1 98.56 81 VAL B O 1
ATOM 2636 N N . ASN B 1 82 ? -6.5 14.078 5.188 1 98.06 82 ASN B N 1
ATOM 2637 C CA . ASN B 1 82 ? -6.738 13.383 3.926 1 98.06 82 ASN B CA 1
ATOM 2638 C C . ASN B 1 82 ? -7.812 12.305 4.07 1 98.06 82 ASN B C 1
ATOM 2640 O O . ASN B 1 82 ? -7.527 11.195 4.52 1 98.06 82 ASN B O 1
ATOM 2644 N N . ASN B 1 83 ? -8.961 12.57 3.559 1 95.25 83 ASN B N 1
ATOM 2645 C CA . ASN B 1 83 ? -10.109 11.695 3.758 1 95.25 83 ASN B CA 1
ATOM 2646 C C . ASN B 1 83 ? -10.719 11.258 2.43 1 95.25 83 ASN B C 1
ATOM 2648 O O . ASN B 1 83 ? -11.375 10.219 2.357 1 95.25 83 ASN B O 1
ATOM 2652 N N . ALA B 1 84 ? -10.516 12.094 1.355 1 92.38 84 ALA B N 1
ATOM 2653 C CA . ALA B 1 84 ? -11.062 11.734 0.051 1 92.38 84 ALA B CA 1
ATOM 2654 C C . ALA B 1 84 ? -10.625 10.328 -0.359 1 92.38 84 ALA B C 1
ATOM 2656 O O . ALA B 1 84 ? -9.453 9.977 -0.22 1 92.38 84 ALA B O 1
ATOM 2657 N N . GLY B 1 85 ? -11.562 9.539 -0.792 1 90.06 85 GLY B N 1
ATOM 2658 C CA . GLY B 1 85 ? -11.289 8.18 -1.233 1 90.06 85 GLY B CA 1
ATOM 2659 C C . GLY B 1 85 ? -12.5 7.488 -1.828 1 90.06 85 GLY B C 1
ATOM 2660 O O . GLY B 1 85 ? -13.633 7.953 -1.663 1 90.06 85 GLY B O 1
ATOM 2661 N N . ILE B 1 86 ? -12.211 6.469 -2.549 1 90.19 86 ILE B N 1
ATOM 2662 C CA . ILE B 1 86 ? -13.258 5.66 -3.166 1 90.19 86 ILE B CA 1
ATOM 2663 C C . ILE B 1 86 ? -12.938 4.18 -2.984 1 90.19 86 ILE B C 1
ATOM 2665 O O . ILE B 1 86 ? -11.859 3.822 -2.512 1 90.19 86 ILE B O 1
ATOM 2669 N N . GLY B 1 87 ? -13.977 3.367 -3.246 1 89.25 87 GLY B N 1
ATOM 2670 C CA . GLY B 1 87 ? -13.789 1.927 -3.176 1 89.25 87 GLY B CA 1
ATOM 2671 C C . GLY B 1 87 ? -14.164 1.215 -4.465 1 89.25 87 GLY B C 1
ATOM 2672 O O . GLY B 1 87 ? -14.789 1.805 -5.348 1 89.25 87 GLY B O 1
ATOM 2673 N N . VAL B 1 88 ? -13.695 0.015 -4.645 1 91.06 88 VAL B N 1
ATOM 2674 C CA . VAL B 1 88 ? -14.102 -0.929 -5.68 1 91.06 88 VAL B CA 1
ATOM 2675 C C . VAL B 1 88 ? -14.43 -2.279 -5.043 1 91.06 88 VAL B C 1
ATOM 2677 O O . VAL B 1 88 ? -13.648 -2.803 -4.25 1 91.06 88 VAL B O 1
ATOM 2680 N N . THR B 1 89 ? -15.609 -2.785 -5.359 1 91.31 89 THR B N 1
ATOM 2681 C CA . THR B 1 89 ? -16.016 -4.082 -4.824 1 91.31 89 THR B CA 1
ATOM 2682 C C . THR B 1 89 ? -15.984 -5.148 -5.914 1 91.31 89 THR B C 1
ATOM 2684 O O . THR B 1 89 ? -16.375 -4.887 -7.055 1 91.31 89 THR B O 1
ATOM 2687 N N . GLY B 1 90 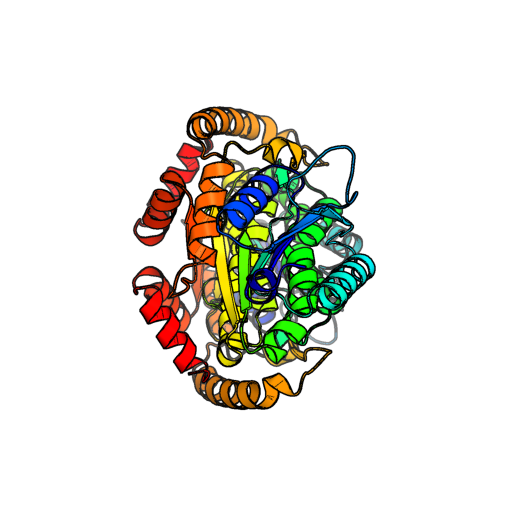? -15.477 -6.285 -5.578 1 94.06 90 GLY B N 1
ATOM 2688 C CA . GLY B 1 90 ? -15.336 -7.43 -6.465 1 94.06 90 GLY B CA 1
ATOM 2689 C C . GLY B 1 90 ? -14.062 -8.211 -6.23 1 94.06 90 GLY B C 1
ATOM 2690 O O . GLY B 1 90 ? -13.156 -7.746 -5.535 1 94.06 90 GLY B O 1
ATOM 2691 N N . ALA B 1 91 ? -14.117 -9.438 -6.734 1 95.75 91 ALA B N 1
ATOM 2692 C CA . ALA B 1 91 ? -12.867 -10.18 -6.68 1 95.75 91 ALA B CA 1
ATOM 2693 C C . ALA B 1 91 ? -11.75 -9.438 -7.418 1 95.75 91 ALA B C 1
ATOM 2695 O O . ALA B 1 91 ? -12.016 -8.688 -8.359 1 95.75 91 ALA B O 1
ATOM 2696 N N . ALA B 1 92 ? -10.562 -9.633 -7.012 1 96.94 92 ALA B N 1
ATOM 2697 C CA . ALA B 1 92 ? -9.422 -8.922 -7.586 1 96.94 92 ALA B CA 1
ATOM 2698 C C . ALA B 1 92 ? -9.352 -9.125 -9.094 1 96.94 92 ALA B C 1
ATOM 2700 O O . ALA B 1 92 ? -9.164 -8.164 -9.852 1 96.94 92 ALA B O 1
ATOM 2701 N N . GLU B 1 93 ? -9.539 -10.328 -9.523 1 97.44 93 GLU B N 1
ATOM 2702 C CA . GLU B 1 93 ? -9.445 -10.664 -10.938 1 97.44 93 GLU B CA 1
ATOM 2703 C C . GLU B 1 93 ? -10.523 -9.961 -11.75 1 97.44 93 GLU B C 1
ATOM 2705 O O . GLU B 1 93 ? -10.445 -9.898 -12.984 1 97.44 93 GLU B O 1
ATOM 2710 N N . GLU B 1 94 ? -11.492 -9.367 -11.117 1 97.81 94 GLU B N 1
ATOM 2711 C CA . GLU B 1 94 ? -12.672 -8.836 -11.789 1 97.81 94 GLU B CA 1
ATOM 2712 C C . GLU B 1 94 ? -12.508 -7.352 -12.102 1 97.81 94 GLU B C 1
ATOM 2714 O O . GLU B 1 94 ? -13.398 -6.727 -12.68 1 97.81 94 GLU B O 1
ATOM 2719 N N . SER B 1 95 ? -11.406 -6.75 -11.773 1 97.12 95 SER B N 1
ATOM 2720 C CA . SER B 1 95 ? -11.148 -5.344 -12.062 1 97.12 95 SER B CA 1
ATOM 2721 C C . SER B 1 95 ? -10.094 -5.18 -13.148 1 97.12 95 SER B C 1
ATOM 2723 O O . SER B 1 95 ? -9.07 -5.867 -13.125 1 97.12 95 SER B O 1
ATOM 2725 N N . SER B 1 96 ? -10.391 -4.312 -14.125 1 96.81 96 SER B N 1
ATOM 2726 C CA . SER B 1 96 ? -9.383 -3.963 -15.117 1 96.81 96 SER B CA 1
ATOM 2727 C C . SER B 1 96 ? -8.25 -3.152 -14.5 1 96.81 96 SER B C 1
ATOM 2729 O O . SER B 1 96 ? -8.406 -2.578 -13.422 1 96.81 96 SER B O 1
ATOM 2731 N N . ILE B 1 97 ? -7.129 -3.113 -15.18 1 97.5 97 ILE B N 1
ATOM 2732 C CA . ILE B 1 97 ? -5.992 -2.342 -14.688 1 97.5 97 ILE B CA 1
ATOM 2733 C C . ILE B 1 97 ? -6.355 -0.86 -14.641 1 97.5 97 ILE B C 1
ATOM 2735 O O . ILE B 1 97 ? -5.898 -0.13 -13.758 1 97.5 97 ILE B O 1
ATOM 2739 N N . GLU B 1 98 ? -7.156 -0.413 -15.555 1 97.31 98 GLU B N 1
ATOM 2740 C CA . GLU B 1 98 ? -7.602 0.978 -15.578 1 97.31 98 GLU B CA 1
ATOM 2741 C C . GLU B 1 98 ? -8.391 1.328 -14.328 1 97.31 98 GLU B C 1
ATOM 2743 O O . GLU B 1 98 ? -8.219 2.408 -13.758 1 97.31 98 GLU B O 1
ATOM 2748 N N . GLN B 1 99 ? -9.266 0.433 -13.93 1 97.19 99 GLN B N 1
ATOM 2749 C CA . GLN B 1 99 ? -10.039 0.654 -12.711 1 97.19 99 GLN B CA 1
ATOM 2750 C C . GLN B 1 99 ? -9.133 0.693 -11.484 1 97.19 99 GLN B C 1
ATOM 2752 O O . GLN B 1 99 ? -9.328 1.523 -10.594 1 97.19 99 GLN B O 1
ATOM 2757 N N . VAL B 1 100 ? -8.172 -0.186 -11.43 1 97.88 100 VAL B N 1
ATOM 2758 C CA . VAL B 1 100 ? -7.223 -0.224 -10.328 1 97.88 100 VAL B CA 1
ATOM 2759 C C . VAL B 1 100 ? -6.418 1.074 -10.289 1 97.88 100 VAL B C 1
ATOM 2761 O O . VAL B 1 100 ? -6.234 1.669 -9.227 1 97.88 100 VAL B O 1
ATOM 2764 N N . ARG B 1 101 ? -5.988 1.54 -11.461 1 97.56 101 ARG B N 1
ATOM 2765 C CA . ARG B 1 101 ? -5.254 2.797 -11.57 1 97.56 101 ARG B CA 1
ATOM 2766 C C . ARG B 1 101 ? -6.082 3.961 -11.031 1 97.56 101 ARG B C 1
ATOM 2768 O O . ARG B 1 101 ? -5.57 4.805 -10.297 1 97.56 101 ARG B O 1
ATOM 2775 N N . ALA B 1 102 ? -7.258 3.939 -11.43 1 96.94 102 ALA B N 1
ATOM 2776 C CA . ALA B 1 102 ? -8.133 5.023 -11 1 96.94 102 ALA B CA 1
ATOM 2777 C C . ALA B 1 102 ? -8.305 5.031 -9.484 1 96.94 102 ALA B C 1
ATOM 2779 O O . ALA B 1 102 ? -8.336 6.094 -8.859 1 96.94 102 ALA B O 1
ATOM 2780 N N . LEU B 1 103 ? -8.438 3.893 -8.938 1 96.69 103 LEU B N 1
ATOM 2781 C CA . LEU B 1 103 ? -8.547 3.756 -7.492 1 96.69 103 LEU B CA 1
ATOM 2782 C C . LEU B 1 103 ? -7.316 4.324 -6.793 1 96.69 103 LEU B C 1
ATOM 2784 O O . LEU B 1 103 ? -7.441 5.121 -5.859 1 96.69 103 LEU B O 1
ATOM 2788 N N . PHE B 1 104 ? -6.125 3.967 -7.25 1 97.75 104 PHE B N 1
ATOM 2789 C CA . PHE B 1 104 ? -4.883 4.441 -6.648 1 97.75 104 PHE B CA 1
ATOM 2790 C C . PHE B 1 104 ? -4.711 5.938 -6.867 1 97.75 104 PHE B C 1
ATOM 2792 O O . PHE B 1 104 ? -4.16 6.637 -6.016 1 97.75 104 PHE B O 1
ATOM 2799 N N . GLU B 1 105 ? -5.148 6.398 -8.016 1 97.88 105 GLU B N 1
ATOM 2800 C CA . GLU B 1 105 ? -5.039 7.824 -8.312 1 97.88 105 GLU B CA 1
ATOM 2801 C C . GLU B 1 105 ? -5.746 8.664 -7.258 1 97.88 105 GLU B C 1
ATOM 2803 O O . GLU B 1 105 ? -5.246 9.711 -6.852 1 97.88 105 GLU B O 1
ATOM 2808 N N . THR B 1 106 ? -6.824 8.219 -6.805 1 96.56 106 THR B N 1
ATOM 2809 C CA . THR B 1 106 ? -7.609 8.945 -5.812 1 96.56 106 THR B CA 1
ATOM 2810 C C . THR B 1 106 ? -7.113 8.648 -4.402 1 96.56 106 THR B C 1
ATOM 2812 O O . THR B 1 106 ? -6.777 9.562 -3.648 1 96.56 106 THR B O 1
ATOM 2815 N N . ASN B 1 107 ? -6.996 7.379 -4.047 1 96.06 107 ASN B N 1
ATOM 2816 C CA . ASN B 1 107 ? -6.824 6.949 -2.666 1 96.06 107 ASN B CA 1
ATOM 2817 C C . ASN B 1 107 ? -5.391 7.152 -2.188 1 96.06 107 ASN B C 1
ATOM 2819 O O . ASN B 1 107 ? -5.145 7.273 -0.985 1 96.06 107 ASN B O 1
ATOM 2823 N N . PHE B 1 108 ? -4.457 7.117 -3.111 1 98 108 PHE B N 1
ATOM 2824 C CA . PHE B 1 108 ? -3.064 7.219 -2.693 1 98 108 PHE B CA 1
ATOM 2825 C C . PHE B 1 108 ? -2.398 8.438 -3.314 1 98 108 PHE B C 1
ATOM 2827 O O . PHE B 1 108 ? -1.916 9.32 -2.6 1 98 108 PHE B O 1
ATOM 2834 N N . HIS B 1 109 ? -2.375 8.516 -4.668 1 98.44 109 HIS B N 1
ATOM 2835 C CA . HIS B 1 109 ? -1.715 9.625 -5.336 1 98.44 109 HIS B CA 1
ATOM 2836 C C . HIS B 1 109 ? -2.365 10.953 -4.961 1 98.44 109 HIS B C 1
ATOM 2838 O O . HIS B 1 109 ? -1.688 11.984 -4.887 1 98.44 109 HIS B O 1
ATOM 2844 N N . GLY B 1 110 ? -3.674 10.938 -4.742 1 98.19 110 GLY B N 1
ATOM 2845 C CA . GLY B 1 110 ? -4.352 12.125 -4.25 1 98.19 110 GLY B CA 1
ATOM 2846 C C . GLY B 1 110 ? -3.807 12.617 -2.922 1 98.19 110 GLY B C 1
ATOM 2847 O O . GLY B 1 110 ? -3.57 13.812 -2.746 1 98.19 110 GLY B O 1
ATOM 2848 N N . VAL B 1 111 ? -3.576 11.688 -1.968 1 98.19 111 VAL B N 1
ATOM 2849 C CA . VAL B 1 111 ? -2.994 12 -0.667 1 98.19 111 VAL B CA 1
ATOM 2850 C C . VAL B 1 111 ? -1.607 12.609 -0.854 1 98.19 111 VAL B C 1
ATOM 2852 O O . VAL B 1 111 ? -1.274 13.617 -0.221 1 98.19 111 VAL B O 1
ATOM 2855 N N . VAL B 1 112 ? -0.834 12.031 -1.742 1 98.25 112 VAL B N 1
ATOM 2856 C CA . VAL B 1 112 ? 0.52 12.492 -2.021 1 98.25 112 VAL B CA 1
ATOM 2857 C C . VAL B 1 112 ? 0.474 13.922 -2.574 1 98.25 112 VAL B C 1
ATOM 2859 O O . VAL B 1 112 ? 1.226 14.789 -2.129 1 98.25 112 VAL B O 1
ATOM 2862 N N . ARG B 1 113 ? -0.418 14.188 -3.531 1 97.94 113 ARG B N 1
ATOM 2863 C CA . ARG B 1 113 ? -0.533 15.492 -4.168 1 97.94 113 ARG B CA 1
ATOM 2864 C C . ARG B 1 113 ? -0.856 16.578 -3.143 1 97.94 113 ARG B C 1
ATOM 2866 O O . ARG B 1 113 ? -0.189 17.609 -3.094 1 97.94 113 ARG B O 1
ATOM 2873 N N . VAL B 1 114 ? -1.842 16.312 -2.344 1 98.38 114 VAL B N 1
ATOM 2874 C CA . VAL B 1 114 ? -2.297 17.312 -1.389 1 98.38 114 VAL B CA 1
ATOM 2875 C C . VAL B 1 114 ? -1.237 17.516 -0.309 1 98.38 114 VAL B C 1
ATOM 2877 O O . VAL B 1 114 ? -0.928 18.656 0.058 1 98.38 114 VAL B O 1
ATOM 2880 N N . THR B 1 115 ? -0.66 16.422 0.18 1 98.5 115 THR B N 1
ATOM 2881 C CA . THR B 1 115 ? 0.372 16.484 1.209 1 98.5 115 THR B CA 1
ATOM 2882 C C . THR B 1 115 ? 1.579 17.281 0.721 1 98.5 115 THR B C 1
ATOM 2884 O O . THR B 1 115 ? 2.039 18.203 1.399 1 98.5 115 THR B O 1
ATOM 2887 N N . ASN B 1 116 ? 2.053 16.953 -0.496 1 97.62 116 ASN B N 1
ATOM 2888 C CA . ASN B 1 116 ? 3.225 17.625 -1.044 1 97.62 116 ASN B CA 1
ATOM 2889 C C . ASN B 1 116 ? 2.957 19.109 -1.275 1 97.62 116 ASN B C 1
ATOM 2891 O O . ASN B 1 116 ? 3.867 19.938 -1.165 1 97.62 116 ASN B O 1
ATOM 2895 N N . ALA B 1 117 ? 1.724 19.469 -1.583 1 97.5 117 ALA B N 1
ATOM 2896 C CA . ALA B 1 117 ? 1.359 20.859 -1.819 1 97.5 117 ALA B CA 1
ATOM 2897 C C . ALA B 1 117 ? 1.389 21.656 -0.521 1 97.5 117 ALA B C 1
ATOM 2899 O O . ALA B 1 117 ? 1.647 22.859 -0.535 1 97.5 117 ALA B O 1
ATOM 2900 N N . LEU B 1 118 ? 1.199 21 0.643 1 98 118 LEU B N 1
ATOM 2901 C CA . LEU B 1 118 ? 1.054 21.734 1.9 1 98 118 LEU B CA 1
ATOM 2902 C C . LEU B 1 118 ? 2.35 21.688 2.703 1 98 118 LEU B C 1
ATOM 2904 O O . LEU B 1 118 ? 2.559 22.516 3.594 1 98 118 LEU B O 1
ATOM 2908 N N . LEU B 1 119 ? 3.223 20.703 2.438 1 97.94 119 LEU B N 1
ATOM 2909 C CA . LEU B 1 119 ? 4.422 20.469 3.236 1 97.94 119 LEU B CA 1
ATOM 2910 C C . LEU B 1 119 ? 5.309 21.719 3.246 1 97.94 119 LEU B C 1
ATOM 2912 O O . LEU B 1 119 ? 5.844 22.094 4.293 1 97.94 119 LEU B O 1
ATOM 2916 N N . PRO B 1 120 ? 5.457 22.406 2.066 1 97.19 120 PRO B N 1
ATOM 2917 C CA . PRO B 1 120 ? 6.305 23.609 2.117 1 97.19 120 PRO B CA 1
ATOM 2918 C C . PRO B 1 120 ? 5.801 24.641 3.115 1 97.19 120 PRO B C 1
ATOM 2920 O O . PRO B 1 120 ? 6.598 25.25 3.844 1 97.19 120 PRO B O 1
ATOM 2923 N N . LEU B 1 121 ? 4.527 24.844 3.188 1 97.38 121 LEU B N 1
ATOM 2924 C CA . LEU B 1 121 ? 3.947 25.797 4.129 1 97.38 121 LEU B CA 1
ATOM 2925 C C . LEU B 1 121 ? 4.145 25.328 5.566 1 97.38 121 LEU B C 1
ATOM 2927 O O . LEU B 1 121 ? 4.535 26.109 6.434 1 97.38 121 LEU B O 1
ATOM 2931 N N . MET B 1 122 ? 3.959 24.047 5.836 1 97.88 122 MET B N 1
ATOM 2932 C CA . MET B 1 122 ? 4.121 23.5 7.18 1 97.88 122 MET B CA 1
ATOM 2933 C C . MET B 1 122 ? 5.578 23.578 7.629 1 97.88 122 MET B C 1
ATOM 2935 O O . MET B 1 122 ? 5.859 23.859 8.789 1 97.88 122 MET B O 1
ATOM 2939 N N . ARG B 1 123 ? 6.477 23.344 6.703 1 97.25 123 ARG B N 1
ATOM 2940 C CA . ARG B 1 123 ? 7.895 23.453 7.035 1 97.25 123 ARG B CA 1
ATOM 2941 C C . ARG B 1 123 ? 8.258 24.891 7.418 1 97.25 123 ARG B C 1
ATOM 2943 O O . ARG B 1 123 ? 8.961 25.109 8.406 1 97.25 123 ARG B O 1
ATOM 2950 N N . ARG B 1 124 ? 7.727 25.797 6.676 1 96.5 124 ARG B N 1
ATOM 2951 C CA . ARG B 1 124 ? 8 27.203 6.973 1 96.5 124 ARG B CA 1
ATOM 2952 C C . ARG B 1 124 ? 7.422 27.594 8.328 1 96.5 124 ARG B C 1
ATOM 2954 O O . ARG B 1 124 ? 8.039 28.344 9.078 1 96.5 124 ARG B O 1
ATOM 2961 N N . GLN B 1 125 ? 6.27 27.031 8.68 1 96.12 125 GLN B N 1
ATOM 2962 C CA . GLN B 1 125 ? 5.598 27.297 9.945 1 96.12 125 GLN B CA 1
ATOM 2963 C C . GLN B 1 125 ? 6.328 26.625 11.109 1 96.12 125 GLN B C 1
ATOM 2965 O O . GLN B 1 125 ? 6.164 27.031 12.266 1 96.12 125 GLN B O 1
ATOM 2970 N N . GLY B 1 126 ? 7.039 25.531 10.773 1 97.06 126 GLY B N 1
ATOM 2971 C CA . GLY B 1 126 ? 7.688 24.734 11.797 1 97.06 126 GLY B CA 1
ATOM 2972 C C . GLY B 1 126 ? 6.719 23.891 12.594 1 97.06 126 GLY B C 1
ATOM 2973 O O . GLY B 1 126 ? 7.012 23.484 13.727 1 97.06 126 GLY B O 1
ATOM 2974 N N . ARG B 1 127 ? 5.555 23.719 12.109 1 96.88 127 ARG B N 1
ATOM 2975 C CA . ARG B 1 127 ? 4.52 22.906 12.742 1 96.88 127 ARG B CA 1
ATOM 2976 C C . ARG B 1 127 ? 3.492 22.438 11.711 1 96.88 127 ARG B C 1
ATOM 2978 O O . ARG B 1 127 ? 3.303 23.062 10.68 1 96.88 127 ARG B O 1
ATOM 2985 N N . GLY B 1 128 ? 2.832 21.391 12 1 97.75 128 GLY B N 1
ATOM 2986 C CA . GLY B 1 128 ? 1.767 20.844 11.18 1 97.75 128 GLY B CA 1
ATOM 2987 C C . GLY B 1 128 ? 1.415 19.406 11.547 1 97.75 128 GLY B C 1
ATOM 2988 O O . GLY B 1 128 ? 2.227 18.703 12.141 1 97.75 128 GLY B O 1
ATOM 2989 N N . ARG B 1 129 ? 0.209 19.047 11.273 1 98.44 129 ARG B N 1
ATOM 2990 C CA . ARG B 1 129 ? -0.261 17.688 11.492 1 98.44 129 ARG B CA 1
ATOM 2991 C C . ARG B 1 129 ? -1.045 17.172 10.289 1 98.44 129 ARG B C 1
ATOM 2993 O O . ARG B 1 129 ? -1.89 17.891 9.742 1 98.44 129 ARG B O 1
ATOM 3000 N N . ILE B 1 130 ? -0.67 16.016 9.859 1 98.62 130 ILE B N 1
ATOM 3001 C CA . ILE B 1 130 ? -1.323 15.359 8.727 1 98.62 130 ILE B CA 1
ATOM 3002 C C . ILE B 1 130 ? -1.967 14.055 9.195 1 98.62 130 ILE B C 1
ATOM 3004 O O . ILE B 1 130 ? -1.291 13.188 9.75 1 98.62 130 ILE B O 1
ATOM 3008 N N . LEU B 1 131 ? -3.254 13.945 9.07 1 98.38 131 LEU B N 1
ATOM 3009 C CA . LEU B 1 131 ? -4 12.727 9.375 1 98.38 131 LEU B CA 1
ATOM 3010 C C . LEU B 1 131 ? -4.512 12.07 8.094 1 98.38 131 LEU B C 1
ATOM 3012 O O . LEU B 1 131 ? -5.359 12.633 7.395 1 98.38 131 LEU B O 1
ATOM 3016 N N . ASN B 1 132 ? -3.975 10.945 7.762 1 97.12 132 ASN B N 1
ATOM 3017 C CA . ASN B 1 132 ? -4.449 10.148 6.629 1 97.12 132 ASN B CA 1
ATOM 3018 C C . ASN B 1 132 ? -5.508 9.141 7.062 1 97.12 132 ASN B C 1
ATOM 3020 O O . ASN B 1 132 ? -5.254 8.297 7.926 1 97.12 132 ASN B O 1
ATOM 3024 N N . VAL B 1 133 ? -6.66 9.219 6.445 1 92.75 133 VAL B N 1
ATOM 3025 C CA . VAL B 1 133 ? -7.727 8.297 6.805 1 92.75 133 VAL B CA 1
ATOM 3026 C C . VAL B 1 133 ? -7.535 6.973 6.066 1 92.75 133 VAL B C 1
ATOM 3028 O O . VAL B 1 133 ? -7.754 6.895 4.855 1 92.75 133 VAL B O 1
ATOM 3031 N N . GLY B 1 134 ? -7.086 6.086 6.824 1 84.31 134 GLY B N 1
ATOM 3032 C CA . GLY B 1 134 ? -6.906 4.734 6.328 1 84.31 134 GLY B CA 1
ATOM 3033 C C . GLY B 1 134 ? -8.086 3.824 6.625 1 84.31 134 GLY B C 1
ATOM 3034 O O . GLY B 1 134 ? -9.234 4.176 6.352 1 84.31 134 GLY B O 1
ATOM 3035 N N . SER B 1 135 ? -7.836 2.668 6.922 1 70.88 135 SER B N 1
ATOM 3036 C CA . SER B 1 135 ? -8.852 1.67 7.25 1 70.88 135 SER B CA 1
ATOM 3037 C C . SER B 1 135 ? -8.297 0.613 8.203 1 70.88 135 SER B C 1
ATOM 3039 O O . SER B 1 135 ? -7.082 0.421 8.281 1 70.88 135 SER B O 1
ATOM 3041 N N . ALA B 1 136 ? -9.289 0.207 9.023 1 51.72 136 ALA B N 1
ATOM 3042 C CA . ALA B 1 136 ? -8.922 -1.01 9.742 1 51.72 136 ALA B CA 1
ATOM 3043 C C . ALA B 1 136 ? -8.398 -2.076 8.789 1 51.72 136 ALA B C 1
ATOM 3045 O O . ALA B 1 136 ? -7.641 -2.963 9.188 1 51.72 136 ALA B O 1
ATOM 3046 N N . LEU B 1 137 ? -8.883 -1.91 7.633 1 45.97 137 LEU B N 1
ATOM 3047 C CA . LEU B 1 137 ? -8.438 -2.84 6.598 1 45.97 137 LEU B CA 1
ATOM 3048 C C . LEU B 1 137 ? -7 -2.545 6.188 1 45.97 137 LEU B C 1
ATOM 3050 O O . LEU B 1 137 ? -6.461 -3.195 5.289 1 45.97 137 LEU B O 1
ATOM 3054 N N . GLY B 1 138 ? -6.426 -1.641 6.73 1 43.62 138 GLY B N 1
ATOM 3055 C CA . GLY B 1 138 ? -5.023 -1.324 6.496 1 43.62 138 GLY B CA 1
ATOM 3056 C C . GLY B 1 138 ? -4.074 -2.301 7.164 1 43.62 138 GLY B C 1
ATOM 3057 O O . GLY B 1 138 ? -2.875 -2.305 6.875 1 43.62 138 GLY B O 1
ATOM 3058 N N . PHE B 1 139 ? -4.77 -3.254 7.891 1 51.19 139 PHE B N 1
ATOM 3059 C CA . PHE B 1 139 ? -3.873 -4.266 8.438 1 51.19 139 PHE B CA 1
ATOM 3060 C C . PHE B 1 139 ? -4.504 -5.652 8.344 1 51.19 139 PHE B C 1
ATOM 3062 O O . PHE B 1 139 ? -3.902 -6.641 8.766 1 51.19 139 PHE B O 1
ATOM 3069 N N . ILE B 1 140 ? -5.727 -5.66 7.801 1 61.5 140 ILE B N 1
ATOM 3070 C CA . ILE B 1 140 ? -6.379 -6.938 7.535 1 61.5 140 ILE B CA 1
ATOM 3071 C C . ILE B 1 140 ? -6.668 -7.066 6.039 1 61.5 140 ILE B C 1
ATOM 3073 O O . ILE B 1 140 ? -6.969 -6.074 5.371 1 61.5 140 ILE B O 1
ATOM 3077 N N . PRO B 1 141 ? -6.531 -8.266 5.57 1 72.75 141 PRO B N 1
ATOM 3078 C CA . PRO B 1 141 ? -6.945 -8.453 4.18 1 72.75 141 PRO B CA 1
ATOM 3079 C C . PRO B 1 141 ? -8.438 -8.219 3.971 1 72.75 141 PRO B C 1
ATOM 3081 O O . PRO B 1 141 ? -9.211 -8.25 4.93 1 72.75 141 PRO B O 1
ATOM 3084 N N . ALA B 1 142 ? -8.789 -7.805 2.77 1 77.62 142 ALA B N 1
ATOM 3085 C CA . ALA B 1 142 ? -10.188 -7.57 2.422 1 77.62 142 ALA B CA 1
ATOM 3086 C C . ALA B 1 142 ? -10.555 -8.273 1.116 1 77.62 142 ALA B C 1
ATOM 3088 O O . ALA B 1 142 ? -10.539 -7.652 0.049 1 77.62 142 ALA B O 1
ATOM 3089 N N . PRO B 1 143 ? -10.961 -9.578 1.302 1 88 143 PRO B N 1
ATOM 3090 C CA . PRO B 1 143 ? -11.477 -10.203 0.08 1 88 143 PRO B CA 1
ATOM 3091 C C . PRO B 1 143 ? -12.625 -9.414 -0.542 1 88 143 PRO B C 1
ATOM 3093 O O . PRO B 1 143 ? -13.398 -8.766 0.175 1 88 143 PRO B O 1
ATOM 3096 N N . PHE B 1 144 ? -12.672 -9.375 -1.914 1 90.19 144 PHE B N 1
ATOM 3097 C CA . PHE B 1 144 ? -13.656 -8.648 -2.713 1 90.19 144 PHE B CA 1
ATOM 3098 C C . PHE B 1 144 ? -13.469 -7.145 -2.557 1 90.19 144 PHE B C 1
ATOM 3100 O O . PHE B 1 144 ? -14.352 -6.363 -2.918 1 90.19 144 PHE B O 1
ATOM 3107 N N . SER B 1 145 ? -12.375 -6.719 -1.963 1 90.5 145 SER B N 1
ATOM 3108 C CA . SER B 1 145 ? -11.883 -5.348 -1.869 1 90.5 145 SER B CA 1
ATOM 3109 C C . SER B 1 145 ? -10.359 -5.312 -1.829 1 90.5 145 SER B C 1
ATOM 3111 O O . SER B 1 145 ? -9.773 -4.543 -1.067 1 90.5 145 SER B O 1
ATOM 3113 N N . ALA B 1 146 ? -9.805 -6.188 -2.572 1 93.88 146 ALA B N 1
ATOM 3114 C CA . ALA B 1 146 ? -8.359 -6.41 -2.523 1 93.88 146 ALA B CA 1
ATOM 3115 C C . ALA B 1 146 ? -7.598 -5.133 -2.861 1 93.88 146 ALA B C 1
ATOM 3117 O O . ALA B 1 146 ? -6.594 -4.812 -2.219 1 93.88 146 ALA B O 1
ATOM 3118 N N . TYR B 1 147 ? -8.055 -4.426 -3.848 1 95.38 147 TYR B N 1
ATOM 3119 C CA . TYR B 1 147 ? -7.336 -3.238 -4.293 1 95.38 147 TYR B CA 1
ATOM 3120 C C . TYR B 1 147 ? -7.555 -2.078 -3.328 1 95.38 147 TYR B C 1
ATOM 3122 O O . TYR B 1 147 ? -6.656 -1.255 -3.125 1 95.38 147 TYR B O 1
ATOM 3130 N N . TYR B 1 148 ? -8.703 -1.974 -2.766 1 91.25 148 TYR B N 1
ATOM 3131 C CA . TYR B 1 148 ? -8.914 -0.998 -1.702 1 91.25 148 TYR B CA 1
ATOM 3132 C C . TYR B 1 148 ? -7.969 -1.25 -0.534 1 91.25 148 TYR B C 1
ATOM 3134 O O . TYR B 1 148 ? -7.305 -0.327 -0.053 1 91.25 148 TYR B O 1
ATOM 3142 N N . SER B 1 149 ? -7.926 -2.496 -0.109 1 89.88 149 SER B N 1
ATOM 3143 C CA . SER B 1 149 ? -6.988 -2.889 0.936 1 89.88 149 SER B CA 1
ATOM 3144 C C . SER B 1 149 ? -5.559 -2.498 0.571 1 89.88 149 SER B C 1
ATOM 3146 O O . SER B 1 149 ? -4.812 -1.991 1.412 1 89.88 149 SER B O 1
ATOM 3148 N N . ALA B 1 150 ? -5.18 -2.695 -0.642 1 93.69 150 ALA B N 1
ATOM 3149 C CA . ALA B 1 150 ? -3.84 -2.354 -1.114 1 93.69 150 ALA B CA 1
ATOM 3150 C C . ALA B 1 150 ? -3.564 -0.86 -0.951 1 93.69 150 ALA B C 1
ATOM 3152 O O . ALA B 1 150 ? -2.492 -0.467 -0.489 1 93.69 150 ALA B O 1
ATOM 3153 N N . THR B 1 151 ? -4.492 -0.008 -1.316 1 94.06 151 THR B N 1
ATOM 3154 C CA . THR B 1 151 ? -4.305 1.434 -1.196 1 94.06 151 THR B CA 1
ATOM 3155 C C . THR B 1 151 ? -4.133 1.837 0.266 1 94.06 151 THR B C 1
ATOM 3157 O O . THR B 1 151 ? -3.311 2.699 0.584 1 94.06 151 THR B O 1
ATOM 3160 N N . LYS B 1 152 ? -4.906 1.225 1.077 1 90.56 152 LYS B N 1
ATOM 3161 C CA . LYS B 1 152 ? -4.859 1.579 2.494 1 90.56 152 LYS B CA 1
ATOM 3162 C C . LYS B 1 152 ? -3.574 1.081 3.145 1 90.56 152 LYS B C 1
ATOM 3164 O O . LYS B 1 152 ? -3.033 1.732 4.039 1 90.56 152 LYS B O 1
ATOM 3169 N N . HIS B 1 153 ? -3.113 -0.045 2.713 1 90.62 153 HIS B N 1
ATOM 3170 C CA . HIS B 1 153 ? -1.798 -0.501 3.145 1 90.62 153 HIS B CA 1
ATOM 3171 C C . HIS B 1 153 ? -0.702 0.447 2.67 1 90.62 153 HIS B C 1
ATOM 3173 O O . HIS B 1 153 ? 0.227 0.754 3.42 1 90.62 153 HIS B O 1
ATOM 3179 N N . ALA B 1 154 ? -0.833 0.822 1.42 1 93.56 154 ALA B N 1
ATOM 3180 C CA . ALA B 1 154 ? 0.136 1.771 0.878 1 93.56 154 ALA B CA 1
ATOM 3181 C C . ALA B 1 154 ? 0.216 3.027 1.74 1 93.56 154 ALA B C 1
ATOM 3183 O O . ALA B 1 154 ? 1.306 3.543 1.998 1 93.56 154 ALA B O 1
ATOM 3184 N N . LEU B 1 155 ? -0.911 3.477 2.236 1 93.56 155 LEU B N 1
ATOM 3185 C CA . LEU B 1 155 ? -0.973 4.664 3.08 1 93.56 155 LEU B CA 1
ATOM 3186 C C . LEU B 1 155 ? -0.219 4.441 4.387 1 93.56 155 LEU B C 1
ATOM 3188 O O . LEU B 1 155 ? 0.418 5.363 4.906 1 93.56 155 LEU B O 1
ATOM 3192 N N . GLU B 1 156 ? -0.294 3.248 4.918 1 90.19 156 GLU B N 1
ATOM 3193 C CA . GLU B 1 156 ? 0.409 2.934 6.16 1 90.19 156 GLU B CA 1
ATOM 3194 C C . GLU B 1 156 ? 1.918 3.092 5.992 1 90.19 156 GLU B C 1
ATOM 3196 O O . GLU B 1 156 ? 2.564 3.789 6.777 1 90.19 156 GLU B O 1
ATOM 3201 N N . GLY B 1 157 ? 2.443 2.52 4.973 1 90.31 157 GLY B N 1
ATOM 3202 C CA . GLY B 1 157 ? 3.873 2.607 4.723 1 90.31 157 GLY B CA 1
ATOM 3203 C C . GLY B 1 157 ? 4.34 4.02 4.422 1 90.31 157 GLY B C 1
ATOM 3204 O O . GLY B 1 157 ? 5.348 4.473 4.965 1 90.31 157 GLY B O 1
ATOM 3205 N N . TYR B 1 158 ? 3.561 4.688 3.619 1 95.06 158 TYR B N 1
ATOM 3206 C CA . TYR B 1 158 ? 3.865 6.066 3.248 1 95.06 158 TYR B CA 1
ATOM 3207 C C . TYR B 1 158 ? 3.848 6.977 4.469 1 95.06 158 TYR B C 1
ATOM 3209 O O . TYR B 1 158 ? 4.797 7.73 4.707 1 95.06 158 TYR B O 1
ATOM 3217 N N . SER B 1 159 ? 2.811 6.852 5.254 1 95.62 159 SER B N 1
ATOM 3218 C CA . SER B 1 159 ? 2.58 7.777 6.355 1 95.62 159 SER B CA 1
ATOM 3219 C C . SER B 1 159 ? 3.688 7.676 7.402 1 95.62 159 SER B C 1
ATOM 3221 O O . SER B 1 159 ? 4.219 8.695 7.852 1 95.62 159 SER B O 1
ATOM 3223 N N . GLU B 1 160 ? 4.004 6.512 7.758 1 92.38 160 GLU B N 1
ATOM 3224 C CA . GLU B 1 160 ? 5.039 6.344 8.773 1 92.38 160 GLU B CA 1
ATOM 3225 C C . GLU B 1 160 ? 6.402 6.793 8.25 1 92.38 160 GLU B C 1
ATOM 3227 O O . GLU B 1 160 ? 7.188 7.395 8.992 1 92.38 160 GLU B O 1
ATOM 3232 N N . SER B 1 161 ? 6.727 6.492 7.016 1 92.88 161 SER B N 1
ATOM 3233 C CA . SER B 1 161 ? 7.98 6.93 6.41 1 92.88 161 SER B CA 1
ATOM 3234 C C . SER B 1 161 ? 8.07 8.453 6.363 1 92.88 161 SER B C 1
ATOM 3236 O O . SER B 1 161 ? 9.094 9.031 6.734 1 92.88 161 SER B O 1
ATOM 3238 N N . LEU B 1 162 ? 7.016 9.062 5.938 1 96.44 162 LEU B N 1
ATOM 3239 C CA . LEU B 1 162 ? 6.965 10.523 5.867 1 96.44 162 LEU B CA 1
ATOM 3240 C C . LEU B 1 162 ? 7.121 11.141 7.254 1 96.44 162 LEU B C 1
ATOM 3242 O O . LEU B 1 162 ? 7.809 12.148 7.418 1 96.44 162 LEU B O 1
ATOM 3246 N N . ASP B 1 163 ? 6.48 10.547 8.25 1 96.06 163 ASP B N 1
ATOM 3247 C CA . ASP B 1 163 ? 6.578 11.055 9.617 1 96.06 163 ASP B CA 1
ATOM 3248 C C . ASP B 1 163 ? 8.039 11.141 10.062 1 96.06 163 ASP B C 1
ATOM 3250 O O . ASP B 1 163 ? 8.445 12.133 10.672 1 96.06 163 ASP B O 1
ATOM 3254 N N . HIS B 1 164 ? 8.773 10.117 9.758 1 93.44 164 HIS B N 1
ATOM 3255 C CA . HIS B 1 164 ? 10.188 10.109 10.117 1 93.44 164 HIS B CA 1
ATOM 3256 C C . HIS B 1 164 ? 10.938 11.25 9.438 1 93.44 164 HIS B C 1
ATOM 3258 O O . HIS B 1 164 ? 11.883 11.797 10.008 1 93.44 164 HIS B O 1
ATOM 3264 N N . GLU B 1 165 ? 10.547 11.625 8.289 1 95.5 165 GLU B N 1
ATOM 3265 C CA . GLU B 1 165 ? 11.266 12.609 7.492 1 95.5 165 GLU B CA 1
ATOM 3266 C C . GLU B 1 165 ? 10.945 14.031 7.938 1 95.5 165 GLU B C 1
ATOM 3268 O O . GLU B 1 165 ? 11.812 14.906 7.926 1 95.5 165 GLU B O 1
ATOM 3273 N N . VAL B 1 166 ? 9.688 14.242 8.422 1 96.81 166 VAL B N 1
ATOM 3274 C CA . VAL B 1 166 ? 9.258 15.633 8.555 1 96.81 166 VAL B CA 1
ATOM 3275 C C . VAL B 1 166 ? 9.18 16.016 10.031 1 96.81 166 VAL B C 1
ATOM 3277 O O . VAL B 1 166 ? 8.961 17.172 10.367 1 96.81 166 VAL B O 1
ATOM 3280 N N . ARG B 1 167 ? 9.367 15.094 10.898 1 94 167 ARG B N 1
ATOM 3281 C CA . ARG B 1 167 ? 9.219 15.359 12.328 1 94 167 ARG B CA 1
ATOM 3282 C C . ARG B 1 167 ? 10.18 16.453 12.789 1 94 167 ARG B C 1
ATOM 3284 O O . ARG B 1 167 ? 9.836 17.25 13.664 1 94 167 ARG B O 1
ATOM 3291 N N . GLY B 1 168 ? 11.344 16.453 12.18 1 93.5 168 GLY B N 1
ATOM 3292 C CA . GLY B 1 168 ? 12.32 17.469 12.531 1 93.5 168 GLY B CA 1
ATOM 3293 C C . GLY B 1 168 ? 11.867 18.875 12.188 1 93.5 168 GLY B C 1
ATOM 3294 O O . GLY B 1 168 ? 12.422 19.844 12.695 1 93.5 168 GLY B O 1
ATOM 3295 N N . PHE B 1 169 ? 10.891 18.984 11.32 1 96.06 169 PHE B N 1
ATOM 3296 C CA . PHE B 1 169 ? 10.336 20.281 10.945 1 96.06 169 PHE B CA 1
ATOM 3297 C C . PHE B 1 169 ? 9.148 20.641 11.828 1 96.06 169 PHE B C 1
ATOM 3299 O O . PHE B 1 169 ? 8.438 21.609 11.555 1 96.06 169 PHE B O 1
ATOM 3306 N N . GLY B 1 170 ? 8.875 19.75 12.875 1 96.69 170 GLY B N 1
ATOM 3307 C CA . GLY B 1 170 ? 7.723 20 13.727 1 96.69 170 GLY B CA 1
ATOM 3308 C C . GLY B 1 170 ? 6.426 19.469 13.148 1 96.69 170 GLY B C 1
ATOM 3309 O O . GLY B 1 170 ? 5.34 19.812 13.625 1 96.69 170 GLY B O 1
ATOM 3310 N N . ILE B 1 171 ? 6.5 18.688 12.102 1 97.75 171 ILE B N 1
ATOM 3311 C CA . ILE B 1 171 ? 5.336 18.109 11.43 1 97.75 171 ILE B CA 1
ATOM 3312 C C . ILE B 1 171 ? 5.176 16.656 11.828 1 97.75 171 ILE B C 1
ATOM 3314 O O . ILE B 1 171 ? 6.156 15.906 11.898 1 97.75 171 ILE B O 1
ATOM 3318 N N . ARG B 1 172 ? 3.969 16.219 12.188 1 97.5 172 ARG B N 1
ATOM 3319 C CA . ARG B 1 172 ? 3.678 14.82 12.508 1 97.5 172 ARG B CA 1
ATOM 3320 C C . ARG B 1 172 ? 2.648 14.242 11.539 1 97.5 172 ARG B C 1
ATOM 3322 O O . ARG B 1 172 ? 1.741 14.945 11.094 1 97.5 172 ARG B O 1
ATOM 3329 N N . VAL B 1 173 ? 2.779 13.023 11.203 1 97.31 173 VAL B N 1
ATOM 3330 C CA . VAL B 1 173 ? 1.889 12.297 10.297 1 97.31 173 VAL B CA 1
ATOM 3331 C C . VAL B 1 173 ? 1.33 11.062 11 1 97.31 173 VAL B C 1
ATOM 3333 O O . VAL B 1 173 ? 2.074 10.312 11.625 1 97.31 173 VAL B O 1
ATOM 3336 N N . ALA B 1 174 ? 0.026 10.859 10.953 1 95.5 174 ALA B N 1
ATOM 3337 C CA . ALA B 1 174 ? -0.615 9.695 11.562 1 95.5 174 ALA B CA 1
ATOM 3338 C C . ALA B 1 174 ? -1.689 9.125 10.641 1 95.5 174 ALA B C 1
ATOM 3340 O O . ALA B 1 174 ? -2.117 9.781 9.688 1 95.5 174 ALA B O 1
ATOM 3341 N N . VAL B 1 175 ? -2.016 7.906 10.938 1 93.88 175 VAL B N 1
ATOM 3342 C CA . VAL B 1 175 ? -3.066 7.23 10.18 1 93.88 175 VAL B CA 1
ATOM 3343 C C . VAL B 1 175 ? -4.273 6.98 11.086 1 93.88 175 VAL B C 1
ATOM 3345 O O . VAL B 1 175 ? -4.121 6.527 12.227 1 93.88 175 VAL B O 1
ATOM 3348 N N . ILE B 1 176 ? -5.469 7.406 10.586 1 93.25 176 ILE B N 1
ATOM 3349 C CA . ILE B 1 176 ? -6.727 7.02 11.211 1 93.25 176 ILE B CA 1
ATOM 3350 C C . ILE B 1 176 ? -7.168 5.652 10.688 1 93.25 176 ILE B C 1
ATOM 3352 O O . ILE B 1 176 ? -7.188 5.426 9.477 1 93.25 176 ILE B O 1
ATOM 3356 N N . GLU B 1 177 ? -7.508 4.785 11.547 1 87.56 177 GLU B N 1
ATOM 3357 C CA . GLU B 1 177 ? -7.863 3.432 11.125 1 87.56 177 GLU B CA 1
ATOM 3358 C C . GLU B 1 177 ? -9.297 3.092 11.523 1 87.56 177 GLU B C 1
ATOM 3360 O O . GLU B 1 177 ? -9.523 2.449 12.555 1 87.56 177 GLU B O 1
ATOM 3365 N N . PRO B 1 178 ? -10.18 3.496 10.625 1 81.12 178 PRO B N 1
ATOM 3366 C CA . PRO B 1 178 ? -11.57 3.139 10.922 1 81.12 178 PRO B CA 1
ATOM 3367 C C . PRO B 1 178 ? -11.836 1.642 10.781 1 81.12 178 PRO B C 1
ATOM 3369 O O . PRO B 1 178 ? -11.266 0.986 9.906 1 81.12 178 PRO B O 1
ATOM 3372 N N . GLY B 1 179 ? -12.578 1.077 11.703 1 69.06 179 GLY B N 1
ATOM 3373 C CA . GLY B 1 179 ? -13.109 -0.264 11.508 1 69.06 179 GLY B CA 1
ATOM 3374 C C . GLY B 1 179 ? -14.219 -0.319 10.477 1 69.06 179 GLY B C 1
ATOM 3375 O O . GLY B 1 179 ? -14.32 0.552 9.609 1 69.06 179 GLY B O 1
ATOM 3376 N N . ALA B 1 180 ? -14.922 -1.457 10.453 1 59.56 180 ALA B N 1
ATOM 3377 C CA . ALA B 1 180 ? -16.109 -1.532 9.602 1 59.56 180 ALA B CA 1
ATOM 3378 C C . ALA B 1 180 ? -17.094 -0.415 9.93 1 59.56 180 ALA B C 1
ATOM 3380 O O . ALA B 1 180 ? -17.422 -0.193 11.094 1 59.56 180 ALA B O 1
ATOM 3381 N N . THR B 1 181 ? -17.047 0.532 9.18 1 57.19 181 THR B N 1
ATOM 3382 C CA . THR B 1 181 ? -18 1.63 9.367 1 57.19 181 THR B CA 1
ATOM 3383 C C . THR B 1 181 ? -19.156 1.528 8.383 1 57.19 181 THR B C 1
ATOM 3385 O O . THR B 1 181 ? -18.953 1.156 7.223 1 57.19 181 THR B O 1
ATOM 3388 N N . ARG B 1 182 ? -20.406 1.465 8.945 1 50.22 182 ARG B N 1
ATOM 3389 C CA . ARG B 1 182 ? -21.562 1.48 8.062 1 50.22 182 ARG B CA 1
ATOM 3390 C C . ARG B 1 182 ? -21.531 2.686 7.129 1 50.22 182 ARG B C 1
ATOM 3392 O O . ARG B 1 182 ? -21.766 3.818 7.559 1 50.22 182 ARG B O 1
ATOM 3399 N N . THR B 1 183 ? -20.391 3.088 6.727 1 51.91 183 THR B N 1
ATOM 3400 C CA . THR B 1 183 ? -20.5 4.355 6.016 1 51.91 183 THR B CA 1
ATOM 3401 C C . THR B 1 183 ? -21.25 4.172 4.695 1 51.91 183 THR B C 1
ATOM 3403 O O . THR B 1 183 ? -21.453 3.045 4.242 1 51.91 183 THR B O 1
ATOM 3406 N N . SER B 1 184 ? -21.828 5.277 4.219 1 47.41 184 SER B N 1
ATOM 3407 C CA . SER B 1 184 ? -22.156 5.582 2.828 1 47.41 184 SER B CA 1
ATOM 3408 C C . SER B 1 184 ? -21.016 5.18 1.896 1 47.41 184 SER B C 1
ATOM 3410 O O . SER B 1 184 ? -21 5.566 0.725 1 47.41 184 SER B O 1
ATOM 3412 N N . PHE B 1 185 ? -19.891 4.648 2.436 1 51.47 185 PHE B N 1
ATOM 3413 C CA . PHE B 1 185 ? -18.891 4.086 1.541 1 51.47 185 PHE B CA 1
ATOM 3414 C C . PHE B 1 185 ? -19.547 3.314 0.404 1 51.47 185 PHE B C 1
ATOM 3416 O O . PHE B 1 185 ? -19.016 3.271 -0.711 1 51.47 185 PHE B O 1
ATOM 3423 N N . GLU B 1 186 ? -20.672 3.092 0.769 1 53.94 186 GLU B N 1
ATOM 3424 C CA . GLU B 1 186 ? -21.422 2.449 -0.301 1 53.94 186 GLU B CA 1
ATOM 3425 C C . GLU B 1 186 ? -21.641 3.398 -1.477 1 53.94 186 GLU B C 1
ATOM 3427 O O . GLU B 1 186 ? -21.594 2.979 -2.635 1 53.94 186 GLU B O 1
ATOM 3432 N N . SER B 1 187 ? -21.656 4.676 -1.069 1 57.78 187 SER B N 1
ATOM 3433 C CA . SER B 1 187 ? -21.922 5.602 -2.166 1 57.78 187 SER B CA 1
ATOM 3434 C C . SER B 1 187 ? -20.641 5.902 -2.951 1 57.78 187 SER B C 1
ATOM 3436 O O . SER B 1 187 ? -20.703 6.316 -4.109 1 57.78 187 SER B O 1
ATOM 3438 N N . ALA B 1 188 ? -19.5 5.648 -2.385 1 75.75 188 ALA B N 1
ATOM 3439 C CA . ALA B 1 188 ? -18.25 5.953 -3.072 1 75.75 188 ALA B CA 1
ATOM 3440 C C . ALA B 1 188 ? -17.562 4.676 -3.541 1 75.75 188 ALA B C 1
ATOM 3442 O O . ALA B 1 188 ? -16.391 4.695 -3.91 1 75.75 188 ALA B O 1
ATOM 3443 N N . THR B 1 189 ? -18.359 3.578 -3.512 1 84.5 189 THR B N 1
ATOM 3444 C CA . THR B 1 189 ? -17.812 2.295 -3.947 1 84.5 189 THR B CA 1
ATOM 3445 C C . THR B 1 189 ? -18.453 1.852 -5.258 1 84.5 189 THR B C 1
ATOM 3447 O O . THR B 1 189 ? -19.672 1.886 -5.395 1 84.5 189 THR B O 1
ATOM 3450 N N . VAL B 1 190 ? -17.609 1.589 -6.211 1 90.06 190 VAL B N 1
ATOM 3451 C CA . VAL B 1 190 ? -18.125 1.093 -7.484 1 90.06 190 VAL B CA 1
ATOM 3452 C C . VAL B 1 190 ? -17.859 -0.406 -7.602 1 90.06 190 VAL B C 1
ATOM 3454 O O . VAL B 1 190 ? -16.922 -0.927 -6.973 1 90.06 190 VAL B O 1
ATOM 3457 N N . ALA B 1 191 ? -18.719 -1.057 -8.391 1 93 191 ALA B N 1
ATOM 3458 C CA . ALA B 1 191 ? -18.516 -2.479 -8.656 1 93 191 ALA B CA 1
ATOM 3459 C C . ALA B 1 191 ? -17.359 -2.697 -9.617 1 93 191 ALA B C 1
ATOM 3461 O O . ALA B 1 191 ? -17.047 -1.833 -10.445 1 93 191 ALA B O 1
ATOM 3462 N N . SER B 1 192 ? -16.719 -3.875 -9.484 1 95.56 192 SER B N 1
ATOM 3463 C CA . SER B 1 192 ? -15.711 -4.258 -10.461 1 95.56 192 SER B CA 1
ATOM 3464 C C . SER B 1 192 ? -16.266 -4.199 -11.883 1 95.56 192 SER B C 1
ATOM 3466 O O . SER B 1 192 ? -17.469 -4.363 -12.094 1 95.56 192 SER B O 1
ATOM 3468 N N . ASP B 1 193 ? -15.422 -3.988 -12.852 1 96.75 193 ASP B N 1
ATOM 3469 C CA . ASP B 1 193 ? -15.891 -3.711 -14.203 1 96.75 193 ASP B CA 1
ATOM 3470 C C . ASP B 1 193 ? -15.781 -4.949 -15.094 1 96.75 193 ASP B C 1
ATOM 3472 O O . ASP B 1 193 ? -16.109 -4.902 -16.281 1 96.75 193 ASP B O 1
ATOM 3476 N N . ARG B 1 194 ? -15.266 -6.09 -14.562 1 96.25 194 ARG B N 1
ATOM 3477 C CA . ARG B 1 194 ? -15.164 -7.34 -15.312 1 96.25 194 ARG B CA 1
ATOM 3478 C C . ARG B 1 194 ? -15.602 -8.523 -14.469 1 96.25 194 ARG B C 1
ATOM 3480 O O . ARG B 1 194 ? -14.812 -9.43 -14.195 1 96.25 194 ARG B O 1
ATOM 3487 N N . PRO B 1 195 ? -16.859 -8.555 -14.086 1 95.44 195 PRO B N 1
ATOM 3488 C CA . PRO B 1 195 ? -17.312 -9.656 -13.227 1 95.44 195 PRO B CA 1
ATOM 3489 C C . PRO B 1 195 ? -17.109 -11.023 -13.875 1 95.44 195 PRO B C 1
ATOM 3491 O O . PRO B 1 195 ? -17.281 -11.172 -15.086 1 95.44 195 PRO B O 1
ATOM 3494 N N . LEU B 1 196 ? -16.719 -12.047 -13.07 1 97.12 196 LEU B N 1
ATOM 3495 C CA . LEU B 1 196 ? -16.484 -13.414 -13.516 1 97.12 196 LEU B CA 1
ATOM 3496 C C . LEU B 1 196 ? -17.422 -14.383 -12.797 1 97.12 196 LEU B C 1
ATOM 3498 O O . LEU B 1 196 ? -17.516 -14.352 -11.57 1 97.12 196 LEU B O 1
ATOM 3502 N N . ALA B 1 197 ? -17.969 -15.289 -13.492 1 96.62 197 ALA B N 1
ATOM 3503 C CA . ALA B 1 197 ? -18.875 -16.297 -12.938 1 96.62 197 ALA B CA 1
ATOM 3504 C C . ALA B 1 197 ? -18.156 -17.188 -11.938 1 96.62 197 ALA B C 1
ATOM 3506 O O . ALA B 1 197 ? -18.766 -17.672 -10.977 1 96.62 197 ALA B O 1
ATOM 3507 N N . ALA B 1 198 ? -16.922 -17.344 -12.156 1 95.62 198 ALA B N 1
ATOM 3508 C CA . ALA B 1 198 ? -16.125 -18.219 -11.312 1 95.62 198 ALA B CA 1
ATOM 3509 C C . ALA B 1 198 ? -16.203 -17.797 -9.852 1 95.62 198 ALA B C 1
ATOM 3511 O O . ALA B 1 198 ? -16.016 -18.625 -8.953 1 95.62 198 ALA B O 1
ATOM 3512 N N . TYR B 1 199 ? -16.531 -16.516 -9.609 1 96.44 199 TYR B N 1
ATOM 3513 C CA . TYR B 1 199 ? -16.5 -16.016 -8.242 1 96.44 199 TYR B CA 1
ATOM 3514 C C . TYR B 1 199 ? -17.906 -15.852 -7.68 1 96.44 199 TYR B C 1
ATOM 3516 O O . TYR B 1 199 ? -18.078 -15.352 -6.566 1 96.44 199 TYR B O 1
ATOM 3524 N N . ASP B 1 200 ? -18.922 -16.266 -8.359 1 95.31 200 ASP B N 1
ATOM 3525 C CA . ASP B 1 200 ? -20.312 -16 -7.98 1 95.31 200 ASP B CA 1
ATOM 3526 C C . ASP B 1 200 ? -20.641 -16.641 -6.633 1 95.31 200 ASP B C 1
ATOM 3528 O O . ASP B 1 200 ? -21.219 -15.992 -5.758 1 95.31 200 ASP B O 1
ATOM 3532 N N . THR B 1 201 ? -20.266 -17.875 -6.523 1 93.5 201 THR B N 1
ATOM 3533 C CA . THR B 1 201 ? -20.594 -18.594 -5.297 1 93.5 201 THR B CA 1
ATOM 3534 C C . THR B 1 201 ? -19.859 -17.969 -4.102 1 93.5 201 THR B C 1
ATOM 3536 O O . THR B 1 201 ? -20.453 -17.766 -3.045 1 93.5 201 THR B O 1
ATOM 3539 N N . LEU B 1 202 ? -18.641 -17.703 -4.371 1 92.44 202 LEU B N 1
ATOM 3540 C CA . LEU B 1 202 ? -17.844 -17.094 -3.318 1 92.44 202 LEU B CA 1
ATOM 3541 C C . LEU B 1 202 ? -18.391 -15.719 -2.949 1 92.44 202 LEU B C 1
ATOM 3543 O O . LEU B 1 202 ? -18.469 -15.367 -1.77 1 92.44 202 LEU B O 1
ATOM 3547 N N . ARG B 1 203 ? -18.719 -14.961 -3.916 1 92.88 203 ARG B N 1
ATOM 3548 C CA . ARG B 1 203 ? -19.297 -13.633 -3.725 1 92.88 203 ARG B CA 1
ATOM 3549 C C . ARG B 1 203 ? -20.578 -13.703 -2.895 1 92.88 203 ARG B C 1
ATOM 3551 O O . ARG B 1 203 ? -20.766 -12.898 -1.982 1 92.88 203 ARG B O 1
ATOM 3558 N N . ALA B 1 204 ? -21.406 -14.625 -3.16 1 92.25 204 ALA B N 1
ATOM 3559 C CA . ALA B 1 204 ? -22.672 -14.773 -2.436 1 92.25 204 ALA B CA 1
ATOM 3560 C C . ALA B 1 204 ? -22.422 -15.062 -0.957 1 92.25 204 ALA B C 1
ATOM 3562 O O . ALA B 1 204 ? -23.078 -14.484 -0.087 1 92.25 204 ALA B O 1
ATOM 3563 N N . SER B 1 205 ? -21.5 -15.969 -0.742 1 90.69 205 SER B N 1
ATOM 3564 C CA . SER B 1 205 ? -21.156 -16.297 0.635 1 90.69 205 SER B CA 1
ATOM 3565 C C . SER B 1 205 ? -20.547 -15.109 1.361 1 90.69 205 SER B C 1
ATOM 3567 O O . SER B 1 205 ? -20.859 -14.852 2.525 1 90.69 205 SER B O 1
ATOM 3569 N N . TYR B 1 206 ? -19.703 -14.414 0.678 1 89.19 206 TYR B N 1
ATOM 3570 C CA . TYR B 1 206 ? -19.062 -13.227 1.233 1 89.19 206 TYR B CA 1
ATOM 3571 C C . TYR B 1 206 ? -20.109 -12.164 1.581 1 89.19 206 TYR B C 1
ATOM 3573 O O . TYR B 1 206 ? -20.062 -11.57 2.662 1 89.19 206 TYR B O 1
ATOM 3581 N N . LEU B 1 207 ? -20.984 -11.906 0.668 1 86.69 207 LEU B N 1
ATOM 3582 C CA . LEU B 1 207 ? -21.984 -10.867 0.853 1 86.69 207 LEU B CA 1
ATOM 3583 C C . LEU B 1 207 ? -22.891 -11.18 2.045 1 86.69 207 LEU B C 1
ATOM 3585 O O . LEU B 1 207 ? -23.297 -10.281 2.775 1 86.69 207 LEU B O 1
ATOM 3589 N N . LYS B 1 208 ? -23.156 -12.438 2.273 1 86.5 208 LYS B N 1
ATOM 3590 C CA . LYS B 1 208 ? -23.938 -12.844 3.432 1 86.5 208 LYS B CA 1
ATOM 3591 C C . LYS B 1 208 ? -23.203 -12.539 4.734 1 86.5 208 LYS B C 1
ATOM 3593 O O . LYS B 1 208 ? -23.797 -12.008 5.676 1 86.5 208 LYS B O 1
ATOM 3598 N N . ALA B 1 209 ? -22 -12.875 4.73 1 82.62 209 ALA B N 1
ATOM 3599 C CA . ALA B 1 209 ? -21.188 -12.609 5.914 1 82.62 209 ALA B CA 1
ATOM 3600 C C . ALA B 1 209 ? -21 -11.109 6.129 1 82.62 209 ALA B C 1
ATOM 3602 O O . ALA B 1 209 ? -21.031 -10.633 7.266 1 82.62 209 ALA B O 1
ATOM 3603 N N . TYR B 1 210 ? -20.766 -10.43 5.082 1 78.25 210 TYR B N 1
ATOM 3604 C CA . TYR B 1 210 ? -20.578 -8.984 5.105 1 78.25 210 TYR B CA 1
ATOM 3605 C C . TYR B 1 210 ? -21.797 -8.281 5.691 1 78.25 210 TYR B C 1
ATOM 3607 O O . TYR B 1 210 ? -21.672 -7.379 6.523 1 78.25 210 TYR B O 1
ATOM 3615 N N . GLU B 1 211 ? -22.922 -8.617 5.301 1 76.88 211 GLU B N 1
ATOM 3616 C CA . GLU B 1 211 ? -24.156 -8.031 5.797 1 76.88 211 GLU B CA 1
ATOM 3617 C C . GLU B 1 211 ? -24.297 -8.219 7.305 1 76.88 211 GLU B C 1
ATOM 3619 O O . GLU B 1 211 ? -24.734 -7.309 8.016 1 76.88 211 GLU B O 1
ATOM 3624 N N . ARG B 1 212 ? -23.891 -9.281 7.789 1 74.62 212 ARG B N 1
ATOM 3625 C CA . ARG B 1 212 ? -23.953 -9.562 9.219 1 74.62 212 ARG B CA 1
ATOM 3626 C C . ARG B 1 212 ? -22.984 -8.68 9.992 1 74.62 212 ARG B C 1
ATOM 3628 O O . ARG B 1 212 ? -23.312 -8.188 11.07 1 74.62 212 ARG B O 1
ATOM 3635 N N . ALA B 1 213 ? -21.828 -8.469 9.375 1 69.38 213 ALA B N 1
ATOM 3636 C CA . ALA B 1 213 ? -20.781 -7.68 10.023 1 69.38 213 ALA B CA 1
ATOM 3637 C C . ALA B 1 213 ? -21.156 -6.195 10.031 1 69.38 213 ALA B C 1
ATOM 3639 O O . ALA B 1 213 ? -20.859 -5.484 10.992 1 69.38 213 ALA B O 1
ATOM 3640 N N . MET B 1 214 ? -21.734 -5.699 9 1 68.25 214 MET B N 1
ATOM 3641 C CA . MET B 1 214 ? -22.062 -4.289 8.836 1 68.25 214 MET B CA 1
ATOM 3642 C C . MET B 1 214 ? -23.156 -3.869 9.812 1 68.25 214 MET B C 1
ATOM 3644 O O . MET B 1 214 ? -23.297 -2.686 10.125 1 68.25 214 MET B O 1
ATOM 3648 N N . ALA B 1 215 ? -23.859 -4.781 10.32 1 66.69 215 ALA B N 1
ATOM 3649 C CA . ALA B 1 215 ? -24.906 -4.461 11.289 1 66.69 215 ALA B CA 1
ATOM 3650 C C . ALA B 1 215 ? -24.312 -3.84 12.547 1 66.69 215 ALA B C 1
ATOM 3652 O O . ALA B 1 215 ? -24.969 -3.029 13.211 1 66.69 215 ALA B O 1
ATOM 3653 N N . ASP B 1 216 ? -23.016 -3.988 12.82 1 64.62 216 ASP B N 1
ATOM 3654 C CA . ASP B 1 216 ? -22.344 -3.506 14.023 1 64.62 216 ASP B CA 1
ATOM 3655 C C . ASP B 1 216 ? -21.266 -2.482 13.688 1 64.62 216 ASP B C 1
ATOM 3657 O O . ASP B 1 216 ? -20.422 -2.168 14.523 1 64.62 216 ASP B O 1
ATOM 3661 N N . ALA B 1 217 ? -21.422 -1.952 12.469 1 68.19 217 ALA B N 1
ATOM 3662 C CA . ALA B 1 217 ? -20.344 -1.096 11.984 1 68.19 217 ALA B CA 1
ATOM 3663 C C . ALA B 1 217 ? -20.406 0.285 12.633 1 68.19 217 ALA B C 1
ATOM 3665 O O . ALA B 1 217 ? -21.469 0.724 13.07 1 68.19 217 ALA B O 1
ATOM 3666 N N . GLY B 1 218 ? -19.188 0.841 12.781 1 72.69 218 GLY B N 1
ATOM 3667 C CA . GLY B 1 218 ? -19.109 2.195 13.305 1 72.69 218 GLY B CA 1
ATOM 3668 C C . GLY B 1 218 ? -19.75 3.227 12.398 1 72.69 218 GLY B C 1
ATOM 3669 O O . GLY B 1 218 ? -20.141 2.914 11.273 1 72.69 218 GLY B O 1
ATOM 3670 N N . THR B 1 219 ? -20.016 4.465 12.977 1 79.69 219 THR B N 1
ATOM 3671 C CA . THR B 1 219 ? -20.641 5.559 12.242 1 79.69 219 THR B CA 1
ATOM 3672 C C . THR B 1 219 ? -19.609 6.594 11.82 1 79.69 219 THR B C 1
ATOM 3674 O O . THR B 1 219 ? -18.516 6.656 12.398 1 79.69 219 THR B O 1
ATOM 3677 N N . PRO B 1 220 ? -19.906 7.336 10.789 1 87.38 220 PRO B N 1
ATOM 3678 C CA . PRO B 1 220 ? -19.047 8.453 10.422 1 87.38 220 PRO B CA 1
ATOM 3679 C C . PRO B 1 220 ? -18.703 9.359 11.617 1 87.38 220 PRO B C 1
ATOM 3681 O O . PRO B 1 220 ? -17.578 9.828 11.742 1 87.38 220 PRO B O 1
ATOM 3684 N N . ASP B 1 221 ? -19.594 9.492 12.516 1 90.94 221 ASP B N 1
ATOM 3685 C CA . ASP B 1 221 ? -19.391 10.367 13.672 1 90.94 221 ASP B CA 1
ATOM 3686 C C . ASP B 1 221 ? -18.344 9.789 14.617 1 90.94 221 ASP B C 1
ATOM 3688 O O . ASP B 1 221 ? -17.547 10.531 15.195 1 90.94 221 ASP B O 1
ATOM 3692 N N . SER B 1 222 ? -18.391 8.516 14.727 1 88.69 222 SER B N 1
ATOM 3693 C CA . SER B 1 222 ? -17.406 7.895 15.602 1 88.69 222 SER B CA 1
ATOM 3694 C C . SER B 1 222 ? -16 8.039 15.031 1 88.69 222 SER B C 1
ATOM 3696 O O . SER B 1 222 ? -15.047 8.266 15.781 1 88.69 222 SER B O 1
ATOM 3698 N N . VAL B 1 223 ? -15.859 7.914 13.773 1 91.06 223 VAL B N 1
ATOM 3699 C CA . VAL B 1 223 ? -14.562 8.094 13.133 1 91.06 223 VAL B CA 1
ATOM 3700 C C . VAL B 1 223 ? -14.125 9.555 13.258 1 91.06 223 VAL B C 1
ATOM 3702 O O . VAL B 1 223 ? -12.953 9.836 13.523 1 91.06 223 VAL B O 1
ATOM 3705 N N . ALA B 1 224 ? -15.078 10.422 13.094 1 94.81 224 ALA B N 1
ATOM 3706 C CA . ALA B 1 224 ? -14.812 11.852 13.227 1 94.81 224 ALA B CA 1
ATOM 3707 C C . ALA B 1 224 ? -14.297 12.188 14.625 1 94.81 224 ALA B C 1
ATOM 3709 O O . ALA B 1 224 ? -13.391 13.008 14.773 1 94.81 224 ALA B O 1
ATOM 3710 N N . GLU B 1 225 ? -14.844 11.555 15.617 1 95.06 225 GLU B N 1
ATOM 3711 C CA . GLU B 1 225 ? -14.383 11.75 16.984 1 95.06 225 GLU B CA 1
ATOM 3712 C C . GLU B 1 225 ? -12.906 11.375 17.125 1 95.06 225 GLU B C 1
ATOM 3714 O O . GLU B 1 225 ? -12.148 12.07 17.812 1 95.06 225 GLU B O 1
ATOM 3719 N N . THR B 1 226 ? -12.586 10.273 16.5 1 94.12 226 THR B N 1
ATOM 3720 C CA . THR B 1 226 ? -11.195 9.828 16.531 1 94.12 226 THR B CA 1
ATOM 3721 C C . THR B 1 226 ? -10.297 10.836 15.82 1 94.12 226 THR B C 1
ATOM 3723 O O . THR B 1 226 ? -9.188 11.117 16.281 1 94.12 226 THR B O 1
ATOM 3726 N N . ILE B 1 227 ? -10.75 11.398 14.742 1 96.69 227 ILE B N 1
ATOM 3727 C CA . ILE B 1 227 ? -9.992 12.383 13.984 1 96.69 227 ILE B CA 1
ATOM 3728 C C . ILE B 1 227 ? -9.758 13.625 14.844 1 96.69 227 ILE B C 1
ATOM 3730 O O . ILE B 1 227 ? -8.641 14.148 14.906 1 96.69 227 ILE B O 1
ATOM 3734 N N . VAL B 1 228 ? -10.789 14.086 15.555 1 97.94 228 VAL B N 1
ATOM 3735 C CA . VAL B 1 228 ? -10.672 15.273 16.406 1 97.94 228 VAL B CA 1
ATOM 3736 C C . VAL B 1 228 ? -9.711 14.992 17.562 1 97.94 228 VAL B C 1
ATOM 3738 O O . VAL B 1 228 ? -8.891 15.844 17.906 1 97.94 228 VAL B O 1
ATOM 3741 N N . ARG B 1 229 ? -9.828 13.797 18.078 1 96.94 229 ARG B N 1
ATOM 3742 C CA . ARG B 1 229 ? -8.898 13.406 19.141 1 96.94 229 ARG B CA 1
ATOM 3743 C C . ARG B 1 229 ? -7.461 13.422 18.641 1 96.94 229 ARG B C 1
ATOM 3745 O O . ARG B 1 229 ? -6.574 13.977 19.297 1 96.94 229 ARG B O 1
ATOM 3752 N N . ALA B 1 230 ? -7.242 12.836 17.5 1 96.69 230 ALA B N 1
ATOM 3753 C CA . ALA B 1 230 ? -5.91 12.789 16.906 1 96.69 230 ALA B CA 1
ATOM 3754 C C . ALA B 1 230 ? -5.391 14.188 16.609 1 96.69 230 ALA B C 1
ATOM 3756 O O . ALA B 1 230 ? -4.195 14.461 16.75 1 96.69 230 ALA B O 1
ATOM 3757 N N . ALA B 1 231 ? -6.234 15.086 16.219 1 97.56 231 ALA B N 1
ATOM 3758 C CA . ALA B 1 231 ? -5.887 16.453 15.867 1 97.56 231 ALA B CA 1
ATOM 3759 C C . ALA B 1 231 ? -5.414 17.234 17.078 1 97.56 231 ALA B C 1
ATOM 3761 O O . ALA B 1 231 ? -4.621 18.172 16.953 1 97.56 231 ALA B O 1
ATOM 3762 N N . GLN B 1 232 ? -5.867 16.828 18.25 1 96.75 232 GLN B N 1
ATOM 3763 C CA . GLN B 1 232 ? -5.656 17.656 19.422 1 96.75 232 GLN B CA 1
ATOM 3764 C C . GLN B 1 232 ? -4.711 16.984 20.406 1 96.75 232 GLN B C 1
ATOM 3766 O O . GLN B 1 232 ? -4.297 17.594 21.406 1 96.75 232 GLN B O 1
ATOM 3771 N N . ASP B 1 233 ? -4.406 15.742 20.125 1 95.31 233 ASP B N 1
ATOM 3772 C CA . ASP B 1 233 ? -3.541 15 21.031 1 95.31 233 ASP B CA 1
ATOM 3773 C C . ASP B 1 233 ? -2.213 15.727 21.234 1 95.31 233 ASP B C 1
ATOM 3775 O O . ASP B 1 233 ? -1.607 16.203 20.281 1 95.31 233 ASP B O 1
ATOM 3779 N N . ARG B 1 234 ? -1.791 15.852 22.453 1 93.12 234 ARG B N 1
ATOM 3780 C CA . ARG B 1 234 ? -0.528 16.516 22.766 1 93.12 234 ARG B CA 1
ATOM 3781 C C . ARG B 1 234 ? 0.652 15.734 22.188 1 93.12 234 ARG B C 1
ATOM 3783 O O . ARG B 1 234 ? 1.553 16.328 21.578 1 93.12 234 ARG B O 1
ATOM 3790 N N . GLN B 1 235 ? 0.581 14.43 22.438 1 92.31 235 GLN B N 1
ATOM 3791 C CA . GLN B 1 235 ? 1.553 13.539 21.812 1 92.31 235 GLN B CA 1
ATOM 3792 C C . GLN B 1 235 ? 0.916 12.734 20.688 1 92.31 235 GLN B C 1
ATOM 3794 O O . GLN B 1 235 ? 0.147 11.805 20.938 1 92.31 235 GLN B O 1
ATOM 3799 N N . THR B 1 236 ? 1.289 13.086 19.484 1 91.94 236 THR B N 1
ATOM 3800 C CA . THR B 1 236 ? 0.696 12.43 18.328 1 91.94 236 THR B CA 1
ATOM 3801 C C . THR B 1 236 ? 1.152 10.977 18.234 1 91.94 236 THR B C 1
ATOM 3803 O O . THR B 1 236 ? 2.346 10.688 18.344 1 91.94 236 THR B O 1
ATOM 3806 N N . GLN B 1 237 ? 0.186 10.094 18.094 1 90.81 237 GLN B N 1
ATOM 3807 C CA . GLN B 1 237 ? 0.482 8.695 17.812 1 90.81 237 GLN B CA 1
ATOM 3808 C C . GLN B 1 237 ? 0.615 8.445 16.328 1 90.81 237 GLN B C 1
ATOM 3810 O O . GLN B 1 237 ? 0.205 9.273 15.508 1 90.81 237 GLN B O 1
ATOM 3815 N N . LEU B 1 238 ? 1.21 7.297 16.031 1 89.31 238 LEU B N 1
ATOM 3816 C CA . LEU B 1 238 ? 1.386 6.965 14.625 1 89.31 238 LEU B CA 1
ATOM 3817 C C . LEU B 1 238 ? 0.087 6.434 14.023 1 89.31 238 LEU B C 1
ATOM 3819 O O . LEU B 1 238 ? -0.145 6.562 12.82 1 89.31 238 LEU B O 1
ATOM 3823 N N . ARG B 1 239 ? -0.733 5.836 14.875 1 89.81 239 ARG B N 1
ATOM 3824 C CA . ARG B 1 239 ? -1.981 5.219 14.438 1 89.81 239 ARG B CA 1
ATOM 3825 C C . ARG B 1 239 ? -3.096 5.465 15.445 1 89.81 239 ARG B C 1
ATOM 3827 O O . ARG B 1 239 ? -2.863 5.426 16.656 1 89.81 239 ARG B O 1
ATOM 3834 N N . TYR B 1 240 ? -4.293 5.664 14.93 1 90.31 240 TYR B N 1
ATOM 3835 C CA . TYR B 1 240 ? -5.492 5.848 15.742 1 90.31 240 TYR B CA 1
ATOM 3836 C C . TYR B 1 240 ? -6.605 4.91 15.289 1 90.31 240 TYR B C 1
ATOM 3838 O O . TYR B 1 240 ? -7.391 5.25 14.398 1 90.31 240 TYR B O 1
ATOM 3846 N N . PRO B 1 241 ? -6.652 3.697 15.836 1 85.12 241 PRO B N 1
ATOM 3847 C CA . PRO B 1 241 ? -7.789 2.832 15.516 1 85.12 241 PRO B CA 1
ATOM 3848 C C . PRO B 1 241 ? -9.125 3.42 15.969 1 85.12 241 PRO B C 1
ATOM 3850 O O . PRO B 1 241 ? -9.211 3.996 17.062 1 85.12 241 PRO B O 1
ATOM 3853 N N . SER B 1 242 ? -10.055 3.381 15.117 1 84.06 242 SER B N 1
ATOM 3854 C CA . SER B 1 242 ? -11.375 3.938 15.414 1 84.06 242 SER B CA 1
ATOM 3855 C C . SER B 1 242 ? -12.43 2.842 15.516 1 84.06 242 SER B C 1
ATOM 3857 O O . SER B 1 242 ? -12.664 2.104 14.562 1 84.06 242 SER B O 1
ATOM 3859 N N . GLY B 1 243 ? -13.086 2.73 16.641 1 76.44 243 GLY B N 1
ATOM 3860 C CA . GLY B 1 243 ? -14.117 1.732 16.891 1 76.44 243 GLY B CA 1
ATOM 3861 C C . GLY B 1 243 ? -13.594 0.492 17.594 1 76.44 243 GLY B C 1
ATOM 3862 O O . GLY B 1 243 ? -12.391 0.206 17.531 1 76.44 243 GLY B O 1
ATOM 3863 N N . LYS B 1 244 ? -14.523 -0.219 18.25 1 70 244 LYS B N 1
ATOM 3864 C CA . LYS B 1 244 ? -14.172 -1.398 19.031 1 70 244 LYS B CA 1
ATOM 3865 C C . LYS B 1 244 ? -13.641 -2.518 18.141 1 70 244 LYS B C 1
ATOM 3867 O O . LYS B 1 244 ? -12.641 -3.156 18.469 1 70 244 LYS B O 1
ATOM 3872 N N . SER B 1 245 ? -14.336 -2.637 17.062 1 68.75 245 SER B N 1
ATOM 3873 C CA . SER B 1 245 ? -13.945 -3.719 16.156 1 68.75 245 SER B CA 1
ATOM 3874 C C . SER B 1 245 ? -12.555 -3.48 15.586 1 68.75 245 SER B C 1
ATOM 3876 O O . SER B 1 245 ? -11.773 -4.422 15.43 1 68.75 245 SER B O 1
ATOM 3878 N N . ALA B 1 246 ? -12.305 -2.273 15.273 1 65.06 246 ALA B N 1
ATOM 3879 C CA . ALA B 1 246 ? -10.977 -1.932 14.758 1 65.06 246 ALA B CA 1
ATOM 3880 C C . ALA B 1 246 ? -9.898 -2.184 15.812 1 65.06 246 ALA B C 1
ATOM 3882 O O . ALA B 1 246 ? -8.836 -2.725 15.508 1 65.06 246 ALA B O 1
ATOM 3883 N N . ARG B 1 247 ? -10.203 -1.869 16.984 1 68.06 247 ARG B N 1
ATOM 3884 C CA . ARG B 1 247 ? -9.242 -2.059 18.078 1 68.06 247 ARG B CA 1
ATOM 3885 C C . ARG B 1 247 ? -9.008 -3.539 18.344 1 68.06 247 ARG B C 1
ATOM 3887 O O . ARG B 1 247 ? -7.867 -3.965 18.547 1 68.06 247 ARG B O 1
ATOM 3894 N N . GLN B 1 248 ? -10.086 -4.266 18.266 1 68.38 248 GLN B N 1
ATOM 3895 C CA . GLN B 1 248 ? -9.969 -5.703 18.5 1 68.38 248 GLN B CA 1
ATOM 3896 C C . GLN B 1 248 ? -9.219 -6.383 17.359 1 68.38 248 GLN B C 1
ATOM 3898 O O . GLN B 1 248 ? -8.406 -7.281 17.594 1 68.38 248 GLN B O 1
ATOM 3903 N N . GLY B 1 249 ? -9.539 -5.973 16.188 1 68 249 GLY B N 1
ATOM 3904 C CA . GLY B 1 249 ? -8.844 -6.512 15.023 1 68 249 GLY B CA 1
ATOM 3905 C C . GLY B 1 249 ? -7.355 -6.223 15.031 1 68 249 GLY B C 1
ATOM 3906 O O . GLY B 1 249 ? -6.543 -7.102 14.734 1 68 249 GLY B O 1
ATOM 3907 N N . ALA B 1 250 ? -7.105 -5.016 15.391 1 65.81 250 ALA B N 1
ATOM 3908 C CA . ALA B 1 250 ? -5.699 -4.625 15.477 1 65.81 250 ALA B CA 1
ATOM 3909 C C . ALA B 1 250 ? -4.969 -5.453 16.531 1 65.81 250 ALA B C 1
ATOM 3911 O O . ALA B 1 250 ? -3.836 -5.891 16.312 1 65.81 250 ALA B O 1
ATOM 3912 N N . PHE B 1 251 ? -5.66 -5.668 17.578 1 67.06 251 PHE B N 1
ATOM 3913 C CA . PHE B 1 251 ? -5.082 -6.465 18.656 1 67.06 251 PHE B CA 1
ATOM 3914 C C . PHE B 1 251 ? -4.879 -7.906 18.203 1 67.06 251 PHE B C 1
ATOM 3916 O O . PHE B 1 251 ? -3.814 -8.492 18.438 1 67.06 251 PHE B O 1
ATOM 3923 N N . ALA B 1 252 ? -5.855 -8.453 17.578 1 69.62 252 ALA B N 1
ATOM 3924 C CA . ALA B 1 252 ? -5.793 -9.844 17.141 1 69.62 252 ALA B CA 1
ATOM 3925 C C . ALA B 1 252 ? -4.699 -10.047 16.094 1 69.62 252 ALA B C 1
ATOM 3927 O O . ALA B 1 252 ? -3.982 -11.047 16.125 1 69.62 252 ALA B O 1
ATOM 3928 N N . ARG B 1 253 ? -4.547 -9.117 15.266 1 70.25 253 ARG B N 1
ATOM 3929 C CA . ARG B 1 253 ? -3.531 -9.203 14.219 1 70.25 253 ARG B CA 1
ATOM 3930 C C . ARG B 1 253 ? -2.129 -9.18 14.82 1 70.25 253 ARG B C 1
ATOM 3932 O O . ARG B 1 253 ? -1.217 -9.828 14.305 1 70.25 253 ARG B O 1
ATOM 3939 N N . ARG B 1 254 ? -2.082 -8.438 15.867 1 67.62 254 ARG B N 1
ATOM 3940 C CA . ARG B 1 254 ? -0.776 -8.266 16.5 1 67.62 254 ARG B CA 1
ATOM 3941 C C . ARG B 1 254 ? -0.421 -9.469 17.359 1 67.62 254 ARG B C 1
ATOM 3943 O O . ARG B 1 254 ? 0.727 -9.914 17.375 1 67.62 254 ARG B O 1
ATOM 3950 N N . PHE B 1 255 ? -1.431 -10.102 17.953 1 69.44 255 PHE B N 1
ATOM 3951 C CA . PHE B 1 255 ? -1.068 -11 19.031 1 69.44 255 PHE B CA 1
ATOM 3952 C C . PHE B 1 255 ? -1.464 -12.438 18.703 1 69.44 255 PHE B C 1
ATOM 3954 O O . PHE B 1 255 ? -0.969 -13.383 19.312 1 69.44 255 PHE B O 1
ATOM 3961 N N . LEU B 1 256 ? -2.338 -12.688 17.75 1 70.56 256 LEU B N 1
ATOM 3962 C CA . LEU B 1 256 ? -2.711 -14.047 17.375 1 70.56 256 LEU B CA 1
ATOM 3963 C C . LEU B 1 256 ? -1.707 -14.633 16.391 1 70.56 256 LEU B C 1
ATOM 3965 O O . LEU B 1 256 ? -1.178 -13.922 15.531 1 70.56 256 LEU B O 1
ATOM 3969 N N . PRO B 1 257 ? -1.535 -15.992 16.609 1 73.88 257 PRO B N 1
ATOM 3970 C CA . PRO B 1 257 ? -0.766 -16.609 15.539 1 73.88 257 PRO B CA 1
ATOM 3971 C C . PRO B 1 257 ? -1.363 -16.359 14.156 1 73.88 257 PRO B C 1
ATOM 3973 O O . PRO B 1 257 ? -2.588 -16.344 14 1 73.88 257 PRO B O 1
ATOM 3976 N N . ARG B 1 258 ? -0.505 -16.172 13.258 1 74.19 258 ARG B N 1
ATOM 3977 C CA . ARG B 1 258 ? -0.911 -15.75 11.922 1 74.19 258 ARG B CA 1
ATOM 3978 C C . ARG B 1 258 ? -1.86 -16.766 11.297 1 74.19 258 ARG B C 1
ATOM 3980 O O . ARG B 1 258 ? -2.83 -16.391 10.633 1 74.19 258 ARG B O 1
ATOM 3987 N N . SER B 1 259 ? -1.541 -18.016 11.5 1 78 259 SER B N 1
ATOM 3988 C CA . SER B 1 259 ? -2.367 -19.062 10.906 1 78 259 SER B CA 1
ATOM 3989 C C . SER B 1 259 ? -3.773 -19.062 11.5 1 78 259 SER B C 1
ATOM 3991 O O . SER B 1 259 ? -4.754 -19.281 10.781 1 78 259 SER B O 1
ATOM 3993 N N . LEU B 1 260 ? -3.85 -18.812 12.805 1 79.06 260 LEU B N 1
ATOM 3994 C CA . LEU B 1 260 ? -5.152 -18.781 13.453 1 79.06 260 LEU B CA 1
ATOM 3995 C C . LEU B 1 260 ? -5.941 -17.547 13.016 1 79.06 260 LEU B C 1
ATOM 3997 O O . LEU B 1 260 ? -7.148 -17.625 12.773 1 79.06 260 LEU B O 1
ATOM 4001 N N . PHE B 1 261 ? -5.211 -16.5 12.93 1 79.44 261 PHE B N 1
ATOM 4002 C CA . PHE B 1 261 ? -5.848 -15.266 12.484 1 79.44 261 PHE B CA 1
ATOM 4003 C C . PHE B 1 261 ? -6.348 -15.398 11.055 1 79.44 261 PHE B C 1
ATOM 4005 O O . PHE B 1 261 ? -7.461 -14.977 10.734 1 79.44 261 PHE B O 1
ATOM 4012 N N . ASP B 1 262 ? -5.578 -16.016 10.281 1 82.94 262 ASP B N 1
ATOM 4013 C CA . ASP B 1 262 ? -5.922 -16.25 8.883 1 82.94 262 ASP B CA 1
ATOM 4014 C C . ASP B 1 262 ? -7.18 -17.109 8.758 1 82.94 262 ASP B C 1
ATOM 4016 O O . ASP B 1 262 ? -8.086 -16.781 7.984 1 82.94 262 ASP B O 1
ATOM 4020 N N . LYS B 1 263 ? -7.223 -18.172 9.492 1 83.38 263 LYS B N 1
ATOM 4021 C CA . LYS B 1 263 ? -8.375 -19.078 9.469 1 83.38 263 LYS B CA 1
ATOM 4022 C C . LYS B 1 263 ? -9.633 -18.359 9.969 1 83.38 263 LYS B C 1
ATOM 4024 O O . LYS B 1 263 ? -10.711 -18.531 9.398 1 83.38 263 LYS B O 1
ATOM 4029 N N . ALA B 1 264 ? -9.477 -17.625 11.031 1 79.62 264 ALA B N 1
ATOM 4030 C CA . ALA B 1 264 ? -10.602 -16.891 11.602 1 79.62 264 ALA B CA 1
ATOM 4031 C C . ALA B 1 264 ? -11.164 -15.891 10.602 1 79.62 264 ALA B C 1
ATOM 4033 O O . ALA B 1 264 ? -12.383 -15.797 10.43 1 79.62 264 ALA B O 1
ATOM 4034 N N . LEU B 1 265 ? -10.312 -15.266 9.922 1 79.94 265 LEU B N 1
ATOM 4035 C CA . LEU B 1 265 ? -10.734 -14.273 8.938 1 79.94 265 LEU B CA 1
ATOM 4036 C C . LEU B 1 265 ? -11.43 -14.945 7.758 1 79.94 265 LEU B C 1
ATOM 4038 O O . LEU B 1 265 ? -12.453 -14.453 7.273 1 79.94 265 LEU B O 1
ATOM 4042 N N . HIS B 1 266 ? -10.812 -16.016 7.398 1 84.62 266 HIS B N 1
ATOM 4043 C CA . HIS B 1 266 ? -11.383 -16.75 6.273 1 84.62 266 HIS B CA 1
ATOM 4044 C C . HIS B 1 266 ? -12.812 -17.188 6.566 1 84.62 266 HIS B C 1
ATOM 4046 O O . HIS B 1 266 ? -13.68 -17.094 5.699 1 84.62 266 HIS B O 1
ATOM 4052 N N . THR B 1 267 ? -13.023 -17.594 7.809 1 80.75 267 THR B N 1
ATOM 4053 C CA . THR B 1 267 ? -14.352 -18 8.242 1 80.75 267 THR B CA 1
ATOM 4054 C C . THR B 1 267 ? -15.273 -16.797 8.391 1 80.75 267 THR B C 1
ATOM 4056 O O . THR B 1 267 ? -16.438 -16.828 7.977 1 80.75 267 THR B O 1
ATOM 4059 N N . GLN B 1 268 ? -14.773 -15.75 8.883 1 78.19 268 GLN B N 1
ATOM 4060 C CA . GLN B 1 268 ? -15.547 -14.531 9.117 1 78.19 268 GLN B CA 1
ATOM 4061 C C . GLN B 1 268 ? -16.031 -13.922 7.805 1 78.19 268 GLN B C 1
ATOM 4063 O O . GLN B 1 268 ? -17.125 -13.367 7.742 1 78.19 268 GLN B O 1
ATOM 4068 N N . PHE B 1 269 ? -15.242 -14.172 6.785 1 79.69 269 PHE B N 1
ATOM 4069 C CA . PHE B 1 269 ? -15.586 -13.617 5.48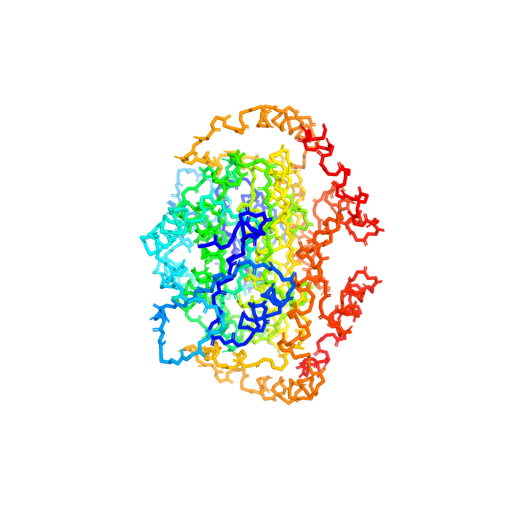4 1 79.69 269 PHE B CA 1
ATOM 4070 C C . PHE B 1 269 ? -16.531 -14.539 4.734 1 79.69 269 PHE B C 1
ATOM 4072 O O . PHE B 1 269 ? -16.938 -14.25 3.607 1 79.69 269 PHE B O 1
ATOM 4079 N N . GLY B 1 270 ? -16.844 -15.672 5.383 1 79.62 270 GLY B N 1
ATOM 4080 C CA . GLY B 1 270 ? -17.719 -16.641 4.746 1 79.62 270 GLY B CA 1
ATOM 4081 C C . GLY B 1 270 ? -17.047 -17.438 3.658 1 79.62 270 GLY B C 1
ATOM 4082 O O . GLY B 1 270 ? -17.688 -17.906 2.715 1 79.62 270 GLY B O 1
ATOM 4083 N N . LEU B 1 271 ? -15.75 -17.547 3.688 1 82.25 271 LEU B N 1
ATOM 4084 C CA . LEU B 1 271 ? -15.016 -18.156 2.592 1 82.25 271 LEU B CA 1
ATOM 4085 C C . LEU B 1 271 ? -14.562 -19.562 2.963 1 82.25 271 LEU B C 1
ATOM 4087 O O . LEU B 1 271 ? -13.883 -20.234 2.178 1 82.25 271 LEU B O 1
ATOM 4091 N N . GLY B 1 272 ? -14.711 -19.844 4.238 1 71.31 272 GLY B N 1
ATOM 4092 C CA . GLY B 1 272 ? -14.328 -21.156 4.73 1 71.31 272 GLY B CA 1
ATOM 4093 C C . GLY B 1 272 ? -15.492 -22.141 4.789 1 71.31 272 GLY B C 1
ATOM 4094 O O . GLY B 1 272 ? -16.656 -21.734 4.75 1 71.31 272 GLY B O 1
#

Organism: Paracidovorax avenae (strain ATCC 19860 / DSM 7227 / CCUG 15838 / JCM 20985 / LMG 2117 / NCPPB 1011) (NCBI:txid643561)

Nearest PDB structures (foldseek):
  3m1a-assembly4_D  TM=8.267E-01  e=4.179E-22  Streptomyces avermitilis
  4nbt-assembly1_D  TM=8.637E-01  e=1.335E-16  Acholeplasma laidlawii PG-8A
  4weo-assembly1_A  TM=8.193E-01  e=4.481E-17  Burkholderia cenocepacia J2315
  4weo-assembly1_B  TM=8.140E-01  e=5.375E-17  Burkholderia cenocepacia J2315
  2ztm-assembly1_B  TM=8.415E-01  e=1.421E-15  Pseudomonas fragi

InterPro domains:
  IPR002347 Short-chain dehydrogenase/reductase SDR [PF00106] (9-188)
  IPR002347 Short-chain dehydrogenase/reductase SDR [PR00080] (75-86)
  IPR002347 Short-chain dehydrogenase/reductase SDR [PR00080] (128-136)
  IPR002347 Short-chain dehydrogenase/reductase SDR [PR00080] (148-167)
  IPR002347 Short-chain dehydrogenase/reductase SDR [PR00081] (10-27)
  IPR002347 Short-chain dehydrogenase/reductase SDR [PR00081] (75-86)
  IPR002347 Short-chain dehydrogenase/reductase SDR [PR00081] (122-138)
  IPR002347 Short-chain dehydrogenase/reductase SDR [PR00081] (148-167)
  IPR002347 Short-chain dehydrogenase/reductase SDR [PR00081] (169-186)
  IPR002347 Short-chain dehydrogenase/reductase SDR [PR00081] (213-233)
  IPR036291 NAD(P)-binding domain superfamily [SSF51735] (5-266)
  IPR051911 Short-chain Dehydrogenases/Reductases (SDR) [PTHR43976] (6-246)

Sequence (544 aa):
MNSNDKDRRVALVTGASSGIGEAAARQLLAAGFIVYGTSRRGAASGQRAFPLLELDVTSDASVTAAIGALEHREGRIDLLVNNAGIGVTGAAEESSIEQVRALFETNFHGVVRVTNALLPLMRRQGRGRILNVGSALGFIPAPFSAYYSATKHALEGYSESLDHEVRGFGIRVAVIEPGATRTSFESATVASDRPLAAYDTLRASYLKAYERAMADAGTPDSVAETIVRAAQDRQTQLRYPSGKSARQGAFARRFLPRSLFDKALHTQFGLGMNSNDKDRRVALVTGASSGIGEAAARQLLAAGFIVYGTSRRGAASGQRAFPLLELDVTSDASVTAAIGALEHREGRIDLLVNNAGIGVTGAAEESSIEQVRALFETNFHGVVRVTNALLPLMRRQGRGRILNVGSALGFIPAPFSAYYSATKHALEGYSESLDHEVRGFGIRVAVIEPGATRTSFESATVASDRPLAAYDTLRASYLKAYERAMADAGTPDSVAETIVRAAQDRQTQLRYPSGKSARQGAFARRFLPRSLFDKALHTQFGLG